Protein AF-0000000080792517 (afdb_homodimer)

Nearest PDB structures (foldseek):
  4qfh-assembly1_B  TM=2.388E-01  e=8.907E+00  Trypanosoma cruzi

Foldseek 3Di:
DPPPCPPADPVLVVLVVLLVVLLVVLVVLLVVLVVLQVVVVVVVQKDWDWDQDPVQKIFIFIAGNDDDDVVNLVSLQSSLVSLQVSLQSLQQSLQCLQQVDVRGPLNVLGGQDADQDPVVCVVNLVSCVSHDPVLSVLSVCLHLNNDPHSCLRLSNVSVVSNCCSVPDPSLDKFKWWDDKDKFFAPVFKAWPASADTGTGDHGDTRTMIHTDPPHDDDPVGIDIDIDIDIDRNPFDWQQDPVGDTGTRCHGPSRSSVVSSVVSVVSSVVSNVVSNVSSVVD/DPPPCPPADPVLVVLVVLLVVLLVVLVVLLVVLVVLQVVVVVVVQKDWDWDQDPVQKIFIFIAGNDDDDVVNLVSLQSSLVSLQVSLQSLQQSLQCLLQVDVRGPLNVLGGQDADQDPVVCVVNLVSCVSHDPVLSVLSVCLHLNNDPHSCLRLSNVSVVSNVCSPVDPSLDKFKWWDDKDKFFAPVFKAWPASADTGTGDHGGTRTMIHTDVPHDDDPVGIDIDIDIDIDGNPFDWQQDPVGDTGTRCHGPSRSSVVSSVVSVVSSVVSNVVSNVSSVVD

Radius of gyration: 29.03 Å; Cα contacts (8 Å, |Δi|>4): 908; chains: 2; bounding box: 58×103×67 Å

Sequence (562 aa):
MGVDFHHQDSAAAEEIRLLTARLDRAADLHGEFAAAWQAYLDRRPHHLFHTTEADGSTAIRLRRVDPIPAELSLILGEFLYEMRSALDNCLYAVAVITSGQNPPPAAEKLEWPIRATAQEWKNQRRRLDHLPGPIVEQLEAIQPYQAAVPSWNSLGILHDLARFDRHRAPRTLALYLVEVRLWAKPTDITIIDPGSEGIVKDGETLVQYRLRDGATLSPENFDLRVEFDVDVEDVHIGPGPRGSSGRLWGSLAQRLRSVHQAASGYCEGLLQSAAECAMEDMGVDFHHQDSAAAEEIRLLTARLDRAADLHGEFAAAWQAYLDRRPHHLFHTTEADGSTAIRLRRVDPIPAELSLILGEFLYEMRSALDNCLYAVAVITSGQNPPPAAEKLEWPIRATAQEWKNQRRRLDHLPGPIVEQLEAIQPYQAAVPSWNSLGILHDLARFDRHRAPRTLALYLVEVRLWAKPTDITIIDPGSEGIVKDGETLVQYRLRDGATLSPENFDLRVEFDVDVEDVHIGPGPRGSSGRLWGSLAQRLRSVHQAASGYCEGLLQSAAECAMED

Organism: Propionibacterium freudenreichii subsp. shermanii (strain ATCC 9614 / DSM 4902 / CIP 103027 / NCIMB 8099 / CIRM-BIA1) (NCBI:txid754252)

Secondary structure (DSSP, 8-state):
-----SSS-HHHHHHHHHHHHHHHHHHHHHHHHHHHHHHHHHT--EEEEEEE-TTS-EEEEEEESSPPPHHHHHHHHHHHHHHHHHHHHHHHHHHHHHH--SSPTTGGG------SSHHHHHHHGGGGTTS-HHHHHHHHHTSGGGSSSGGG-HHHHHHHHHHHHHHSS---EEEEEEEEEEEE-TTTEEEEE---SEEE-TT-EEEEEEEPTT----TTTEEEEEEEEEEETT--EEE-TTS-EEETTSSHHHHHHHHHHHHHHHHHHHHHHHHHHHHH-/-----SSS-HHHHHHHHHHHHHHHHHHHHHHHHHHHHHHHHHT--EEEEEEE-TTS-EEEEEEESSPPPHHHHHHHHHHHHHHHHHHHHHHHHHHHHHH--SSPTTGGG------SSHHHHHHHGGGGTTS-HHHHHHHHHTSGGGSSSGGG-HHHHHHHHHHHHHSSS---EEEEEEEEEEEE-TTTEEEEE---SEEE-TT-EEEEEEEPTT----TTTEEEEEEEEEEETT--EEE-TTS-EEETTSSHHHHHHHHHHHHHHHHHHHHHHHHHHHHH-

Solvent-accessible surface area (backbone atoms only — not comparable to full-atom values): 30677 Å² total; per-residue (Å²): 128,82,75,80,62,75,86,58,60,75,65,41,52,54,37,47,49,44,25,51,49,28,52,53,48,26,54,50,32,53,52,50,39,53,51,51,51,50,56,49,55,73,66,58,33,61,44,77,45,79,41,77,43,95,85,68,31,37,33,36,20,36,41,66,78,49,77,84,59,57,62,55,56,51,38,50,44,51,27,44,48,28,52,54,38,24,47,20,26,38,50,43,28,30,40,23,49,53,66,73,30,88,77,27,84,66,43,88,54,50,59,62,84,74,34,73,40,71,65,55,39,63,72,49,47,70,56,48,65,87,51,61,65,71,58,53,52,53,57,53,63,65,21,16,55,63,41,97,52,37,86,72,20,51,58,40,46,50,49,53,54,42,51,35,50,47,43,32,65,56,61,45,70,32,45,24,35,70,42,76,47,76,46,62,36,70,88,39,35,45,74,75,37,79,53,76,70,41,78,53,57,77,62,35,73,47,33,30,30,32,66,35,91,90,52,76,94,40,81,87,42,39,46,79,48,76,42,75,45,65,32,52,64,81,62,57,69,42,64,42,98,85,58,57,68,37,44,64,67,51,51,49,68,48,31,52,51,48,34,51,52,49,52,52,48,51,43,53,51,49,44,53,52,24,53,53,55,37,68,74,100,128,83,76,80,63,77,87,58,59,75,66,40,52,54,37,47,50,46,25,50,49,29,52,51,47,26,53,51,31,52,52,49,38,52,50,51,51,49,55,50,55,73,66,57,32,61,44,76,48,79,42,77,44,95,86,68,30,37,32,35,22,38,41,64,78,50,78,84,60,58,63,54,56,51,38,51,46,51,27,43,47,30,49,54,37,24,46,19,27,36,48,42,28,31,40,23,48,53,67,72,29,90,76,28,86,66,43,89,55,49,62,62,84,75,32,74,38,70,66,56,41,64,74,50,47,70,57,49,63,86,49,60,66,69,58,52,52,53,56,54,62,65,21,16,54,63,40,95,52,37,85,72,21,50,57,39,44,50,50,55,55,42,51,35,54,48,43,34,62,61,62,44,71,31,44,23,35,71,43,74,48,75,47,63,36,69,88,39,35,46,75,76,37,80,52,74,69,41,78,52,58,76,64,36,73,46,33,29,32,33,68,35,92,90,53,75,95,40,83,86,43,40,47,81,46,74,41,75,44,64,33,54,65,81,60,57,70,42,66,43,100,85,58,58,67,37,45,64,69,51,52,48,68,48,31,52,52,50,35,50,51,49,51,51,48,51,45,52,53,49,45,53,52,25,53,53,56,36,68,75,101

pLDDT: mean 89.79, std 12.39, range [32.56, 98.5]

Structure (mmCIF, N/CA/C/O backbone):
data_AF-0000000080792517-model_v1
#
loop_
_entity.id
_entity.type
_entity.pdbx_description
1 polymer 'TIGR04255 family protein'
#
loop_
_atom_site.group_PDB
_atom_site.id
_atom_site.type_symbol
_atom_site.label_atom_id
_atom_site.label_alt_id
_atom_site.label_comp_id
_atom_site.label_asym_id
_atom_site.label_entity_id
_atom_site.label_seq_id
_atom_site.pdbx_PDB_ins_code
_atom_site.Cartn_x
_atom_site.Cartn_y
_atom_site.Cartn_z
_atom_site.occupancy
_atom_site.B_iso_or_equiv
_atom_site.auth_seq_id
_atom_site.auth_comp_id
_atom_site.auth_asym_id
_atom_site.auth_atom_id
_atom_site.pdbx_PDB_model_num
ATOM 1 N N . MET A 1 1 ? 21.188 4.551 7.848 1 33.28 1 MET A N 1
ATOM 2 C CA . MET A 1 1 ? 21.828 5.359 6.824 1 33.28 1 MET A CA 1
ATOM 3 C C . MET A 1 1 ? 22.625 6.504 7.453 1 33.28 1 MET A C 1
ATOM 5 O O . MET A 1 1 ? 22.125 7.203 8.336 1 33.28 1 MET A O 1
ATOM 9 N N . GLY A 1 2 ? 23.828 6.328 7.625 1 36.91 2 GLY A N 1
ATOM 10 C CA . GLY A 1 2 ? 24.781 7.133 8.391 1 36.91 2 GLY A CA 1
ATOM 11 C C . GLY A 1 2 ? 24.906 8.547 7.859 1 36.91 2 GLY A C 1
ATOM 12 O O . GLY A 1 2 ? 25.938 9.195 8.07 1 36.91 2 GLY A O 1
ATOM 13 N N . VAL A 1 3 ? 24.172 8.938 6.809 1 39.81 3 VAL A N 1
ATOM 14 C CA . VAL A 1 3 ? 24.469 10.305 6.402 1 39.81 3 VAL A CA 1
ATOM 15 C C . VAL A 1 3 ? 24.109 11.273 7.523 1 39.81 3 VAL A C 1
ATOM 17 O O . VAL A 1 3 ? 23 11.203 8.086 1 39.81 3 VAL A O 1
ATOM 20 N N . ASP A 1 4 ? 25.172 11.734 8.266 1 41.22 4 ASP A N 1
ATOM 21 C CA . ASP A 1 4 ? 25.047 12.766 9.297 1 41.22 4 ASP A CA 1
ATOM 22 C C . ASP A 1 4 ? 24.422 14.039 8.727 1 41.22 4 ASP A C 1
ATOM 24 O O . ASP A 1 4 ? 25.078 14.773 7.973 1 41.22 4 ASP A O 1
ATOM 28 N N . PHE A 1 5 ? 23.203 14.141 8.484 1 41.62 5 PHE A N 1
ATOM 29 C CA . PHE A 1 5 ? 22.516 15.352 8.039 1 41.62 5 PHE A CA 1
ATOM 30 C C . PHE A 1 5 ? 22.422 16.359 9.172 1 41.62 5 PHE A C 1
ATOM 32 O O . PHE A 1 5 ? 21.328 16.672 9.648 1 41.62 5 PHE A O 1
ATOM 39 N N . HIS A 1 6 ? 23.297 16.422 10.094 1 42.03 6 HIS A N 1
ATOM 40 C CA . HIS A 1 6 ? 23.203 17.391 11.18 1 42.03 6 HIS A CA 1
ATOM 41 C C . HIS A 1 6 ? 22.719 18.75 10.672 1 42.03 6 HIS A C 1
ATOM 43 O O . HIS A 1 6 ? 21.922 19.422 11.336 1 42.03 6 HIS A O 1
ATOM 49 N N . HIS A 1 7 ? 23.609 19.438 9.797 1 40.75 7 HIS A N 1
ATOM 50 C CA . HIS A 1 7 ? 23.281 20.828 9.5 1 40.75 7 HIS A CA 1
ATOM 51 C C . HIS A 1 7 ? 22.078 20.922 8.562 1 40.75 7 HIS A C 1
ATOM 53 O O . HIS A 1 7 ? 21.766 22 8.055 1 40.75 7 HIS A O 1
ATOM 59 N N . GLN A 1 8 ? 21.688 19.891 7.801 1 45.06 8 GLN A N 1
ATOM 60 C CA . GLN A 1 8 ? 20.688 20.078 6.758 1 45.06 8 GLN A CA 1
ATOM 61 C C . GLN A 1 8 ? 19.359 20.547 7.344 1 45.06 8 GLN A C 1
ATOM 63 O O . GLN A 1 8 ? 19.047 20.266 8.5 1 45.06 8 GLN A O 1
ATOM 68 N N . ASP A 1 9 ? 18.547 21.391 6.52 1 56.5 9 ASP A N 1
ATOM 69 C CA . ASP A 1 9 ? 17.234 22.047 6.633 1 56.5 9 ASP A CA 1
ATOM 70 C C . ASP A 1 9 ? 16.172 21.062 7.125 1 56.5 9 ASP A C 1
ATOM 72 O O . ASP A 1 9 ? 16.188 19.875 6.754 1 56.5 9 ASP A O 1
ATOM 76 N N . SER A 1 10 ? 15.656 21.312 8.453 1 66.75 10 SER A N 1
ATOM 77 C CA . SER A 1 10 ? 14.617 20.641 9.219 1 66.75 10 SER A CA 1
ATOM 78 C C . SER A 1 10 ? 13.602 19.953 8.305 1 66.75 10 SER A C 1
ATOM 80 O O . SER A 1 10 ? 13.172 18.828 8.562 1 66.75 10 SER A O 1
ATOM 82 N N . ALA A 1 11 ? 13.602 20.531 7.098 1 73.12 11 ALA A N 1
ATOM 83 C CA . ALA A 1 11 ? 12.547 20.016 6.238 1 73.12 11 ALA A CA 1
ATOM 84 C C . ALA A 1 11 ? 12.984 18.703 5.566 1 73.12 11 ALA A C 1
ATOM 86 O O . ALA A 1 11 ? 12.211 17.75 5.5 1 73.12 11 ALA A O 1
ATOM 87 N N . ALA A 1 12 ? 14.273 18.625 5.152 1 85.31 12 ALA A N 1
ATOM 88 C CA . ALA A 1 12 ? 14.781 17.406 4.508 1 85.31 12 ALA A CA 1
ATOM 89 C C . ALA A 1 12 ? 14.867 16.25 5.504 1 85.31 12 ALA A C 1
ATOM 91 O O . ALA A 1 12 ? 14.664 15.094 5.141 1 85.31 12 ALA A O 1
ATOM 92 N N . ALA A 1 13 ? 15.055 16.625 6.695 1 88 13 ALA A N 1
ATOM 93 C CA . ALA A 1 13 ? 15.188 15.609 7.742 1 88 13 ALA A CA 1
ATOM 94 C C . ALA A 1 13 ? 13.891 14.828 7.914 1 88 13 ALA A C 1
ATOM 96 O O . ALA A 1 13 ? 13.906 13.609 8.102 1 88 13 ALA A O 1
ATOM 97 N N . GLU A 1 14 ? 12.805 15.523 7.836 1 85.56 14 GLU A N 1
ATOM 98 C CA . GLU A 1 14 ? 11.516 14.867 7.984 1 85.56 14 GLU A CA 1
ATOM 99 C C . GLU A 1 14 ? 11.219 13.953 6.797 1 85.56 14 GLU A C 1
ATOM 101 O O . GLU A 1 14 ? 10.656 12.867 6.961 1 85.56 14 GLU A O 1
ATOM 106 N N . GLU A 1 15 ? 11.625 14.406 5.602 1 88.5 15 GLU A N 1
ATOM 107 C CA . GLU A 1 15 ? 11.453 13.578 4.414 1 88.5 15 GLU A CA 1
ATOM 108 C C . GLU A 1 15 ? 12.273 12.289 4.52 1 88.5 15 GLU A C 1
ATOM 110 O O . GLU A 1 15 ? 11.781 11.203 4.199 1 88.5 15 GLU A O 1
ATOM 115 N N . ILE A 1 16 ? 13.398 12.445 4.977 1 92.44 16 ILE A N 1
ATOM 116 C CA . ILE A 1 16 ? 14.312 11.312 5.098 1 92.44 16 ILE A CA 1
ATOM 117 C C . ILE A 1 16 ? 13.828 10.367 6.195 1 92.44 16 ILE A C 1
ATOM 119 O O . ILE A 1 16 ? 13.938 9.148 6.074 1 92.44 16 ILE A O 1
ATOM 123 N N . ARG A 1 17 ? 13.328 10.961 7.23 1 91.25 17 ARG A N 1
ATOM 124 C CA . ARG A 1 17 ? 12.758 10.164 8.312 1 91.25 17 ARG A CA 1
ATOM 125 C C . ARG A 1 17 ? 11.648 9.258 7.797 1 91.25 17 ARG A C 1
ATOM 127 O O . ARG A 1 17 ? 11.609 8.062 8.117 1 91.25 17 ARG A O 1
ATOM 134 N N . LEU A 1 18 ? 10.75 9.773 7.008 1 89.81 18 LEU A N 1
ATOM 135 C CA . LEU A 1 18 ? 9.648 8.992 6.453 1 89.81 18 LEU A CA 1
ATOM 136 C C . LEU A 1 18 ? 10.172 7.938 5.488 1 89.81 18 LEU A C 1
ATOM 138 O O . LEU A 1 18 ? 9.688 6.801 5.488 1 89.81 18 LEU A O 1
ATOM 142 N N . LEU A 1 19 ? 11.102 8.305 4.66 1 92.81 19 LEU A N 1
ATOM 143 C CA . LEU A 1 19 ? 11.734 7.359 3.744 1 92.81 19 LEU A CA 1
ATOM 144 C C . LEU A 1 19 ? 12.328 6.176 4.504 1 92.81 19 LEU A C 1
ATOM 146 O O . LEU A 1 19 ? 12.078 5.023 4.152 1 92.81 19 LEU A O 1
ATOM 150 N N . THR A 1 20 ? 13.062 6.473 5.523 1 95.69 20 THR A N 1
ATOM 151 C CA . THR A 1 20 ? 13.719 5.438 6.316 1 95.69 20 THR A CA 1
ATOM 152 C C . THR A 1 20 ? 12.68 4.531 6.977 1 95.69 20 THR A C 1
ATOM 154 O O . THR A 1 20 ? 12.836 3.309 6.988 1 95.69 20 THR A O 1
ATOM 157 N N . AL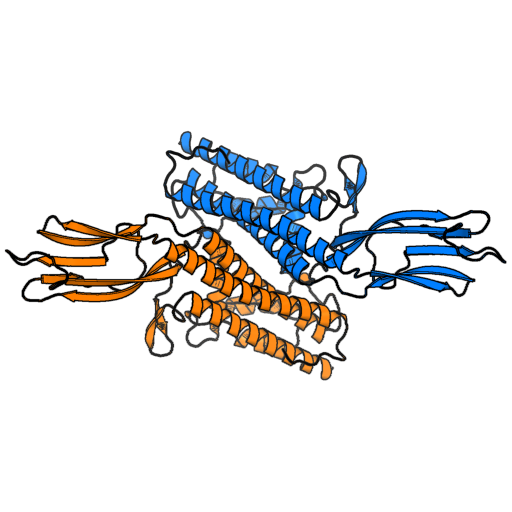A A 1 21 ? 11.664 5.121 7.453 1 94.94 21 ALA A N 1
ATOM 158 C CA . ALA A 1 21 ? 10.594 4.355 8.086 1 94.94 21 ALA A CA 1
ATOM 159 C C . ALA A 1 21 ? 9.945 3.402 7.086 1 94.94 21 ALA A C 1
ATOM 161 O O . ALA A 1 21 ? 9.586 2.273 7.438 1 94.94 21 ALA A O 1
ATOM 162 N N . ARG A 1 22 ? 9.773 3.82 5.867 1 95.25 22 ARG A N 1
ATOM 163 C CA . ARG A 1 22 ? 9.148 2.984 4.844 1 95.25 22 ARG A CA 1
ATOM 164 C C . ARG A 1 22 ? 10.039 1.799 4.492 1 95.25 22 ARG A C 1
ATOM 166 O O . ARG A 1 22 ? 9.555 0.681 4.312 1 95.25 22 ARG A O 1
ATOM 173 N N . LEU A 1 23 ? 11.32 2.076 4.371 1 97.38 23 LEU A N 1
ATOM 174 C CA . LEU A 1 23 ? 12.258 0.994 4.094 1 97.38 23 LEU A CA 1
ATOM 175 C C . LEU A 1 23 ? 12.258 -0.026 5.23 1 97.38 23 LEU A C 1
ATOM 177 O O . LEU A 1 23 ? 12.258 -1.234 4.984 1 97.38 23 LEU A O 1
ATOM 181 N N . ASP A 1 24 ? 12.242 0.485 6.418 1 98.06 24 ASP A N 1
ATOM 182 C CA . ASP A 1 24 ? 12.188 -0.402 7.574 1 98.06 24 ASP A CA 1
ATOM 183 C C . ASP A 1 24 ? 10.883 -1.2 7.59 1 98.06 24 ASP A C 1
ATOM 185 O O . ASP A 1 24 ? 10.891 -2.396 7.883 1 98.06 24 ASP A O 1
ATOM 189 N N . ARG A 1 25 ? 9.789 -0.511 7.281 1 97.94 25 ARG A N 1
ATOM 190 C CA . ARG A 1 25 ? 8.492 -1.175 7.227 1 97.94 25 ARG A CA 1
ATOM 191 C C . ARG A 1 25 ? 8.492 -2.287 6.184 1 97.94 25 ARG A C 1
ATOM 193 O O . ARG A 1 25 ? 7.93 -3.359 6.414 1 97.94 25 ARG A O 1
ATOM 200 N N . ALA A 1 26 ? 9.07 -2.061 5.031 1 98.06 26 ALA A N 1
ATOM 201 C CA . ALA A 1 26 ? 9.172 -3.096 4.008 1 98.06 26 ALA A CA 1
ATOM 202 C C . ALA A 1 26 ? 9.922 -4.316 4.527 1 98.06 26 ALA A C 1
ATOM 204 O O . ALA A 1 26 ? 9.531 -5.453 4.258 1 98.06 26 ALA A O 1
ATOM 205 N N . ALA A 1 27 ? 10.977 -4.07 5.262 1 98.5 27 ALA A N 1
ATOM 206 C CA . ALA A 1 27 ? 11.719 -5.172 5.871 1 98.5 27 ALA A CA 1
ATOM 207 C C . ALA A 1 27 ? 10.836 -5.945 6.852 1 98.5 27 ALA A C 1
ATOM 209 O O . ALA A 1 27 ? 10.859 -7.18 6.871 1 98.5 27 ALA A O 1
ATOM 210 N N . ASP A 1 28 ? 10.07 -5.227 7.648 1 98.38 28 ASP A N 1
ATOM 211 C CA . ASP A 1 28 ? 9.141 -5.863 8.578 1 98.38 28 ASP A CA 1
ATOM 212 C C . ASP A 1 28 ? 8.117 -6.723 7.832 1 98.38 28 ASP A C 1
ATOM 214 O O . ASP A 1 28 ? 7.809 -7.836 8.258 1 98.38 28 ASP A O 1
ATOM 218 N N . LEU A 1 29 ? 7.617 -6.23 6.766 1 98.38 29 LEU A N 1
ATOM 219 C CA . LEU A 1 29 ? 6.621 -6.934 5.965 1 98.38 29 LEU A CA 1
ATOM 220 C C . LEU A 1 29 ? 7.207 -8.203 5.359 1 98.38 29 LEU A C 1
ATOM 222 O O . LEU A 1 29 ? 6.52 -9.219 5.254 1 98.38 29 LEU A O 1
ATOM 226 N N . HIS A 1 30 ? 8.453 -8.086 4.949 1 98.12 30 HIS A N 1
ATOM 227 C CA . HIS A 1 30 ? 9.141 -9.281 4.477 1 98.12 30 HIS A CA 1
ATOM 228 C C . HIS A 1 30 ? 9.141 -10.375 5.543 1 98.12 30 HIS A C 1
ATOM 230 O O . HIS A 1 30 ? 8.852 -11.531 5.25 1 98.12 30 HIS A O 1
ATOM 236 N N . GLY A 1 31 ? 9.461 -9.977 6.754 1 98.44 31 GLY A N 1
ATOM 237 C CA . GLY A 1 31 ? 9.406 -10.914 7.863 1 98.44 31 GLY A CA 1
ATOM 238 C C . GLY A 1 31 ? 8.016 -11.445 8.133 1 98.44 31 GLY A C 1
ATOM 239 O O . GLY A 1 31 ? 7.836 -12.633 8.398 1 98.44 31 GLY A O 1
ATOM 240 N N . GLU A 1 32 ? 7.051 -10.57 8.062 1 98.25 32 GLU A N 1
ATOM 241 C CA . GLU A 1 32 ? 5.66 -10.969 8.25 1 98.25 32 GLU A CA 1
ATOM 242 C C . GLU A 1 32 ? 5.223 -11.977 7.188 1 98.25 32 GLU A C 1
ATOM 244 O O . GLU A 1 32 ? 4.473 -12.906 7.477 1 98.25 32 GLU A O 1
ATOM 249 N N . PHE A 1 33 ? 5.648 -11.797 6.004 1 97.5 33 PHE A N 1
ATOM 250 C CA . PHE A 1 33 ? 5.34 -12.711 4.914 1 97.5 33 PHE A CA 1
ATOM 251 C C . PHE A 1 33 ? 5.887 -14.102 5.211 1 97.5 33 PHE A C 1
ATOM 253 O O . PHE A 1 33 ? 5.168 -15.102 5.09 1 97.5 33 PHE A O 1
ATOM 260 N N . ALA A 1 34 ? 7.137 -14.094 5.609 1 97.75 34 ALA A N 1
ATOM 261 C CA . ALA A 1 34 ? 7.785 -15.367 5.938 1 97.75 34 ALA A CA 1
ATOM 262 C C . ALA A 1 34 ? 7.051 -16.078 7.07 1 97.75 34 ALA A C 1
ATOM 264 O O . ALA A 1 34 ? 6.828 -17.281 7.008 1 97.75 34 ALA A O 1
ATOM 265 N N . ALA A 1 35 ? 6.668 -15.328 8.039 1 98.38 35 ALA A N 1
ATOM 266 C CA . ALA A 1 35 ? 5.965 -15.906 9.188 1 98.38 35 ALA A CA 1
ATOM 267 C C . ALA A 1 35 ? 4.602 -16.453 8.781 1 98.38 35 ALA A C 1
ATOM 269 O O . ALA A 1 35 ? 4.207 -17.531 9.211 1 98.38 35 ALA A O 1
ATOM 270 N N . ALA A 1 36 ? 3.924 -15.734 7.961 1 97.62 36 ALA A N 1
ATOM 271 C CA . ALA A 1 36 ? 2.611 -16.172 7.488 1 97.62 36 ALA A CA 1
ATOM 272 C C . ALA A 1 36 ? 2.725 -17.422 6.637 1 97.62 36 ALA A C 1
ATOM 274 O O . ALA A 1 36 ? 1.896 -18.328 6.742 1 97.62 36 ALA A O 1
ATOM 275 N N . TRP A 1 37 ? 3.707 -17.469 5.82 1 97.06 37 TRP A N 1
ATOM 276 C CA . TRP A 1 37 ? 3.938 -18.641 4.988 1 97.06 37 TRP A CA 1
ATOM 277 C C . TRP A 1 37 ? 4.246 -19.859 5.844 1 97.06 37 TRP A C 1
ATOM 279 O O . TRP A 1 37 ? 3.691 -20.938 5.621 1 97.06 37 TRP A O 1
ATOM 289 N N . GLN A 1 38 ? 5.102 -19.641 6.805 1 97.38 38 GLN A N 1
ATOM 290 C CA . GLN A 1 38 ? 5.449 -20.734 7.703 1 97.38 38 GLN A CA 1
ATOM 291 C C . GLN A 1 38 ? 4.223 -21.234 8.469 1 97.38 38 GLN A C 1
ATOM 293 O O . GLN A 1 38 ? 4.027 -22.438 8.625 1 97.38 38 GLN A O 1
ATOM 298 N N . ALA A 1 39 ? 3.441 -20.328 8.945 1 97.88 39 ALA A N 1
ATOM 299 C CA . ALA A 1 39 ? 2.217 -20.688 9.656 1 97.88 39 ALA A CA 1
ATOM 300 C C . ALA A 1 39 ? 1.283 -21.5 8.758 1 97.88 39 ALA A C 1
ATOM 302 O O . ALA A 1 39 ? 0.646 -22.453 9.219 1 97.88 39 ALA A O 1
ATOM 303 N N . TYR A 1 40 ? 1.143 -21.172 7.566 1 97.06 40 TYR A N 1
ATOM 304 C CA . TYR A 1 40 ? 0.336 -21.891 6.586 1 97.06 40 TYR A CA 1
ATOM 305 C C . TYR A 1 40 ? 0.855 -23.312 6.391 1 97.06 40 TYR A C 1
ATOM 307 O O . TYR A 1 40 ? 0.08 -24.266 6.406 1 97.06 40 TYR A O 1
ATOM 315 N N . LEU A 1 41 ? 2.199 -23.422 6.195 1 95 41 LEU A N 1
ATOM 316 C CA . LEU A 1 41 ? 2.805 -24.734 5.984 1 95 41 LEU A CA 1
ATOM 317 C C . LEU A 1 41 ? 2.637 -25.609 7.219 1 95 41 LEU A C 1
ATOM 319 O O . LEU A 1 41 ? 2.461 -26.828 7.102 1 95 41 LEU A O 1
ATOM 323 N N . ASP A 1 42 ? 2.707 -25 8.398 1 95.75 42 ASP A N 1
ATOM 324 C CA . ASP A 1 42 ? 2.607 -25.719 9.656 1 95.75 42 ASP A CA 1
ATOM 325 C C . ASP A 1 42 ? 1.246 -26.406 9.789 1 95.75 42 ASP A C 1
ATOM 327 O O . ASP A 1 42 ? 1.107 -27.391 10.516 1 95.75 42 ASP A O 1
ATOM 331 N N . ARG A 1 43 ? 0.291 -25.984 9.062 1 95.69 43 ARG A N 1
ATOM 332 C CA . ARG A 1 43 ? -1.042 -26.578 9.109 1 95.69 43 ARG A CA 1
ATOM 333 C C . ARG A 1 43 ? -1.141 -27.766 8.164 1 95.69 43 ARG A C 1
ATOM 335 O O . ARG A 1 43 ? -2.203 -28.375 8.031 1 95.69 43 ARG A O 1
ATOM 342 N N . ARG A 1 44 ? -0.112 -28.125 7.484 1 93.25 44 ARG A N 1
ATOM 343 C CA . ARG A 1 44 ? -0.044 -29.234 6.551 1 93.25 44 ARG A CA 1
ATOM 344 C C . ARG A 1 44 ? -1.148 -29.141 5.504 1 93.25 44 ARG A C 1
ATOM 346 O O . ARG A 1 44 ? -1.96 -30.062 5.371 1 93.25 44 ARG A O 1
ATOM 353 N N . PRO A 1 45 ? -1.051 -28.016 4.723 1 95.19 45 PRO A N 1
ATOM 354 C CA . PRO A 1 45 ? -2.145 -27.688 3.803 1 95.19 45 PRO A CA 1
ATOM 355 C C . PRO A 1 45 ? -2.158 -28.594 2.566 1 95.19 45 PRO A C 1
ATOM 357 O O . PRO A 1 45 ? -3.07 -28.5 1.742 1 95.19 45 PRO A O 1
ATOM 360 N N . HIS A 1 46 ? -1.148 -29.469 2.391 1 92.69 46 HIS A N 1
ATOM 361 C CA . HIS A 1 46 ? -1.039 -30.312 1.203 1 92.69 46 HIS A CA 1
ATOM 362 C C . HIS A 1 46 ? -0.842 -31.781 1.58 1 92.69 46 HIS A C 1
ATOM 364 O O . HIS A 1 46 ? -0.213 -32.094 2.596 1 92.69 46 HIS A O 1
ATOM 370 N N . HIS A 1 47 ? -1.449 -32.594 0.753 1 93.94 47 HIS A N 1
ATOM 371 C CA . HIS A 1 47 ? -1.229 -34.031 0.859 1 93.94 47 HIS A CA 1
ATOM 372 C C . HIS A 1 47 ? -0.921 -34.656 -0.503 1 93.94 47 HIS A C 1
ATOM 374 O O . HIS A 1 47 ? -1.271 -34.062 -1.538 1 93.94 47 HIS A O 1
ATOM 380 N N . LEU A 1 48 ? -0.23 -35.719 -0.403 1 93.69 48 LEU A N 1
ATOM 381 C CA . LEU A 1 48 ? 0.036 -36.5 -1.611 1 93.69 48 LEU A CA 1
ATOM 382 C C . LEU A 1 48 ? -0.861 -37.719 -1.679 1 93.69 48 LEU A C 1
ATOM 384 O O . LEU A 1 48 ? -1.118 -38.375 -0.657 1 93.69 48 LEU A O 1
ATOM 388 N N . PHE A 1 49 ? -1.37 -37.969 -2.812 1 94.25 49 PHE A N 1
ATOM 389 C CA . PHE A 1 49 ? -2.182 -39.156 -2.963 1 94.25 49 PHE A CA 1
ATOM 390 C C . PHE A 1 49 ? -1.836 -39.906 -4.258 1 94.25 49 PHE A C 1
ATOM 392 O O . PHE A 1 49 ? -1.324 -39.281 -5.199 1 94.25 49 PHE A O 1
ATOM 399 N N . HIS A 1 50 ? -2.086 -41.188 -4.266 1 92.81 50 HIS A N 1
ATOM 400 C CA . HIS A 1 50 ? -1.751 -42.031 -5.398 1 92.81 50 HIS A CA 1
ATOM 401 C C . HIS A 1 50 ? -2.982 -42.344 -6.246 1 92.81 50 HIS A C 1
ATOM 403 O O . HIS A 1 50 ? -4.07 -42.562 -5.715 1 92.81 50 HIS A O 1
ATOM 409 N N . THR A 1 51 ? -2.736 -42.188 -7.453 1 94.88 51 THR A N 1
ATOM 410 C CA . THR A 1 51 ? -3.779 -42.594 -8.383 1 94.88 51 THR A CA 1
ATOM 411 C C . THR A 1 51 ? -3.225 -43.594 -9.414 1 94.88 51 THR A C 1
ATOM 413 O O . THR A 1 51 ? -2.135 -43.375 -9.953 1 94.88 51 THR A O 1
ATOM 416 N N . THR A 1 52 ? -4.039 -44.625 -9.711 1 92.62 52 THR A N 1
ATOM 417 C CA . THR A 1 52 ? -3.654 -45.562 -10.758 1 92.62 52 THR A CA 1
ATOM 418 C C . THR A 1 52 ? -4.152 -45.062 -12.117 1 92.62 52 THR A C 1
ATOM 420 O O . THR A 1 52 ? -5.324 -44.719 -12.273 1 92.62 52 THR A O 1
ATOM 423 N N . GLU A 1 53 ? -3.275 -45.094 -13.031 1 93.94 53 GLU A N 1
ATOM 424 C CA . GLU A 1 53 ? -3.602 -44.625 -14.367 1 93.94 53 GLU A CA 1
ATOM 425 C C . GLU A 1 53 ? -4.094 -45.75 -15.258 1 93.94 53 GLU A C 1
ATOM 427 O O . GLU A 1 53 ? -3.959 -46.906 -14.914 1 93.94 53 GLU A O 1
ATOM 432 N N . ALA A 1 54 ? -4.652 -45.375 -16.391 1 92.44 54 ALA A N 1
ATOM 433 C CA . ALA A 1 54 ? -5.234 -46.344 -17.312 1 92.44 54 ALA A CA 1
ATOM 434 C C . ALA A 1 54 ? -4.176 -47.312 -17.828 1 92.44 54 ALA A C 1
ATOM 436 O O . ALA A 1 54 ? -4.461 -48.469 -18.078 1 92.44 54 ALA A O 1
ATOM 437 N N . ASP A 1 55 ? -2.939 -46.875 -17.891 1 92 55 ASP A N 1
ATOM 438 C CA . ASP A 1 55 ? -1.883 -47.688 -18.469 1 92 55 ASP A CA 1
ATOM 439 C C . ASP A 1 55 ? -1.215 -48.562 -17.406 1 92 55 ASP A C 1
ATOM 441 O O . ASP A 1 55 ? -0.186 -49.188 -17.672 1 92 55 ASP A O 1
ATOM 445 N N . GLY A 1 56 ? -1.77 -48.562 -16.234 1 90.75 56 GLY A N 1
ATOM 446 C CA . GLY A 1 56 ? -1.241 -49.375 -15.156 1 90.75 56 GLY A CA 1
ATOM 447 C C . GLY A 1 56 ? -0.203 -48.656 -14.312 1 90.75 56 GLY A C 1
ATOM 448 O O . GLY A 1 56 ? 0.199 -49.188 -13.258 1 90.75 56 GLY A O 1
ATOM 449 N N . SER A 1 57 ? 0.172 -47.531 -14.734 1 94.69 57 SER A N 1
ATOM 450 C CA . SER A 1 57 ? 1.12 -46.75 -13.93 1 94.69 57 SER A CA 1
ATOM 451 C C . SER A 1 57 ? 0.42 -46.062 -12.773 1 94.69 57 SER A C 1
ATOM 453 O O . SER A 1 57 ? -0.811 -46.031 -12.719 1 94.69 57 SER A O 1
ATOM 455 N N . THR A 1 58 ? 1.31 -45.625 -11.773 1 95.44 58 THR A N 1
ATOM 456 C CA . THR A 1 58 ? 0.798 -44.906 -10.617 1 95.44 58 THR A CA 1
ATOM 457 C C . THR A 1 58 ? 1.306 -43.469 -10.602 1 95.44 58 THR A C 1
ATOM 459 O O . THR A 1 58 ? 2.504 -43.219 -10.766 1 95.44 58 THR A O 1
ATOM 462 N N . ALA A 1 59 ? 0.363 -42.531 -10.477 1 96.94 59 ALA A N 1
ATOM 463 C CA . ALA A 1 59 ? 0.706 -41.125 -10.328 1 96.94 59 ALA A CA 1
ATOM 464 C C . ALA A 1 59 ? 0.58 -40.688 -8.875 1 96.94 59 ALA A C 1
ATOM 466 O O . ALA A 1 59 ? -0.404 -41 -8.203 1 96.94 59 ALA A O 1
ATOM 467 N N . ILE A 1 60 ? 1.652 -40.062 -8.43 1 96.88 60 ILE A N 1
ATOM 468 C CA . ILE A 1 60 ? 1.559 -39.344 -7.164 1 96.88 60 ILE A CA 1
ATOM 469 C C . ILE A 1 60 ? 1.153 -37.906 -7.418 1 96.88 60 ILE A C 1
ATOM 471 O O . ILE A 1 60 ? 1.844 -37.188 -8.141 1 96.88 60 ILE A O 1
ATOM 475 N N . ARG A 1 61 ? 0.044 -37.469 -6.859 1 97 61 ARG A N 1
ATOM 476 C CA . ARG A 1 61 ? -0.544 -36.156 -7.145 1 97 61 ARG A CA 1
ATOM 477 C C . ARG A 1 61 ? -0.625 -35.312 -5.887 1 97 61 ARG A C 1
ATOM 479 O O . ARG A 1 61 ? -0.644 -35.844 -4.773 1 97 61 ARG A O 1
ATOM 486 N N . LEU A 1 62 ? -0.579 -33.969 -6.129 1 95.81 62 LEU A N 1
ATOM 487 C CA . LEU A 1 62 ? -0.757 -33.031 -5.039 1 95.81 62 LEU A CA 1
ATOM 488 C C . LEU A 1 62 ? -2.236 -32.75 -4.785 1 95.81 62 LEU A C 1
ATOM 490 O O . LEU A 1 62 ? -3.01 -32.562 -5.73 1 95.81 62 LEU A O 1
ATOM 494 N N . ARG A 1 63 ? -2.666 -32.812 -3.557 1 94.81 63 ARG A N 1
ATOM 495 C CA . ARG A 1 63 ? -3.986 -32.344 -3.143 1 94.81 63 ARG A CA 1
ATOM 496 C C . ARG A 1 63 ? -3.873 -31.219 -2.131 1 94.81 63 ARG A C 1
ATOM 498 O O . ARG A 1 63 ? -3.342 -31.406 -1.035 1 94.81 63 ARG A O 1
ATOM 505 N N . ARG A 1 64 ? -4.352 -30.125 -2.521 1 92.31 64 ARG A N 1
ATOM 506 C CA . ARG A 1 64 ? -4.367 -28.984 -1.602 1 92.31 64 ARG A CA 1
ATOM 507 C C . ARG A 1 64 ? -5.645 -28.984 -0.772 1 92.31 64 ARG A C 1
ATOM 509 O O . ARG A 1 64 ? -6.75 -28.984 -1.323 1 92.31 64 ARG A O 1
ATOM 516 N N . VAL A 1 65 ? -5.496 -28.969 0.517 1 92.5 65 VAL A N 1
ATOM 517 C CA . VAL A 1 65 ? -6.66 -29.016 1.397 1 92.5 65 VAL A CA 1
ATOM 518 C C . VAL A 1 65 ? -7.016 -27.609 1.851 1 92.5 65 VAL A C 1
ATOM 520 O O . VAL A 1 65 ? -8.188 -27.297 2.078 1 92.5 65 VAL A O 1
ATOM 523 N N . ASP A 1 66 ? -6.09 -26.75 2.006 1 93 66 ASP A N 1
ATOM 524 C CA . ASP A 1 66 ? -6.262 -25.344 2.385 1 93 66 ASP A CA 1
ATOM 525 C C . ASP A 1 66 ? -5.645 -24.422 1.344 1 93 66 ASP A C 1
ATOM 527 O O . ASP A 1 66 ? -4.465 -24.547 1.014 1 93 66 ASP A O 1
ATOM 531 N N . PRO A 1 67 ? -6.461 -23.531 0.825 1 90.44 67 PRO A N 1
ATOM 532 C CA . PRO A 1 67 ? -5.902 -22.594 -0.152 1 90.44 67 PRO A CA 1
ATOM 533 C C . PRO A 1 67 ? -4.844 -21.672 0.452 1 90.44 67 PRO A C 1
ATOM 535 O O . PRO A 1 67 ? -4.816 -21.469 1.669 1 90.44 67 PRO A O 1
ATOM 538 N N . ILE A 1 68 ? -3.93 -21.172 -0.481 1 92.38 68 ILE A N 1
ATOM 539 C CA . ILE A 1 68 ? -2.967 -20.188 -0.024 1 92.38 68 ILE A CA 1
ATOM 540 C C . ILE A 1 68 ? -3.703 -19 0.598 1 92.38 68 ILE A C 1
ATOM 542 O O . ILE A 1 68 ? -4.617 -18.438 -0.013 1 92.38 68 ILE A O 1
ATOM 546 N N . PRO A 1 69 ? -3.373 -18.672 1.822 1 93.5 69 PRO A N 1
ATOM 547 C CA . PRO A 1 69 ? -4.09 -17.578 2.498 1 93.5 69 PRO A CA 1
ATOM 548 C C . PRO A 1 69 ? -4.016 -16.266 1.735 1 93.5 69 PRO A C 1
ATOM 550 O O . PRO A 1 69 ? -2.949 -15.883 1.245 1 93.5 69 PRO A O 1
ATOM 553 N N . ALA A 1 70 ? -5.125 -15.531 1.673 1 91.69 70 ALA A N 1
ATOM 554 C CA . ALA A 1 70 ? -5.168 -14.227 1.03 1 91.69 70 ALA A CA 1
ATOM 555 C C . ALA A 1 70 ? -4.203 -13.25 1.701 1 91.69 70 ALA A C 1
ATOM 557 O O . ALA A 1 70 ? -3.68 -12.344 1.054 1 91.69 70 ALA A O 1
ATOM 558 N N . GLU A 1 71 ? -3.961 -13.539 2.957 1 94 71 GLU A N 1
ATOM 559 C CA . GLU A 1 71 ? -3.078 -12.695 3.758 1 94 71 GLU A CA 1
ATOM 560 C C . GLU A 1 71 ? -1.698 -12.578 3.117 1 94 71 GLU A C 1
ATOM 562 O O . GLU A 1 71 ? -1.07 -11.523 3.174 1 94 71 GLU A O 1
ATOM 567 N N . LEU A 1 72 ? -1.208 -13.617 2.545 1 94.56 72 LEU A N 1
ATOM 568 C CA . LEU A 1 72 ? 0.11 -13.594 1.918 1 94.56 72 LEU A CA 1
ATOM 569 C C . LEU A 1 72 ? 0.142 -12.625 0.747 1 94.56 72 LEU A C 1
ATOM 571 O O . LEU A 1 72 ? 1.108 -11.875 0.583 1 94.56 72 LEU A O 1
ATOM 575 N N . SER A 1 73 ? -0.919 -12.625 0.007 1 92.44 73 SER A N 1
ATOM 576 C CA . SER A 1 73 ? -1.017 -11.695 -1.109 1 92.44 73 SER A CA 1
ATOM 577 C C . SER A 1 73 ? -1.089 -10.25 -0.62 1 92.44 73 SER A C 1
ATOM 579 O O . SER A 1 73 ? -0.488 -9.359 -1.218 1 92.44 73 SER A O 1
ATOM 581 N N . LEU A 1 74 ? -1.779 -9.992 0.457 1 93.62 74 LEU A N 1
ATOM 582 C CA . LEU A 1 74 ? -1.912 -8.648 1.014 1 93.62 74 LEU A CA 1
ATOM 583 C C . LEU A 1 74 ? -0.567 -8.133 1.513 1 93.62 74 LEU A C 1
ATOM 585 O O . LEU A 1 74 ? -0.186 -7 1.219 1 93.62 74 LEU A O 1
ATOM 589 N N . ILE A 1 75 ? 0.162 -9 2.262 1 95.75 75 ILE A N 1
ATOM 590 C CA . ILE A 1 75 ? 1.461 -8.609 2.801 1 95.75 75 ILE A CA 1
ATOM 591 C C . ILE A 1 75 ? 2.424 -8.305 1.656 1 95.75 75 ILE A C 1
ATOM 593 O O . ILE A 1 75 ? 3.16 -7.316 1.703 1 95.75 75 ILE A O 1
ATOM 597 N N . LEU A 1 76 ? 2.404 -9.156 0.648 1 94.44 76 LEU A N 1
ATOM 598 C CA . LEU A 1 76 ? 3.252 -8.922 -0.516 1 94.44 76 LEU A CA 1
ATOM 599 C C . LEU A 1 76 ? 2.916 -7.582 -1.168 1 94.44 76 LEU A C 1
ATOM 601 O O . LEU A 1 76 ? 3.814 -6.809 -1.504 1 94.44 76 LEU A O 1
ATOM 605 N N . GLY A 1 77 ? 1.631 -7.32 -1.359 1 93.5 77 GLY A N 1
ATOM 606 C CA . GLY A 1 77 ? 1.208 -6.047 -1.925 1 93.5 77 GLY A CA 1
ATOM 607 C C . GLY A 1 77 ? 1.671 -4.852 -1.117 1 93.5 77 GLY A C 1
ATOM 608 O O . GLY A 1 77 ? 2.141 -3.859 -1.68 1 93.5 77 GLY A O 1
ATOM 609 N N . GLU A 1 78 ? 1.51 -4.926 0.155 1 94.88 78 GLU A N 1
ATOM 610 C CA . GLU A 1 78 ? 1.954 -3.85 1.035 1 94.88 78 GLU A CA 1
ATOM 611 C C . GLU A 1 78 ? 3.467 -3.658 0.951 1 94.88 78 GLU A C 1
ATOM 613 O O . GLU A 1 78 ? 3.955 -2.525 0.962 1 94.88 78 GLU A O 1
ATOM 618 N N . PHE A 1 79 ? 4.23 -4.773 0.935 1 96.31 79 PHE A N 1
ATOM 619 C CA . PHE A 1 79 ? 5.676 -4.699 0.758 1 96.31 79 PHE A CA 1
ATOM 620 C C . PHE A 1 79 ? 6.031 -3.914 -0.499 1 96.31 79 PHE A C 1
ATOM 622 O O . PHE A 1 79 ? 6.84 -2.986 -0.45 1 96.31 79 PHE A O 1
ATOM 629 N N . LEU A 1 80 ? 5.426 -4.328 -1.578 1 94.5 80 LEU A N 1
ATOM 630 C CA . LEU A 1 80 ? 5.719 -3.705 -2.865 1 94.5 80 LEU A CA 1
ATOM 631 C C . LEU A 1 80 ? 5.312 -2.234 -2.861 1 94.5 80 LEU A C 1
ATOM 633 O O . LEU A 1 80 ? 6.02 -1.392 -3.418 1 94.5 80 LEU A O 1
ATOM 637 N N . TYR A 1 81 ? 4.215 -1.938 -2.24 1 92.75 81 TYR A N 1
ATOM 638 C CA . TYR A 1 81 ? 3.754 -0.563 -2.086 1 92.75 81 TYR A CA 1
ATOM 639 C C . TYR A 1 81 ? 4.777 0.272 -1.322 1 92.75 81 TYR A C 1
ATOM 641 O O . TYR A 1 81 ? 5.113 1.383 -1.738 1 92.75 81 TYR A O 1
ATOM 649 N N . GLU A 1 82 ? 5.242 -0.236 -0.181 1 94.19 82 GLU A N 1
ATOM 650 C CA . GLU A 1 82 ? 6.215 0.496 0.623 1 94.19 82 GLU A CA 1
ATOM 651 C C . GLU A 1 82 ? 7.508 0.733 -0.156 1 94.19 82 GLU A C 1
ATOM 653 O O . GLU A 1 82 ? 8.109 1.806 -0.062 1 94.19 82 GLU A O 1
ATOM 658 N N . MET A 1 83 ? 7.906 -0.244 -0.924 1 94.88 83 MET A N 1
ATOM 659 C CA . MET A 1 83 ? 9.125 -0.109 -1.712 1 94.88 83 MET A CA 1
ATOM 660 C C . MET A 1 83 ? 8.984 0.99 -2.758 1 94.88 83 MET A C 1
ATOM 662 O O . MET A 1 83 ? 9.852 1.852 -2.885 1 94.88 83 MET A O 1
ATOM 666 N N . ARG A 1 84 ? 7.879 0.943 -3.473 1 92.75 84 ARG A N 1
ATOM 667 C CA . ARG A 1 84 ? 7.645 1.961 -4.492 1 92.75 84 ARG A CA 1
ATOM 668 C C . ARG A 1 84 ? 7.535 3.348 -3.865 1 92.75 84 ARG A C 1
ATOM 670 O O . ARG A 1 84 ? 8.133 4.305 -4.359 1 92.75 84 ARG A O 1
ATOM 677 N N . SER A 1 85 ? 6.797 3.414 -2.785 1 92 85 SER A N 1
ATOM 678 C CA . SER A 1 85 ? 6.617 4.688 -2.096 1 92 85 SER A CA 1
ATOM 679 C C . SER A 1 85 ? 7.945 5.215 -1.554 1 92 85 SER A C 1
ATOM 681 O O . SER A 1 85 ? 8.203 6.418 -1.587 1 92 85 SER A O 1
ATOM 683 N N . ALA A 1 86 ? 8.773 4.281 -1.04 1 93.5 86 ALA A N 1
ATOM 684 C CA . ALA A 1 86 ? 10.078 4.676 -0.526 1 93.5 86 ALA A CA 1
ATOM 685 C C . ALA A 1 86 ? 10.93 5.312 -1.622 1 93.5 86 ALA A C 1
ATOM 687 O O . ALA A 1 86 ? 11.586 6.332 -1.393 1 93.5 86 ALA A O 1
ATOM 688 N N . LEU A 1 87 ? 10.914 4.719 -2.768 1 95 87 LEU A N 1
ATOM 689 C CA . LEU A 1 87 ? 11.672 5.273 -3.887 1 95 87 LEU A CA 1
ATOM 690 C C . LEU A 1 87 ? 11.172 6.668 -4.238 1 95 87 LEU A C 1
ATOM 692 O O . LEU A 1 87 ? 11.969 7.594 -4.41 1 95 87 LEU A O 1
ATOM 696 N N . ASP A 1 88 ? 9.914 6.867 -4.301 1 92.81 88 ASP A N 1
ATOM 697 C CA . ASP A 1 88 ? 9.336 8.172 -4.598 1 92.81 88 ASP A CA 1
ATOM 698 C C . ASP A 1 88 ? 9.68 9.188 -3.508 1 92.81 88 ASP A C 1
ATOM 700 O O . ASP A 1 88 ? 10 10.344 -3.807 1 92.81 88 ASP A O 1
ATOM 704 N N . ASN A 1 89 ? 9.586 8.734 -2.248 1 91.81 89 ASN A N 1
ATOM 705 C CA . ASN A 1 89 ? 9.953 9.609 -1.139 1 91.81 89 ASN A CA 1
ATOM 706 C C . ASN A 1 89 ? 11.43 10.008 -1.212 1 91.81 89 ASN A C 1
ATOM 708 O O . ASN A 1 89 ? 11.781 11.141 -0.87 1 91.81 89 ASN A O 1
ATOM 712 N N . CYS A 1 90 ? 12.227 9.062 -1.596 1 94.75 90 CYS A N 1
ATOM 713 C CA . CYS A 1 90 ? 13.641 9.367 -1.75 1 94.75 90 CYS A CA 1
ATOM 714 C C . CYS A 1 90 ? 13.859 10.453 -2.797 1 94.75 90 CYS A C 1
ATOM 716 O O . CYS A 1 90 ? 14.586 11.422 -2.553 1 94.75 90 CYS A O 1
ATOM 718 N N . LEU A 1 91 ? 13.234 10.258 -3.912 1 94.75 91 LEU A N 1
ATOM 719 C CA . LEU A 1 91 ? 13.383 11.25 -4.969 1 94.75 91 LEU A CA 1
ATOM 720 C C . LEU A 1 91 ? 12.898 12.617 -4.496 1 94.75 91 LEU A C 1
ATOM 722 O O . LEU A 1 91 ? 13.516 13.641 -4.805 1 94.75 91 LEU A O 1
ATOM 726 N N . TYR A 1 92 ? 11.852 12.648 -3.793 1 91.81 92 TYR A N 1
ATOM 727 C CA . TYR A 1 92 ? 11.328 13.891 -3.234 1 91.81 92 TYR A CA 1
ATOM 728 C C . TYR A 1 92 ? 12.344 14.531 -2.287 1 91.81 92 TYR A C 1
ATOM 730 O O . TYR A 1 92 ? 12.609 15.734 -2.373 1 91.81 92 TYR A O 1
ATOM 738 N N . ALA A 1 93 ? 12.836 13.695 -1.363 1 92.5 93 ALA A N 1
ATOM 739 C CA . ALA A 1 93 ? 13.844 14.195 -0.43 1 92.5 93 ALA A CA 1
ATOM 740 C C . ALA A 1 93 ? 15.047 14.766 -1.174 1 92.5 93 ALA A C 1
ATOM 742 O O . ALA A 1 93 ? 15.57 15.82 -0.808 1 92.5 93 ALA A O 1
ATOM 743 N N . VAL A 1 94 ? 15.406 14.078 -2.195 1 95.38 94 VAL A N 1
ATOM 744 C CA . VAL A 1 94 ? 16.516 14.531 -3.025 1 95.38 94 VAL A CA 1
ATOM 745 C C . VAL A 1 94 ? 16.203 15.898 -3.623 1 95.38 94 VAL A C 1
ATOM 747 O O . VAL A 1 94 ? 17.031 16.812 -3.588 1 95.38 94 VAL A O 1
ATOM 750 N N . ALA A 1 95 ? 15.023 16.031 -4.164 1 94.19 95 ALA A N 1
ATOM 751 C CA . ALA A 1 95 ? 14.594 17.297 -4.754 1 94.19 95 ALA A CA 1
ATOM 752 C C . ALA A 1 95 ? 14.57 18.422 -3.711 1 94.19 95 ALA A C 1
ATOM 754 O O . ALA A 1 95 ? 14.953 19.547 -3.998 1 94.19 95 ALA A O 1
ATOM 755 N N . VAL A 1 96 ? 14.125 18.109 -2.527 1 92.06 96 VAL A N 1
ATOM 756 C CA . VAL A 1 96 ? 14.102 19.078 -1.439 1 92.06 96 VAL A CA 1
ATOM 757 C C . VAL A 1 96 ? 15.523 19.484 -1.079 1 92.06 96 VAL A C 1
ATOM 759 O O . VAL A 1 96 ? 15.82 20.688 -0.954 1 92.06 96 VAL A O 1
ATOM 762 N N . ILE A 1 97 ? 16.391 18.562 -0.965 1 94.38 97 ILE A N 1
ATOM 763 C CA . ILE A 1 97 ? 17.766 18.812 -0.572 1 94.38 97 ILE A CA 1
ATOM 764 C C . ILE A 1 97 ? 18.453 19.672 -1.629 1 94.38 97 ILE A C 1
ATOM 766 O O . ILE A 1 97 ? 19.094 20.688 -1.303 1 94.38 97 ILE A O 1
ATOM 770 N N . THR A 1 98 ? 18.297 19.344 -2.84 1 95.75 98 THR A N 1
ATOM 771 C CA . THR A 1 98 ? 19.062 19.984 -3.902 1 95.75 98 THR A CA 1
ATOM 772 C C . THR A 1 98 ? 18.484 21.359 -4.238 1 95.75 98 THR A C 1
ATOM 774 O O . THR A 1 98 ? 19.203 22.25 -4.66 1 95.75 98 THR A O 1
ATOM 777 N N . SER A 1 99 ? 17.203 21.562 -4.062 1 93.69 99 SER A N 1
ATOM 778 C CA . SER A 1 99 ? 16.594 22.844 -4.391 1 93.69 99 SER A CA 1
ATOM 779 C C . SER A 1 99 ? 16.578 23.766 -3.186 1 93.69 99 SER A C 1
ATOM 781 O O . SER A 1 99 ? 16.391 24.984 -3.332 1 93.69 99 SER A O 1
ATOM 783 N N . GLY A 1 100 ? 16.531 23.234 -1.942 1 91.62 100 GLY A N 1
ATOM 784 C CA . GLY A 1 100 ? 16.406 24 -0.716 1 91.62 100 GLY A CA 1
ATOM 785 C C . GLY A 1 100 ? 14.984 24.453 -0.44 1 91.62 100 GLY A C 1
ATOM 786 O O . GLY A 1 100 ? 14.75 25.281 0.435 1 91.62 100 GLY A O 1
ATOM 787 N N . GLN A 1 101 ? 14.094 23.906 -1.213 1 90.06 101 GLN A N 1
ATOM 788 C CA . GLN A 1 101 ? 12.695 24.312 -1.086 1 90.06 101 GLN A CA 1
ATOM 789 C C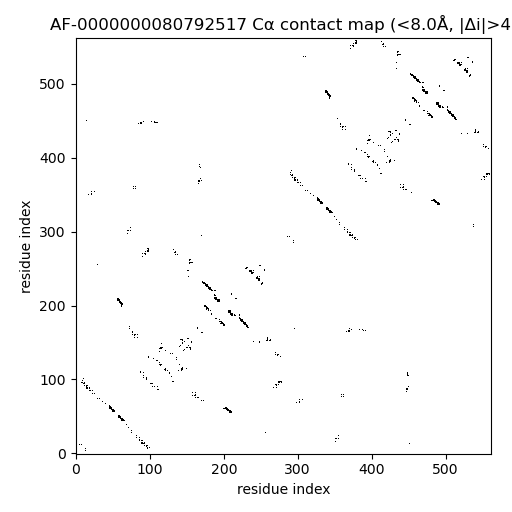 . GLN A 1 101 ? 11.812 23.125 -0.726 1 90.06 101 GLN A C 1
ATOM 791 O O . GLN A 1 101 ? 12.07 22 -1.157 1 90.06 101 GLN A O 1
ATOM 796 N N . ASN A 1 102 ? 10.789 23.453 0.124 1 86.44 102 ASN A N 1
ATOM 797 C CA . ASN A 1 102 ? 9.75 22.484 0.454 1 86.44 102 ASN A CA 1
ATOM 798 C C . ASN A 1 102 ? 8.375 23.141 0.543 1 86.44 102 ASN A C 1
ATOM 800 O O . ASN A 1 102 ? 8.078 23.844 1.518 1 86.44 102 ASN A O 1
ATOM 804 N N . PRO A 1 103 ? 7.684 22.969 -0.504 1 85.88 103 PRO A N 1
ATOM 805 C CA . PRO A 1 103 ? 7.809 21.969 -1.572 1 85.88 103 PRO A CA 1
ATOM 806 C C . PRO A 1 103 ? 8.875 22.344 -2.604 1 85.88 103 PRO A C 1
ATOM 808 O O . PRO A 1 103 ? 9.117 23.531 -2.838 1 85.88 103 PRO A O 1
ATOM 811 N N . PRO A 1 104 ? 9.453 21.25 -3.207 1 90.56 104 PRO A N 1
ATOM 812 C CA . PRO A 1 104 ? 10.438 21.5 -4.266 1 90.56 104 PRO A CA 1
ATOM 813 C C . PRO A 1 104 ? 9.781 21.875 -5.598 1 90.56 104 PRO A C 1
ATOM 815 O O . PRO A 1 104 ? 8.57 21.719 -5.754 1 90.56 104 PRO A O 1
ATOM 818 N N . PRO A 1 105 ? 10.625 22.422 -6.449 1 91.31 105 PRO A N 1
ATOM 819 C CA . PRO A 1 105 ? 10.078 22.766 -7.766 1 91.31 105 PRO A CA 1
ATOM 820 C C . PRO A 1 105 ? 9.445 21.562 -8.469 1 91.31 105 PRO A C 1
ATOM 822 O O . PRO A 1 105 ? 10.016 20.469 -8.461 1 91.31 105 PRO A O 1
ATOM 825 N N . ALA A 1 106 ? 8.242 21.766 -9.008 1 88.94 106 ALA A N 1
ATOM 826 C CA . ALA A 1 106 ? 7.523 20.75 -9.781 1 88.94 106 ALA A CA 1
ATOM 827 C C . ALA A 1 106 ? 7.285 19.5 -8.938 1 88.94 106 ALA A C 1
ATOM 829 O O . ALA A 1 106 ? 7.426 18.375 -9.43 1 88.94 106 ALA A O 1
ATOM 830 N N . ALA A 1 107 ? 7.039 19.719 -7.668 1 87.5 107 ALA A N 1
ATOM 831 C CA . ALA A 1 107 ? 6.84 18.625 -6.707 1 87.5 107 ALA A CA 1
ATOM 832 C C . ALA A 1 107 ? 5.812 17.625 -7.223 1 87.5 107 ALA A C 1
ATOM 834 O O . ALA A 1 107 ? 5.973 16.422 -7.043 1 87.5 107 ALA A O 1
ATOM 835 N N . GLU A 1 108 ? 4.805 18.031 -7.934 1 81.69 108 GLU A N 1
ATOM 836 C CA . GLU A 1 108 ? 3.691 17.188 -8.359 1 81.69 108 GLU A CA 1
ATOM 837 C C . GLU A 1 108 ? 4.113 16.25 -9.477 1 81.69 108 GLU A C 1
ATOM 839 O O . GLU A 1 108 ? 3.432 15.25 -9.75 1 81.69 108 GLU A O 1
ATOM 844 N N . LYS A 1 109 ? 5.223 16.453 -10.055 1 86.06 109 LYS A N 1
ATOM 845 C CA . LYS A 1 109 ? 5.672 15.656 -11.188 1 86.06 109 LYS A CA 1
ATOM 846 C C . LYS A 1 109 ? 6.688 14.609 -10.75 1 86.06 109 LYS A C 1
ATOM 848 O O . LYS A 1 109 ? 7.004 13.688 -11.516 1 86.06 109 LYS A O 1
ATOM 853 N N . LEU A 1 110 ? 7.18 14.758 -9.578 1 89.25 110 LEU A N 1
ATOM 854 C CA . LEU A 1 110 ? 8.273 13.898 -9.141 1 89.25 110 LEU A CA 1
ATOM 855 C C . LEU A 1 110 ? 7.781 12.477 -8.906 1 89.25 110 LEU A C 1
ATOM 857 O O . LEU A 1 110 ? 6.895 12.25 -8.078 1 89.25 110 LEU A O 1
ATOM 861 N N . GLU A 1 111 ? 8.297 11.586 -9.602 1 91.06 111 GLU A N 1
ATOM 862 C CA . GLU A 1 111 ? 8.094 10.141 -9.492 1 91.06 111 GLU A CA 1
ATOM 863 C C . GLU A 1 111 ? 9.367 9.383 -9.852 1 91.06 111 GLU A C 1
ATOM 865 O O . GLU A 1 111 ? 9.984 9.641 -10.891 1 91.06 111 GLU A O 1
ATOM 870 N N . TRP A 1 112 ? 9.727 8.5 -8.977 1 94.5 112 TRP A N 1
ATOM 871 C CA . TRP A 1 112 ? 10.914 7.703 -9.289 1 94.5 112 TRP A CA 1
ATOM 872 C C . TRP A 1 112 ? 10.734 6.957 -10.602 1 94.5 112 TRP A C 1
ATOM 874 O O . TRP A 1 112 ? 9.812 6.152 -10.75 1 94.5 112 TRP A O 1
ATOM 884 N N . PRO A 1 113 ? 11.609 7.152 -11.516 1 96.12 113 PRO A N 1
ATOM 885 C CA . PRO A 1 113 ? 11.438 6.5 -12.82 1 96.12 113 PRO A CA 1
ATOM 886 C C . PRO A 1 113 ? 11.875 5.039 -12.805 1 96.12 113 PRO A C 1
ATOM 888 O O . PRO A 1 113 ? 12.883 4.699 -12.188 1 96.12 113 PRO A O 1
ATOM 891 N N . ILE A 1 114 ? 11.18 4.172 -13.422 1 96.38 114 ILE A N 1
ATOM 892 C CA . ILE A 1 114 ? 11.523 2.801 -13.781 1 96.38 114 ILE A CA 1
ATOM 893 C C . ILE A 1 114 ? 11.102 2.525 -15.227 1 96.38 114 ILE A C 1
ATOM 895 O O . ILE A 1 114 ? 9.922 2.27 -15.5 1 96.38 114 ILE A O 1
ATOM 899 N N . ARG A 1 115 ? 12.062 2.562 -16.078 1 96.31 115 ARG A N 1
ATOM 900 C CA . ARG A 1 115 ? 11.758 2.531 -17.516 1 96.31 115 ARG A CA 1
ATOM 901 C C . ARG A 1 115 ? 12.445 1.352 -18.188 1 96.31 115 ARG A C 1
ATOM 903 O O . ARG A 1 115 ? 13.648 1.133 -18 1 96.31 115 ARG A O 1
ATOM 910 N N . ALA A 1 116 ? 11.727 0.658 -19 1 94.25 116 ALA A N 1
ATOM 911 C CA . ALA A 1 116 ? 12.195 -0.572 -19.625 1 94.25 116 ALA A CA 1
ATOM 912 C C . ALA A 1 116 ? 12.961 -0.27 -20.922 1 94.25 116 ALA A C 1
ATOM 914 O O . ALA A 1 116 ? 13.68 -1.129 -21.438 1 94.25 116 ALA A O 1
ATOM 915 N N . THR A 1 117 ? 12.727 0.935 -21.5 1 96.62 117 THR A N 1
ATOM 916 C CA . THR A 1 117 ? 13.391 1.268 -22.75 1 96.62 117 THR A CA 1
ATOM 917 C C . THR A 1 117 ? 13.961 2.682 -22.703 1 96.62 117 THR A C 1
ATOM 919 O O . THR A 1 117 ? 13.508 3.514 -21.922 1 96.62 117 THR A O 1
ATOM 922 N N . ALA A 1 118 ? 14.867 2.885 -23.609 1 96.62 118 ALA A N 1
ATOM 923 C CA . ALA A 1 118 ? 15.461 4.211 -23.734 1 96.62 118 ALA A CA 1
ATOM 924 C C . ALA A 1 118 ? 14.43 5.242 -24.156 1 96.62 118 ALA A C 1
ATOM 926 O O . ALA A 1 118 ? 14.477 6.398 -23.734 1 96.62 118 ALA A O 1
ATOM 927 N N . GLN A 1 119 ? 13.555 4.824 -24.984 1 97.44 119 GLN A N 1
ATOM 928 C CA . GLN A 1 119 ? 12.5 5.723 -25.453 1 97.44 119 GLN A CA 1
ATOM 929 C C . GLN A 1 119 ? 11.594 6.156 -24.312 1 97.44 119 GLN A C 1
ATOM 931 O O . GLN A 1 119 ? 11.227 7.332 -24.203 1 97.44 119 GLN A O 1
ATOM 936 N N . GLU A 1 120 ? 11.25 5.219 -23.453 1 96.12 120 GLU A N 1
ATOM 937 C CA . GLU A 1 120 ? 10.438 5.559 -22.297 1 96.12 120 GLU A CA 1
ATOM 938 C C . GLU A 1 120 ? 11.156 6.555 -21.391 1 96.12 120 GLU A C 1
ATOM 940 O O . GLU A 1 120 ? 10.531 7.473 -20.844 1 96.12 120 GLU A O 1
ATOM 945 N N . TRP A 1 121 ? 12.414 6.352 -21.219 1 96.88 121 TRP A N 1
ATOM 946 C CA . TRP A 1 121 ? 13.203 7.273 -20.422 1 96.88 121 TRP A CA 1
ATOM 947 C C . TRP A 1 121 ? 13.188 8.672 -21.016 1 96.88 121 TRP A C 1
ATOM 949 O O . TRP A 1 121 ? 12.93 9.656 -20.312 1 96.88 121 TRP A O 1
ATOM 959 N N . LYS A 1 122 ? 13.414 8.758 -22.281 1 96.06 122 LYS A N 1
ATOM 960 C CA . LYS A 1 122 ? 13.438 10.047 -22.969 1 96.06 122 LYS A CA 1
ATOM 961 C C . LYS A 1 122 ? 12.109 10.781 -22.812 1 96.06 122 LYS A C 1
ATOM 963 O O . LYS A 1 122 ? 12.086 12 -22.625 1 96.06 122 LYS A O 1
ATOM 968 N N . ASN A 1 123 ? 11.047 10.039 -22.828 1 93.94 123 ASN A N 1
ATOM 969 C CA . ASN A 1 123 ? 9.711 10.609 -22.719 1 93.94 123 ASN A CA 1
ATOM 970 C C . ASN A 1 123 ? 9.438 11.172 -21.328 1 93.94 123 ASN A C 1
ATOM 972 O O . ASN A 1 123 ? 8.617 12.078 -21.172 1 93.94 123 ASN A O 1
ATOM 976 N N . GLN A 1 124 ? 10.125 10.68 -20.344 1 91.44 124 GLN A N 1
ATOM 977 C CA . GLN A 1 124 ? 9.789 11.062 -18.969 1 91.44 124 GLN A CA 1
ATOM 978 C C . GLN A 1 124 ? 10.898 11.922 -18.359 1 91.44 124 GLN A C 1
ATOM 980 O O . GLN A 1 124 ? 10.719 12.5 -17.281 1 91.44 124 GLN A O 1
ATOM 985 N N . ARG A 1 125 ? 11.914 12.039 -19.016 1 93.06 125 ARG A N 1
ATOM 986 C CA . ARG A 1 125 ? 13.102 12.719 -18.5 1 93.06 125 ARG A CA 1
ATOM 987 C C . ARG A 1 125 ? 12.781 14.156 -18.109 1 93.06 125 ARG A C 1
ATOM 989 O O . ARG A 1 125 ? 13.367 14.695 -17.172 1 93.06 125 ARG A O 1
ATOM 996 N N . ARG A 1 126 ? 11.844 14.812 -18.75 1 91.88 126 ARG A N 1
ATOM 997 C CA . ARG A 1 126 ? 11.508 16.219 -18.516 1 91.88 126 ARG A CA 1
ATOM 998 C C . ARG A 1 126 ? 10.961 16.406 -17.109 1 91.88 126 ARG A C 1
ATOM 1000 O O . ARG A 1 126 ? 11.047 17.5 -16.547 1 91.88 126 ARG A O 1
ATOM 1007 N N . ARG A 1 127 ? 10.391 15.359 -16.531 1 92 127 ARG A N 1
ATOM 1008 C CA . ARG A 1 127 ? 9.859 15.406 -15.172 1 92 127 ARG A CA 1
ATOM 1009 C C . ARG A 1 127 ? 10.984 15.633 -14.156 1 92 127 ARG A C 1
ATOM 1011 O O . ARG A 1 127 ? 10.727 16.031 -13.016 1 92 127 ARG A O 1
ATOM 1018 N N . LEU A 1 128 ? 12.211 15.398 -14.594 1 95.62 128 LEU A N 1
ATOM 1019 C CA . LEU A 1 128 ? 13.367 15.453 -13.695 1 95.62 128 LEU A CA 1
ATOM 1020 C C . LEU A 1 128 ? 14.211 16.703 -13.969 1 95.62 128 LEU A C 1
ATOM 1022 O O . LEU A 1 128 ? 15.328 16.812 -13.461 1 95.62 128 LEU A O 1
ATOM 1026 N N . ASP A 1 129 ? 13.688 17.641 -14.734 1 94.5 129 ASP A N 1
ATOM 1027 C CA . ASP A 1 129 ? 14.445 18.781 -15.25 1 94.5 129 ASP A CA 1
ATOM 1028 C C . ASP A 1 129 ? 14.969 19.656 -14.109 1 94.5 129 ASP A C 1
ATOM 1030 O O . ASP A 1 129 ? 15.992 20.328 -14.25 1 94.5 129 ASP A O 1
ATOM 1034 N N . HIS A 1 130 ? 14.352 19.688 -13.039 1 94.75 130 HIS A N 1
ATOM 1035 C CA . HIS A 1 130 ? 14.727 20.594 -11.953 1 94.75 130 HIS A CA 1
ATOM 1036 C C . HIS A 1 130 ? 15.758 19.938 -11.031 1 94.75 130 HIS A C 1
ATOM 1038 O O . HIS A 1 130 ? 16.234 20.578 -10.094 1 94.75 130 HIS A O 1
ATOM 1044 N N . LEU A 1 131 ? 16.094 18.688 -11.297 1 96.44 131 LEU A N 1
ATOM 1045 C CA . LEU A 1 131 ? 17.125 18.016 -10.516 1 96.44 131 LEU A CA 1
ATOM 1046 C C . LEU A 1 131 ? 18.516 18.25 -11.117 1 96.44 131 LEU A C 1
ATOM 1048 O O . LEU A 1 131 ? 18.641 18.453 -12.328 1 96.44 131 LEU A O 1
ATOM 1052 N N . PRO A 1 132 ? 19.547 18.25 -10.305 1 96.81 132 PRO A N 1
ATOM 1053 C CA . PRO A 1 132 ? 20.906 18.406 -10.828 1 96.81 132 PRO A CA 1
ATOM 1054 C C . PRO A 1 132 ? 21.281 17.297 -11.812 1 96.81 132 PRO A C 1
ATOM 1056 O O . PRO A 1 132 ? 20.828 16.156 -11.664 1 96.81 132 PRO A O 1
ATOM 1059 N N . GLY A 1 133 ? 22.078 17.547 -12.789 1 96.38 133 GLY A N 1
ATOM 1060 C CA . GLY A 1 133 ? 22.531 16.641 -13.836 1 96.38 133 GLY A CA 1
ATOM 1061 C C . GLY A 1 133 ? 23.047 15.32 -13.297 1 96.38 133 GLY A C 1
ATOM 1062 O O . GLY A 1 133 ? 22.609 14.258 -13.742 1 96.38 133 GLY A O 1
ATOM 1063 N N . PRO A 1 134 ? 23.984 15.383 -12.367 1 96.81 134 PRO A N 1
ATOM 1064 C CA . PRO A 1 134 ? 24.531 14.133 -11.828 1 96.81 134 PRO A CA 1
ATOM 1065 C C . PRO A 1 134 ? 23.469 13.211 -11.25 1 96.81 134 PRO A C 1
ATOM 1067 O O . PRO A 1 134 ? 23.594 11.984 -11.344 1 96.81 134 PRO A O 1
ATOM 1070 N N . ILE A 1 135 ? 22.484 13.805 -10.594 1 97.88 135 ILE A N 1
ATOM 1071 C CA . ILE A 1 135 ? 21.391 13.016 -10.031 1 97.88 135 ILE A CA 1
ATOM 1072 C C . ILE A 1 135 ? 20.625 12.312 -11.156 1 97.88 135 ILE A C 1
ATOM 1074 O O . ILE A 1 135 ? 20.359 11.117 -11.07 1 97.88 135 ILE A O 1
ATOM 1078 N N . VAL A 1 136 ? 20.312 13.07 -12.164 1 97.94 136 VAL A N 1
ATOM 1079 C CA . VAL A 1 136 ? 19.562 12.539 -13.297 1 97.94 136 VAL A CA 1
ATOM 1080 C C . VAL A 1 136 ? 20.375 11.43 -13.977 1 97.94 136 VAL A C 1
ATOM 1082 O O . VAL A 1 136 ? 19.828 10.391 -14.352 1 97.94 136 VAL A O 1
ATOM 1085 N N . GLU A 1 137 ? 21.609 11.617 -14.109 1 97.5 137 GLU A N 1
ATOM 1086 C CA . GLU A 1 137 ? 22.484 10.617 -14.719 1 97.5 137 GLU A CA 1
ATOM 1087 C C . GLU A 1 137 ? 22.516 9.328 -13.898 1 97.5 137 GLU A C 1
ATOM 1089 O O . GLU A 1 137 ? 22.516 8.234 -14.461 1 97.5 137 GLU A O 1
ATOM 1094 N N . GLN A 1 138 ? 22.578 9.469 -12.617 1 97.88 138 GLN A N 1
ATOM 1095 C CA . GLN A 1 138 ? 22.547 8.297 -11.742 1 97.88 138 GLN A CA 1
ATOM 1096 C C . GLN A 1 138 ? 21.234 7.551 -11.867 1 97.88 138 GLN A C 1
ATOM 1098 O O . GLN A 1 138 ? 21.203 6.316 -11.906 1 97.88 138 GLN A O 1
ATOM 1103 N N . LEU A 1 139 ? 20.141 8.305 -11.867 1 98.12 139 LEU A N 1
ATOM 1104 C CA . LEU A 1 139 ? 18.828 7.691 -12.031 1 98.12 139 LEU A CA 1
ATOM 1105 C C . LEU A 1 139 ? 18.75 6.918 -13.344 1 98.12 139 LEU A C 1
ATOM 1107 O O . LEU A 1 139 ? 18.203 5.812 -13.383 1 98.12 139 LEU A O 1
ATOM 1111 N N . GLU A 1 140 ? 19.281 7.473 -14.375 1 98.06 140 GLU A N 1
ATOM 1112 C CA . GLU A 1 140 ? 19.25 6.789 -15.664 1 98.06 140 GLU A CA 1
ATOM 1113 C C . GLU A 1 140 ? 20.078 5.516 -15.641 1 98.06 140 GLU A C 1
ATOM 1115 O O . GLU A 1 140 ? 19.688 4.492 -16.188 1 98.06 140 GLU A O 1
ATOM 1120 N N . ALA A 1 141 ? 21.172 5.551 -15.016 1 97.62 141 ALA A N 1
ATOM 1121 C CA . ALA A 1 141 ? 22.125 4.453 -15.008 1 97.62 141 ALA A CA 1
ATOM 1122 C C . ALA A 1 141 ? 21.531 3.207 -14.359 1 97.62 141 ALA A C 1
ATOM 1124 O O . ALA A 1 141 ? 21.953 2.084 -14.656 1 97.62 141 ALA A O 1
ATOM 1125 N N . ILE A 1 142 ? 20.547 3.367 -13.531 1 97.31 142 ILE A N 1
ATOM 1126 C CA . ILE A 1 142 ? 20.047 2.223 -12.773 1 97.31 142 ILE A CA 1
ATOM 1127 C C . ILE A 1 142 ? 18.766 1.707 -13.406 1 97.31 142 ILE A C 1
ATOM 1129 O O . ILE A 1 142 ? 18.141 0.777 -12.883 1 97.31 142 ILE A O 1
ATOM 1133 N N . GLN A 1 143 ? 18.375 2.303 -14.523 1 97.75 143 GLN A N 1
ATOM 1134 C CA . GLN A 1 143 ? 17.141 1.864 -15.188 1 97.75 143 GLN A CA 1
ATOM 1135 C C . GLN A 1 143 ? 17.297 0.454 -15.75 1 97.75 143 GLN A C 1
ATOM 1137 O O . GLN A 1 143 ? 18.391 0.056 -16.156 1 97.75 143 GLN A O 1
ATOM 1142 N N . PRO A 1 144 ? 16.188 -0.327 -15.812 1 96.38 144 PRO A N 1
ATOM 1143 C CA . PRO A 1 144 ? 16.219 -1.702 -16.312 1 96.38 144 PRO A CA 1
ATOM 1144 C C . PRO A 1 144 ? 16.875 -1.81 -17.688 1 96.38 144 PRO A C 1
ATOM 1146 O O . PRO A 1 144 ? 17.641 -2.738 -17.953 1 96.38 144 PRO A O 1
ATOM 1149 N N . TYR A 1 145 ? 16.672 -0.86 -18.609 1 96.38 145 TYR A N 1
ATOM 1150 C CA . TYR A 1 145 ? 17.156 -0.981 -19.984 1 96.38 145 TYR A CA 1
ATOM 1151 C C . TYR A 1 145 ? 18.672 -0.794 -20.047 1 96.38 145 TYR A C 1
ATOM 1153 O O . TYR A 1 145 ? 19.297 -1.083 -21.062 1 96.38 145 TYR A O 1
ATOM 1161 N N . GLN A 1 146 ? 19.266 -0.324 -18.938 1 96.19 146 GLN A N 1
ATOM 1162 C CA . GLN A 1 146 ? 20.703 -0.135 -18.875 1 96.19 146 GLN A CA 1
ATOM 1163 C C . GLN A 1 146 ? 21.406 -1.405 -18.406 1 96.19 146 GLN A C 1
ATOM 1165 O O . GLN A 1 146 ? 22.641 -1.518 -18.5 1 96.19 146 GLN A O 1
ATOM 1170 N N . ALA A 1 147 ? 20.656 -2.359 -17.844 1 92.75 147 ALA A N 1
ATOM 1171 C CA . ALA A 1 147 ? 21.25 -3.562 -17.266 1 92.75 147 ALA A CA 1
ATOM 1172 C C . ALA A 1 147 ? 21.703 -4.527 -18.359 1 92.75 147 ALA A C 1
ATOM 1174 O O . ALA A 1 147 ? 21.109 -4.574 -19.438 1 92.75 147 ALA A O 1
ATOM 1175 N N . ALA A 1 148 ? 22.656 -5.328 -18.047 1 88.94 148 ALA A N 1
ATOM 1176 C CA . ALA A 1 148 ? 23.125 -6.363 -18.969 1 88.94 148 ALA A CA 1
ATOM 1177 C C . ALA A 1 148 ? 22.016 -7.379 -19.25 1 88.94 148 ALA A C 1
ATOM 1179 O O . ALA A 1 148 ? 21.844 -7.816 -20.391 1 88.94 148 ALA A O 1
ATOM 1180 N N . VAL A 1 149 ? 21.328 -7.719 -18.172 1 87.62 149 VAL A N 1
ATOM 1181 C CA . VAL A 1 149 ? 20.156 -8.57 -18.281 1 87.62 149 VAL A CA 1
ATOM 1182 C C . VAL A 1 149 ? 18.938 -7.852 -17.688 1 87.62 149 VAL A C 1
ATOM 1184 O O . VAL A 1 149 ? 18.656 -7.977 -16.484 1 87.62 149 VAL A O 1
ATOM 1187 N N . PRO A 1 150 ? 18.156 -7.191 -18.484 1 87.31 150 PRO A N 1
ATOM 1188 C CA . PRO A 1 150 ? 17.078 -6.309 -18.016 1 87.31 150 PRO A CA 1
ATOM 1189 C C . PRO A 1 150 ? 16.078 -7.035 -17.125 1 87.31 150 PRO A C 1
ATOM 1191 O O . PRO A 1 150 ? 15.586 -6.461 -16.141 1 87.31 150 PRO A O 1
ATOM 1194 N N . SER A 1 151 ? 15.852 -8.297 -17.453 1 84.62 151 SER A N 1
ATOM 1195 C CA . SER A 1 151 ? 14.859 -9.039 -16.672 1 84.62 151 SER A CA 1
ATOM 1196 C C . SER A 1 151 ? 15.344 -9.289 -15.25 1 84.62 151 SER A C 1
ATOM 1198 O O . SER A 1 151 ? 14.547 -9.656 -14.375 1 84.62 151 SER A O 1
ATOM 1200 N N . TRP A 1 152 ? 16.656 -9.062 -15.039 1 87.38 152 TRP A N 1
ATOM 1201 C CA . TRP A 1 152 ? 17.234 -9.312 -13.727 1 87.38 152 TRP A CA 1
ATOM 1202 C C . TRP A 1 152 ? 17.469 -8 -12.977 1 87.38 152 TRP A C 1
ATOM 1204 O O . TRP A 1 152 ? 18.031 -8 -11.875 1 87.38 152 TRP A O 1
ATOM 1214 N N . ASN A 1 153 ? 17.031 -6.938 -13.602 1 92.44 153 ASN A N 1
ATOM 1215 C CA . ASN A 1 153 ? 17.156 -5.641 -12.945 1 92.44 153 ASN A CA 1
ATOM 1216 C C . ASN A 1 153 ? 16.156 -5.5 -11.805 1 92.44 153 ASN A C 1
ATOM 1218 O O . ASN A 1 153 ? 14.961 -5.754 -11.984 1 92.44 153 ASN A O 1
ATOM 1222 N N . SER A 1 154 ? 16.656 -5.066 -10.641 1 94.19 154 SER A N 1
ATOM 1223 C CA . SER A 1 154 ? 15.844 -5.035 -9.43 1 94.19 154 SER A CA 1
ATOM 1224 C C . SER A 1 154 ? 14.664 -4.086 -9.578 1 94.19 154 SER A C 1
ATOM 1226 O O . SER A 1 154 ? 13.562 -4.379 -9.102 1 94.19 154 SER A O 1
ATOM 1228 N N . LEU A 1 155 ? 14.898 -2.973 -10.195 1 96.44 155 LEU A N 1
ATOM 1229 C CA . LEU A 1 155 ? 13.805 -2.031 -10.414 1 96.44 155 LEU A CA 1
ATOM 1230 C C . LEU A 1 155 ? 12.766 -2.619 -11.359 1 96.44 155 LEU A C 1
ATOM 1232 O O . LEU A 1 155 ? 11.562 -2.438 -11.156 1 96.44 155 LEU A O 1
ATOM 1236 N N . GLY A 1 156 ? 13.25 -3.256 -12.359 1 93.5 156 GLY A N 1
ATOM 1237 C CA . GLY A 1 156 ? 12.336 -3.938 -13.258 1 93.5 156 GLY A CA 1
ATOM 1238 C C . GLY A 1 156 ? 11.5 -5 -12.57 1 93.5 156 GLY A C 1
ATOM 1239 O O . GLY A 1 156 ? 10.297 -5.09 -12.805 1 93.5 156 GLY A O 1
ATOM 1240 N N . ILE A 1 157 ? 12.141 -5.766 -11.773 1 91.94 157 ILE A N 1
ATOM 1241 C CA . ILE A 1 157 ? 11.445 -6.805 -11.016 1 91.94 157 ILE A CA 1
ATOM 1242 C C . ILE A 1 157 ? 10.398 -6.172 -10.102 1 91.94 157 ILE A C 1
ATOM 1244 O O . ILE A 1 157 ? 9.258 -6.637 -10.047 1 91.94 157 ILE A O 1
ATOM 1248 N N . LEU A 1 158 ? 10.781 -5.129 -9.383 1 93.5 158 LEU A N 1
ATOM 1249 C CA . LEU A 1 158 ? 9.852 -4.414 -8.508 1 93.5 158 LEU A CA 1
ATOM 1250 C C . LEU A 1 158 ? 8.656 -3.895 -9.297 1 93.5 158 LEU A C 1
ATOM 1252 O O . LEU A 1 158 ? 7.512 -4.059 -8.875 1 93.5 158 LEU A O 1
ATOM 1256 N N . HIS A 1 159 ? 8.953 -3.283 -10.383 1 90.94 159 HIS A N 1
ATOM 1257 C CA . HIS A 1 159 ? 7.91 -2.713 -11.234 1 90.94 159 HIS A CA 1
ATOM 1258 C C . HIS A 1 159 ? 6.941 -3.787 -11.711 1 90.94 159 HIS A C 1
ATOM 1260 O O . HIS A 1 159 ? 5.723 -3.605 -11.641 1 90.94 159 HIS A O 1
ATOM 1266 N N . ASP A 1 160 ? 7.449 -4.871 -12.141 1 86.69 160 ASP A N 1
ATOM 1267 C CA . ASP A 1 160 ? 6.621 -5.961 -12.648 1 86.69 160 ASP A CA 1
ATOM 1268 C C . ASP A 1 160 ? 5.75 -6.551 -11.539 1 86.69 160 ASP A C 1
ATOM 1270 O O . ASP A 1 160 ? 4.562 -6.801 -11.75 1 86.69 160 ASP A O 1
ATOM 1274 N N . LEU A 1 161 ? 6.332 -6.746 -10.406 1 87.44 161 LEU A N 1
ATOM 1275 C CA . LEU A 1 161 ? 5.594 -7.312 -9.289 1 87.44 161 LEU A CA 1
ATOM 1276 C C . LEU A 1 161 ? 4.516 -6.344 -8.797 1 87.44 161 LEU A C 1
ATOM 1278 O O . LEU A 1 161 ? 3.404 -6.762 -8.469 1 87.44 161 LEU A O 1
ATOM 1282 N N . ALA A 1 162 ? 4.852 -5.062 -8.719 1 85.19 162 ALA A N 1
ATOM 1283 C CA . ALA A 1 162 ? 3.934 -4.059 -8.188 1 85.19 162 ALA A CA 1
ATOM 1284 C C . ALA A 1 162 ? 2.771 -3.818 -9.148 1 85.19 162 ALA A C 1
ATOM 1286 O O . ALA A 1 162 ? 1.636 -3.604 -8.711 1 85.19 162 ALA A O 1
ATOM 1287 N N . ARG A 1 163 ? 2.99 -3.688 -10.406 1 73.5 163 ARG A N 1
ATOM 1288 C CA . ARG A 1 163 ? 1.94 -3.479 -11.398 1 73.5 163 ARG A CA 1
ATOM 1289 C C . ARG A 1 163 ? 0.938 -4.629 -11.383 1 73.5 163 ARG A C 1
ATOM 1291 O O . ARG A 1 163 ? -0.271 -4.406 -11.477 1 73.5 163 ARG A O 1
ATOM 1298 N N . PHE A 1 164 ? 1.522 -5.707 -11.242 1 62.47 164 PHE A N 1
ATOM 1299 C CA . PHE A 1 164 ? 0.677 -6.895 -11.273 1 62.47 164 PHE A CA 1
ATOM 1300 C C . PHE A 1 164 ? -0.233 -6.938 -10.047 1 62.47 164 PHE A C 1
ATOM 1302 O O . PHE A 1 164 ? -1.401 -7.32 -10.148 1 62.47 164 PHE A O 1
ATOM 1309 N N . ASP A 1 165 ? 0.205 -6.574 -8.945 1 60.44 165 ASP A N 1
ATOM 1310 C CA . ASP A 1 165 ? -0.555 -6.598 -7.699 1 60.44 165 ASP A CA 1
ATOM 1311 C C . ASP A 1 165 ? -1.751 -5.648 -7.77 1 60.44 165 ASP A C 1
ATOM 1313 O O . ASP A 1 165 ? -2.852 -5.996 -7.336 1 60.44 165 ASP A O 1
ATOM 1317 N N . ARG A 1 166 ? -1.494 -4.422 -8.328 1 55.72 166 ARG A N 1
ATOM 1318 C CA . ARG A 1 166 ? -2.59 -3.461 -8.367 1 55.72 166 ARG A CA 1
ATOM 1319 C C . ARG A 1 166 ? -3.615 -3.848 -9.43 1 55.72 166 ARG A C 1
ATOM 1321 O O . ARG A 1 166 ? -4.809 -3.586 -9.273 1 55.72 166 ARG A O 1
ATOM 1328 N N . HIS A 1 167 ? -3.041 -3.984 -10.625 1 52.06 167 HIS A N 1
ATOM 1329 C CA . HIS A 1 167 ? -3.895 -4.082 -11.805 1 52.06 167 HIS A CA 1
ATOM 1330 C C . HIS A 1 167 ? -4.41 -5.504 -11.992 1 52.06 167 HIS A C 1
ATOM 1332 O O . HIS A 1 167 ? -5.141 -5.785 -12.945 1 52.06 167 HIS A O 1
ATOM 1338 N N . ARG A 1 168 ? -4.699 -6.207 -11.141 1 51.56 168 ARG A N 1
ATOM 1339 C CA . ARG A 1 168 ? -5.848 -7.102 -11.273 1 51.56 168 ARG A CA 1
ATOM 1340 C C . ARG A 1 168 ? -5.426 -8.562 -11.148 1 51.56 168 ARG A C 1
ATOM 1342 O O . ARG A 1 168 ? -6.105 -9.352 -10.5 1 51.56 168 ARG A O 1
ATOM 1349 N N . ALA A 1 169 ? -4.75 -9.062 -12.281 1 47.81 169 ALA A N 1
ATOM 1350 C CA . ALA A 1 169 ? -4.855 -10.469 -11.906 1 47.81 169 ALA A CA 1
ATOM 1351 C C . ALA A 1 169 ? -4.031 -10.766 -10.656 1 47.81 169 ALA A C 1
ATOM 1353 O O . ALA A 1 169 ? -2.834 -10.477 -10.609 1 47.81 169 ALA A O 1
ATOM 1354 N N . PRO A 1 170 ? -4.703 -10.43 -9.406 1 47.66 170 PRO A N 1
ATOM 1355 C CA . PRO A 1 170 ? -3.906 -10.914 -8.273 1 47.66 170 PRO A CA 1
ATOM 1356 C C . PRO A 1 170 ? -2.885 -11.969 -8.688 1 47.66 170 PRO A C 1
ATOM 1358 O O . PRO A 1 170 ? -3.236 -12.945 -9.359 1 47.66 170 PRO A O 1
ATOM 1361 N N . ARG A 1 171 ? -1.64 -11.492 -9.148 1 56.53 171 ARG A N 1
ATOM 1362 C CA . ARG A 1 171 ? -0.713 -12.617 -9.195 1 56.53 171 ARG A CA 1
ATOM 1363 C C . ARG A 1 171 ? -1.03 -13.633 -8.102 1 56.53 171 ARG A C 1
ATOM 1365 O O . ARG A 1 171 ? -1.103 -13.281 -6.918 1 56.53 171 ARG A O 1
ATOM 1372 N N . THR A 1 172 ? -1.724 -14.461 -8.633 1 76.12 172 THR A N 1
ATOM 1373 C CA . THR A 1 172 ? -2.055 -15.477 -7.645 1 76.12 172 THR A CA 1
ATOM 1374 C C . THR A 1 172 ? -0.797 -16.203 -7.176 1 76.12 172 THR A C 1
ATOM 1376 O O . THR A 1 172 ? 0.074 -16.531 -7.984 1 76.12 172 THR A O 1
ATOM 1379 N N . LEU A 1 173 ? -0.551 -15.992 -5.973 1 88.94 173 LEU A N 1
ATOM 1380 C CA . LEU A 1 173 ? 0.472 -16.844 -5.391 1 88.94 173 LEU A CA 1
ATOM 1381 C C . LEU A 1 173 ? 0.159 -18.312 -5.648 1 88.94 173 LEU A C 1
ATOM 1383 O O . LEU A 1 173 ? -1.008 -18.719 -5.664 1 88.94 173 LEU A O 1
ATOM 1387 N N . ALA A 1 174 ? 1.162 -18.984 -5.945 1 91.31 174 ALA A N 1
ATOM 1388 C CA . ALA A 1 174 ? 1.032 -20.406 -6.219 1 91.31 174 ALA A CA 1
ATOM 1389 C C . ALA A 1 174 ? 2.107 -21.203 -5.488 1 91.31 174 ALA A C 1
ATOM 1391 O O . ALA A 1 174 ? 3.09 -20.641 -5.004 1 91.31 174 ALA A O 1
ATOM 1392 N N . LEU A 1 175 ? 1.836 -22.5 -5.438 1 93.5 175 LEU A N 1
ATOM 1393 C CA . LEU A 1 175 ? 2.826 -23.406 -4.879 1 93.5 175 LEU A CA 1
ATOM 1394 C C . LEU A 1 175 ? 3.945 -23.672 -5.883 1 93.5 175 LEU A C 1
ATOM 1396 O O . LEU A 1 175 ? 3.686 -23.891 -7.066 1 93.5 175 LEU A O 1
ATOM 1400 N N . TYR A 1 176 ? 5.086 -23.547 -5.41 1 94.38 176 TYR A N 1
ATOM 1401 C CA . TYR A 1 176 ? 6.27 -23.859 -6.203 1 94.38 176 TYR A CA 1
ATOM 1402 C C . TYR A 1 176 ? 7.02 -25.047 -5.621 1 94.38 176 TYR A C 1
ATOM 1404 O O . TYR A 1 176 ? 7.496 -25 -4.484 1 94.38 176 TYR A O 1
ATOM 1412 N N . LEU A 1 177 ? 7.121 -26.188 -6.387 1 94.25 177 LEU A N 1
ATOM 1413 C CA . LEU A 1 177 ? 7.91 -27.344 -5.988 1 94.25 177 LEU A CA 1
ATOM 1414 C C . LEU A 1 177 ? 9.406 -27.047 -6.094 1 94.25 177 LEU A C 1
ATOM 1416 O O . LEU A 1 177 ? 9.922 -26.844 -7.191 1 94.25 177 LEU A O 1
ATOM 1420 N N . VAL A 1 178 ? 10.039 -27.031 -4.965 1 93 178 VAL A N 1
ATOM 1421 C CA . VAL A 1 178 ? 11.438 -26.594 -4.961 1 93 178 VAL A CA 1
ATOM 1422 C C . VAL A 1 178 ? 12.359 -27.812 -5.031 1 93 178 VAL A C 1
ATOM 1424 O O . VAL A 1 178 ? 13.484 -27.719 -5.52 1 93 178 VAL A O 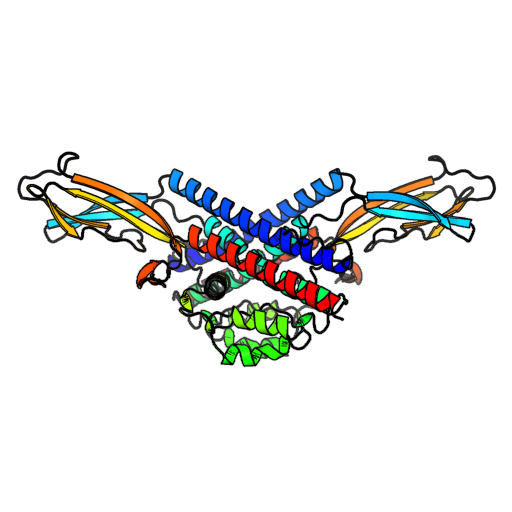1
ATOM 1427 N N . GLU A 1 179 ? 11.898 -28.906 -4.488 1 92.19 179 GLU A N 1
ATOM 1428 C CA . GLU A 1 179 ? 12.758 -30.094 -4.465 1 92.19 179 GLU A CA 1
ATOM 1429 C C . GLU A 1 179 ? 11.938 -31.375 -4.477 1 92.19 179 GLU A C 1
ATOM 1431 O O . GLU A 1 179 ? 10.891 -31.453 -3.832 1 92.19 179 GLU A O 1
ATOM 1436 N N . VAL A 1 180 ? 12.367 -32.281 -5.309 1 93.06 180 VAL A N 1
ATOM 1437 C CA . VAL A 1 180 ? 11.875 -33.625 -5.289 1 93.06 180 VAL A CA 1
ATOM 1438 C C . VAL A 1 180 ? 13.016 -34.594 -4.977 1 93.06 180 VAL A C 1
ATOM 1440 O O . VAL A 1 180 ? 13.992 -34.688 -5.727 1 93.06 180 VAL A O 1
ATOM 1443 N N . ARG A 1 181 ? 12.938 -35.219 -3.838 1 94.19 181 ARG A N 1
ATOM 1444 C CA . ARG A 1 181 ? 13.867 -36.281 -3.48 1 94.19 181 ARG A CA 1
ATOM 1445 C C . ARG A 1 181 ? 13.188 -37.656 -3.555 1 94.19 181 ARG A C 1
ATOM 1447 O O . ARG A 1 181 ? 12.305 -37.938 -2.746 1 94.19 181 ARG A O 1
ATOM 1454 N N . LEU A 1 182 ? 13.57 -38.406 -4.551 1 93.75 182 LEU A N 1
ATOM 1455 C CA . LEU A 1 182 ? 12.922 -39.688 -4.816 1 93.75 182 LEU A CA 1
ATOM 1456 C C . LEU A 1 182 ? 13.938 -40.812 -4.77 1 93.75 182 LEU A C 1
ATOM 1458 O O . LEU A 1 182 ? 15 -40.75 -5.391 1 93.75 182 LEU A O 1
ATOM 1462 N N . TRP A 1 183 ? 13.664 -41.75 -3.916 1 94.56 183 TRP A N 1
ATOM 1463 C CA . TRP A 1 183 ? 14.398 -43 -3.916 1 94.56 183 TRP A CA 1
ATOM 1464 C C . TRP A 1 183 ? 13.469 -44.188 -4.184 1 94.56 183 TRP A C 1
ATOM 1466 O O . TRP A 1 183 ? 12.406 -44.281 -3.566 1 94.56 183 TRP A O 1
ATOM 1476 N N . ALA A 1 184 ? 13.805 -45 -5.215 1 95.62 184 ALA A N 1
ATOM 1477 C CA . ALA A 1 184 ? 13.023 -46.188 -5.566 1 95.62 184 ALA A CA 1
ATOM 1478 C C . ALA A 1 184 ? 13.93 -47.375 -5.906 1 95.62 184 ALA A C 1
ATOM 1480 O O . ALA A 1 184 ? 14.938 -47.188 -6.602 1 95.62 184 ALA A O 1
ATOM 1481 N N . LYS A 1 185 ? 13.547 -48.5 -5.402 1 96.38 185 LYS A N 1
ATOM 1482 C CA . LYS A 1 185 ? 14.281 -49.719 -5.738 1 96.38 185 LYS A CA 1
ATOM 1483 C C . LYS A 1 185 ? 14.023 -50.125 -7.184 1 96.38 185 LYS A C 1
ATOM 1485 O O . LYS A 1 185 ? 12.906 -50.531 -7.527 1 96.38 185 LYS A O 1
ATOM 1490 N N . PRO A 1 186 ? 15.039 -50.188 -7.969 1 95.19 186 PRO A N 1
ATOM 1491 C CA . PRO A 1 186 ? 14.82 -50.375 -9.406 1 95.19 186 PRO A CA 1
ATOM 1492 C C . PRO A 1 186 ? 14.273 -51.75 -9.727 1 95.19 186 PRO A C 1
ATOM 1494 O O . PRO A 1 186 ? 13.656 -51.969 -10.781 1 95.19 186 PRO A O 1
ATOM 1497 N N . THR A 1 187 ? 14.531 -52.656 -8.836 1 95.12 187 THR A N 1
ATOM 1498 C CA . THR A 1 187 ? 14.047 -54 -9.078 1 95.12 187 THR A CA 1
ATOM 1499 C C . THR A 1 187 ? 12.523 -54.062 -8.961 1 95.12 187 THR A C 1
ATOM 1501 O O . THR A 1 187 ? 11.883 -54.938 -9.547 1 95.12 187 THR A O 1
ATOM 1504 N N . ASP A 1 188 ? 12.023 -53.125 -8.227 1 96.06 188 ASP A N 1
ATOM 1505 C CA . ASP A 1 188 ? 10.594 -53.156 -7.918 1 96.06 188 ASP A CA 1
ATOM 1506 C C . ASP A 1 188 ? 9.828 -52.094 -8.664 1 96.06 188 ASP A C 1
ATOM 1508 O O . ASP A 1 188 ? 8.641 -52.25 -8.953 1 96.06 188 ASP A O 1
ATOM 1512 N N . ILE A 1 189 ? 10.531 -50.969 -8.891 1 96.5 189 ILE A N 1
ATOM 1513 C CA . ILE A 1 189 ? 9.812 -49.75 -9.312 1 96.5 189 ILE A CA 1
ATOM 1514 C C . ILE A 1 189 ? 10.523 -49.125 -10.5 1 96.5 189 ILE A C 1
ATOM 1516 O O . ILE A 1 189 ? 11.734 -48.906 -10.461 1 96.5 189 ILE A O 1
ATOM 1520 N N . THR A 1 190 ? 9.781 -48.844 -11.562 1 96.44 190 THR A N 1
ATOM 1521 C CA . THR A 1 190 ? 10.258 -48.031 -12.688 1 96.44 190 THR A CA 1
ATOM 1522 C C . THR A 1 190 ? 9.688 -46.625 -12.633 1 96.44 190 THR A C 1
ATOM 1524 O O . THR A 1 190 ? 8.469 -46.438 -12.633 1 96.44 190 THR A O 1
ATOM 1527 N N . ILE A 1 191 ? 10.578 -45.688 -12.586 1 96.44 191 ILE A N 1
ATOM 1528 C CA . ILE A 1 191 ? 10.141 -44.312 -12.547 1 96.44 191 ILE A CA 1
ATOM 1529 C C . ILE A 1 191 ? 9.844 -43.812 -13.969 1 96.44 191 ILE A C 1
ATOM 1531 O O . ILE A 1 191 ? 10.711 -43.844 -14.836 1 96.44 191 ILE A O 1
ATOM 1535 N N . ILE A 1 192 ? 8.664 -43.375 -14.25 1 96.56 192 ILE A N 1
ATOM 1536 C CA . ILE A 1 192 ? 8.234 -42.875 -15.547 1 96.56 192 ILE A CA 1
ATOM 1537 C C . ILE A 1 192 ? 8.508 -41.375 -15.625 1 96.56 192 ILE A C 1
ATOM 1539 O O . ILE A 1 192 ? 9.078 -40.875 -16.609 1 96.56 192 ILE A O 1
ATOM 1543 N N . ASP A 1 193 ? 8.156 -40.625 -14.656 1 95.81 193 ASP A N 1
ATOM 1544 C CA . ASP A 1 193 ? 8.391 -39.188 -14.5 1 95.81 193 ASP A CA 1
ATOM 1545 C C . ASP A 1 193 ? 8.852 -38.844 -13.086 1 95.81 193 ASP A C 1
ATOM 1547 O O . ASP A 1 193 ? 8.078 -38.969 -12.133 1 95.81 193 ASP A O 1
ATOM 1551 N N . PRO A 1 194 ? 10.086 -38.5 -12.93 1 93.62 194 PRO A N 1
ATOM 1552 C CA . PRO A 1 194 ? 10.641 -38.281 -11.586 1 93.62 194 PRO A CA 1
ATOM 1553 C C . PRO A 1 194 ? 10.195 -36.938 -10.992 1 93.62 194 PRO A C 1
ATOM 1555 O O . PRO A 1 194 ? 10.508 -36.625 -9.836 1 93.62 194 PRO A O 1
ATOM 1558 N N . GLY A 1 195 ? 9.359 -36.156 -11.648 1 90.62 195 GLY A N 1
ATOM 1559 C CA . GLY A 1 195 ? 8.984 -34.844 -11.18 1 90.62 195 GLY A CA 1
ATOM 1560 C C . GLY A 1 195 ? 10.07 -33.812 -11.375 1 90.62 195 GLY A C 1
ATOM 1561 O O . GLY A 1 195 ? 11.234 -34.156 -11.578 1 90.62 195 GLY A O 1
ATOM 1562 N N . SER A 1 196 ? 9.719 -32.531 -11.453 1 89.56 196 SER A N 1
ATOM 1563 C CA . SER A 1 196 ? 10.672 -31.438 -11.594 1 89.56 196 SER A CA 1
ATOM 1564 C C . SER A 1 196 ? 10.188 -30.172 -10.883 1 89.56 196 SER A C 1
ATOM 1566 O O . SER A 1 196 ? 9 -30.062 -10.555 1 89.56 196 SER A O 1
ATOM 1568 N N . GLU A 1 197 ? 11.125 -29.328 -10.656 1 90.88 197 GLU A N 1
ATOM 1569 C CA . GLU A 1 197 ? 10.797 -28.062 -10.016 1 90.88 197 GLU A CA 1
ATOM 1570 C C . GLU A 1 197 ? 9.836 -27.234 -10.875 1 90.88 197 GLU A C 1
ATOM 1572 O O . GLU A 1 197 ? 9.891 -27.297 -12.109 1 90.88 197 GLU A O 1
ATOM 1577 N N . GLY A 1 198 ? 8.961 -26.422 -10.172 1 93.12 198 GLY A N 1
ATOM 1578 C CA . GLY A 1 198 ? 8.055 -25.531 -10.891 1 93.12 198 GLY A CA 1
ATOM 1579 C C . GLY A 1 198 ? 6.738 -25.328 -10.164 1 93.12 198 GLY A C 1
ATOM 1580 O O . GLY A 1 198 ? 6.551 -25.797 -9.047 1 93.12 198 GLY A O 1
ATOM 1581 N N . ILE A 1 199 ? 5.906 -24.562 -10.781 1 93.69 199 ILE A N 1
ATOM 1582 C CA . ILE A 1 199 ? 4.57 -24.312 -10.25 1 93.69 199 ILE A CA 1
ATOM 1583 C C . ILE A 1 199 ? 3.752 -25.594 -10.289 1 93.69 199 ILE A C 1
ATOM 1585 O O . ILE A 1 199 ? 3.783 -26.328 -11.289 1 93.69 199 ILE A O 1
ATOM 1589 N N . VAL A 1 200 ? 3.074 -25.859 -9.188 1 94.06 200 VAL A N 1
ATOM 1590 C CA . VAL A 1 200 ? 2.25 -27.062 -9.117 1 94.06 200 VAL A CA 1
ATOM 1591 C C . VAL A 1 200 ? 0.812 -26.688 -8.766 1 94.06 200 VAL A C 1
ATOM 1593 O O . VAL A 1 200 ? 0.571 -25.984 -7.785 1 94.06 200 VAL A O 1
ATOM 1596 N N . LYS A 1 201 ? -0.104 -27.125 -9.539 1 92.19 201 LYS A N 1
ATOM 1597 C CA . LYS A 1 201 ? -1.526 -26.891 -9.297 1 92.19 201 LYS A CA 1
ATOM 1598 C C . LYS A 1 201 ? -2.139 -28.047 -8.492 1 92.19 201 LYS A C 1
ATOM 1600 O O . LYS A 1 201 ? -1.528 -29.109 -8.352 1 92.19 201 LYS A O 1
ATOM 1605 N N . ASP A 1 202 ? -3.303 -27.797 -7.93 1 91.75 202 ASP A N 1
ATOM 1606 C CA . ASP A 1 202 ? -4.031 -28.844 -7.227 1 91.75 202 ASP A CA 1
ATOM 1607 C C . ASP A 1 202 ? -4.363 -30 -8.164 1 91.75 202 ASP A C 1
ATOM 1609 O O . ASP A 1 202 ? -4.836 -29.797 -9.281 1 91.75 202 ASP A O 1
ATOM 1613 N N . GLY A 1 203 ? -4.074 -31.188 -7.734 1 93.69 203 GLY A N 1
ATOM 1614 C CA . GLY A 1 203 ? -4.375 -32.375 -8.5 1 93.69 203 GLY A CA 1
ATOM 1615 C C . GLY A 1 203 ? -3.283 -32.75 -9.492 1 93.69 203 GLY A C 1
ATOM 1616 O O . GLY A 1 203 ? -3.352 -33.781 -10.141 1 93.69 203 GLY A O 1
ATOM 1617 N N . GLU A 1 204 ? -2.273 -31.953 -9.578 1 94.88 204 GLU A N 1
ATOM 1618 C CA . GLU A 1 204 ? -1.229 -32.188 -10.57 1 94.88 204 GLU A CA 1
ATOM 1619 C C . GLU A 1 204 ? -0.311 -33.312 -10.164 1 94.88 204 GLU A C 1
ATOM 1621 O O . GLU A 1 204 ? -0.069 -33.531 -8.977 1 94.88 204 GLU A O 1
ATOM 1626 N N . THR A 1 205 ? 0.173 -34.062 -11.156 1 95.94 205 THR A N 1
ATOM 1627 C CA . THR A 1 205 ? 1.1 -35.156 -10.93 1 95.94 205 THR A CA 1
ATOM 1628 C C . THR A 1 205 ? 2.49 -34.656 -10.586 1 95.94 205 THR A C 1
ATOM 1630 O O . THR A 1 205 ? 3.033 -33.781 -11.289 1 95.94 205 THR A O 1
ATOM 1633 N N . LEU A 1 206 ? 3.025 -35.219 -9.5 1 96.38 206 LEU A N 1
ATOM 1634 C CA . LEU A 1 206 ? 4.379 -34.844 -9.086 1 96.38 206 LEU A CA 1
ATOM 1635 C C . LEU A 1 206 ? 5.387 -35.875 -9.57 1 96.38 206 LEU A C 1
ATOM 1637 O O . LEU A 1 206 ? 6.457 -35.531 -10.07 1 96.38 206 LEU A O 1
ATOM 1641 N N . VAL A 1 207 ? 4.988 -37.125 -9.461 1 96.81 207 VAL A N 1
ATOM 1642 C CA . VAL A 1 207 ? 5.824 -38.281 -9.852 1 96.81 207 VAL A CA 1
ATOM 1643 C C . VAL A 1 207 ? 4.949 -39.375 -10.438 1 96.81 207 VAL A C 1
ATOM 1645 O O . VAL A 1 207 ? 3.822 -39.594 -9.984 1 96.81 207 VAL A O 1
ATOM 1648 N N . GLN A 1 208 ? 5.461 -40 -11.391 1 97.31 208 GLN A N 1
ATOM 1649 C CA . GLN A 1 208 ? 4.781 -41.156 -11.969 1 97.31 208 GLN A CA 1
ATOM 1650 C C . GLN A 1 208 ? 5.715 -42.344 -12.039 1 97.31 208 GLN A C 1
ATOM 1652 O O . GLN A 1 208 ? 6.895 -42.219 -12.383 1 97.31 208 GLN A O 1
ATOM 1657 N N . TYR A 1 209 ? 5.203 -43.5 -11.633 1 96.5 209 TYR A N 1
ATOM 1658 C CA . TYR A 1 209 ? 6.02 -44.688 -11.625 1 96.5 209 TYR A CA 1
ATOM 1659 C C . TYR A 1 209 ? 5.176 -45.906 -11.961 1 96.5 209 TYR A C 1
ATOM 1661 O O . TYR A 1 209 ? 3.951 -45.844 -12.055 1 96.5 209 TYR A O 1
ATOM 1669 N N . ARG A 1 210 ? 5.816 -47.031 -12.227 1 96.75 210 ARG A N 1
ATOM 1670 C CA . ARG A 1 210 ? 5.176 -48.312 -12.445 1 96.75 210 ARG A CA 1
ATOM 1671 C C . ARG A 1 210 ? 5.781 -49.406 -11.547 1 96.75 210 ARG A C 1
ATOM 1673 O O . ARG A 1 210 ? 7.004 -49.469 -11.406 1 96.75 210 ARG A O 1
ATOM 1680 N N . LEU A 1 211 ? 4.906 -50.094 -10.93 1 94.06 211 LEU A N 1
ATOM 1681 C CA . LEU A 1 211 ? 5.348 -51.219 -10.125 1 94.06 211 LEU A CA 1
ATOM 1682 C C . LEU A 1 211 ? 5.527 -52.469 -10.992 1 94.06 211 LEU A C 1
ATOM 1684 O O . LEU A 1 211 ? 4.707 -52.75 -11.867 1 94.06 211 LEU A O 1
ATOM 1688 N N . ARG A 1 212 ? 6.598 -53.094 -10.672 1 93.19 212 ARG A N 1
ATOM 1689 C CA . ARG A 1 212 ? 6.766 -54.375 -11.328 1 93.19 212 ARG A CA 1
ATOM 1690 C C . ARG A 1 212 ? 5.691 -55.344 -10.875 1 93.19 212 ARG A C 1
ATOM 1692 O O . ARG A 1 212 ? 5.219 -55.281 -9.734 1 93.19 212 ARG A O 1
ATOM 1699 N N . ASP A 1 213 ? 5.445 -56.312 -11.797 1 91 213 ASP A N 1
ATOM 1700 C CA . ASP A 1 213 ? 4.441 -57.312 -11.469 1 91 213 ASP A CA 1
ATOM 1701 C C . ASP A 1 213 ? 4.793 -58.031 -10.164 1 91 213 ASP A C 1
ATOM 1703 O O . ASP A 1 213 ? 5.922 -58.5 -10 1 91 213 ASP A O 1
ATOM 1707 N N . GLY A 1 214 ? 3.9 -58.031 -9.203 1 89.94 214 GLY A N 1
ATOM 1708 C CA . GLY A 1 214 ? 4.086 -58.75 -7.949 1 89.94 214 GLY A CA 1
ATOM 1709 C C . GLY A 1 214 ? 4.688 -57.875 -6.859 1 89.94 214 GLY A C 1
ATOM 1710 O O . GLY A 1 214 ? 4.711 -58.281 -5.691 1 89.94 214 GLY A O 1
ATOM 1711 N N . ALA A 1 215 ? 5.195 -56.75 -7.25 1 91.88 215 ALA A N 1
ATOM 1712 C CA . ALA A 1 215 ? 5.789 -55.875 -6.254 1 91.88 215 ALA A CA 1
ATOM 1713 C C . ALA A 1 215 ? 4.719 -55.031 -5.551 1 91.88 215 ALA A C 1
ATOM 1715 O O . ALA A 1 215 ? 3.668 -54.75 -6.129 1 91.88 215 ALA A O 1
ATOM 1716 N N . THR A 1 216 ? 4.953 -54.812 -4.195 1 90.88 216 THR A N 1
ATOM 1717 C CA . THR A 1 216 ? 4.09 -53.906 -3.424 1 90.88 216 THR A CA 1
ATOM 1718 C C . THR A 1 216 ? 4.875 -52.719 -2.896 1 90.88 216 THR A C 1
ATOM 1720 O O . THR A 1 216 ? 6.031 -52.844 -2.492 1 90.88 216 THR A O 1
ATOM 1723 N N . LEU A 1 217 ? 4.207 -51.562 -2.945 1 89.94 217 LEU A N 1
ATOM 1724 C CA . LEU A 1 217 ? 4.863 -50.375 -2.463 1 89.94 217 LEU A CA 1
ATOM 1725 C C . LEU A 1 217 ? 5.109 -50.438 -0.959 1 89.94 217 LEU A C 1
ATOM 1727 O O . LEU A 1 217 ? 4.211 -50.812 -0.198 1 89.94 217 LEU A O 1
ATOM 1731 N N . SER A 1 218 ? 6.301 -50.188 -0.556 1 91.81 218 SER A N 1
ATOM 1732 C CA . SER A 1 218 ? 6.68 -50.156 0.853 1 91.81 218 SER A CA 1
ATOM 1733 C C . SER A 1 218 ? 7.789 -49.156 1.104 1 91.81 218 SER A C 1
ATOM 1735 O O . SER A 1 218 ? 8.43 -48.656 0.164 1 91.81 218 SER A O 1
ATOM 1737 N N . PRO A 1 219 ? 7.91 -48.656 2.373 1 92.38 219 PRO A N 1
ATOM 1738 C CA . PRO A 1 219 ? 9 -47.75 2.686 1 92.38 219 PRO A CA 1
ATOM 1739 C C . PRO A 1 219 ? 10.375 -48.312 2.338 1 92.38 219 PRO A C 1
ATOM 1741 O O . PRO A 1 219 ? 11.344 -47.562 2.219 1 92.38 219 PRO A O 1
ATOM 1744 N N . GLU A 1 220 ? 10.414 -49.625 2.123 1 93.38 220 GLU A N 1
ATOM 1745 C CA . GLU A 1 220 ? 11.688 -50.281 1.829 1 93.38 220 GLU A CA 1
ATOM 1746 C C . GLU A 1 220 ? 12.047 -50.156 0.353 1 93.38 220 GLU A C 1
ATOM 1748 O O . GLU A 1 220 ? 13.195 -50.375 -0.033 1 93.38 220 GLU A O 1
ATOM 1753 N N . ASN A 1 221 ? 11.109 -49.906 -0.415 1 95.19 221 ASN A N 1
ATOM 1754 C CA . ASN A 1 221 ? 11.438 -49.875 -1.836 1 95.19 221 ASN A CA 1
ATOM 1755 C C . ASN A 1 221 ? 11.07 -48.531 -2.455 1 95.19 221 ASN A C 1
ATOM 1757 O O . ASN A 1 221 ? 11.328 -48.281 -3.637 1 95.19 221 ASN A O 1
ATOM 1761 N N . PHE A 1 222 ? 10.469 -47.656 -1.67 1 94.69 222 PHE A N 1
ATOM 1762 C CA . PHE A 1 222 ? 10.055 -46.375 -2.211 1 94.69 222 PHE A CA 1
ATOM 1763 C C . PHE A 1 222 ? 10.055 -45.312 -1.124 1 94.69 222 PHE A C 1
ATOM 1765 O O . PHE A 1 222 ? 9.484 -45.5 -0.05 1 94.69 222 PHE A O 1
ATOM 1772 N N . ASP A 1 223 ? 10.664 -44.094 -1.411 1 94.69 223 ASP A N 1
ATOM 1773 C CA . ASP A 1 223 ? 10.664 -42.938 -0.536 1 94.69 223 ASP A CA 1
ATOM 1774 C C . ASP A 1 223 ? 10.602 -41.625 -1.347 1 94.69 223 ASP A C 1
ATOM 1776 O O . ASP A 1 223 ? 11.383 -41.438 -2.279 1 94.69 223 ASP A O 1
ATOM 1780 N N . LEU A 1 224 ? 9.578 -40.812 -1.066 1 94.19 224 LEU A N 1
ATOM 1781 C CA . LEU A 1 224 ? 9.406 -39.562 -1.757 1 94.19 224 LEU A CA 1
ATOM 1782 C C . LEU A 1 224 ? 9.289 -38.406 -0.759 1 94.19 224 LEU A C 1
ATOM 1784 O O . LEU A 1 224 ? 8.469 -38.438 0.161 1 94.19 224 LEU A O 1
ATOM 1788 N N . ARG A 1 225 ? 10.156 -37.438 -0.897 1 93.12 225 ARG A N 1
ATOM 1789 C CA . ARG A 1 225 ? 10.078 -36.188 -0.14 1 93.12 225 ARG A CA 1
ATOM 1790 C C . ARG A 1 225 ? 9.992 -35 -1.071 1 93.12 225 ARG A C 1
ATOM 1792 O O . ARG A 1 225 ? 10.727 -34.906 -2.053 1 93.12 225 ARG A O 1
ATOM 1799 N N . VAL A 1 226 ? 8.969 -34.219 -0.824 1 94.75 226 VAL A N 1
ATOM 1800 C CA . VAL A 1 226 ? 8.812 -33 -1.633 1 94.75 226 VAL A CA 1
ATOM 1801 C C . VAL A 1 226 ? 8.836 -31.781 -0.733 1 94.75 226 VAL A C 1
ATOM 1803 O O . VAL A 1 226 ? 8.453 -31.844 0.437 1 94.75 226 VAL A O 1
ATOM 1806 N N . GLU A 1 227 ? 9.383 -30.703 -1.26 1 93.62 227 GLU A N 1
ATOM 1807 C CA . GLU A 1 227 ? 9.383 -29.406 -0.58 1 93.62 227 GLU A CA 1
ATOM 1808 C C . GLU A 1 227 ? 8.75 -28.328 -1.449 1 93.62 227 GLU A C 1
ATOM 1810 O O . GLU A 1 227 ? 9.031 -28.234 -2.646 1 93.62 227 GLU A O 1
ATOM 1815 N N . PHE A 1 228 ? 7.883 -27.547 -0.792 1 94.19 228 PHE A N 1
ATOM 1816 C CA . PHE A 1 228 ? 7.195 -26.484 -1.521 1 94.19 228 PHE A CA 1
ATOM 1817 C C . PHE A 1 228 ? 7.586 -25.109 -0.987 1 94.19 228 PHE A C 1
ATOM 1819 O O . PHE A 1 228 ? 7.828 -24.953 0.211 1 94.19 228 PHE A O 1
ATOM 1826 N N . ASP A 1 229 ? 7.629 -24.203 -1.936 1 94.25 229 ASP A N 1
ATOM 1827 C CA . ASP A 1 229 ? 7.684 -22.766 -1.654 1 94.25 229 ASP A CA 1
ATOM 1828 C C . ASP A 1 229 ? 6.504 -22.047 -2.289 1 94.25 229 ASP A C 1
ATOM 1830 O O . ASP A 1 229 ? 5.648 -22.656 -2.924 1 94.25 229 ASP A O 1
ATOM 1834 N N . VAL A 1 230 ? 6.43 -20.781 -1.921 1 95.06 230 VAL A N 1
ATOM 1835 C CA . VAL A 1 230 ? 5.414 -19.953 -2.551 1 95.06 230 VAL A CA 1
ATOM 1836 C C . VAL A 1 230 ? 6.07 -19 -3.549 1 95.06 230 VAL A C 1
ATOM 1838 O O . VAL A 1 230 ? 7.168 -18.484 -3.299 1 95.06 230 VAL A O 1
ATOM 1841 N N . ASP A 1 231 ? 5.438 -18.828 -4.676 1 93.5 231 ASP A N 1
ATOM 1842 C CA . ASP A 1 231 ? 5.879 -17.844 -5.668 1 93.5 231 ASP A CA 1
ATOM 1843 C C . ASP A 1 231 ? 4.695 -17.312 -6.469 1 93.5 231 ASP A C 1
ATOM 1845 O O . ASP A 1 231 ? 3.559 -17.75 -6.281 1 93.5 231 ASP A O 1
ATOM 1849 N N . VAL A 1 232 ? 4.938 -16.25 -7.23 1 90.38 232 VAL A N 1
ATOM 1850 C CA . VAL A 1 232 ? 3.906 -15.781 -8.156 1 90.38 232 VAL A CA 1
ATOM 1851 C C . VAL A 1 232 ? 3.697 -16.828 -9.25 1 90.38 232 VAL A C 1
ATOM 1853 O O . VAL A 1 232 ? 4.652 -17.469 -9.703 1 90.38 232 VAL A O 1
ATOM 1856 N N . GLU A 1 233 ? 2.471 -16.969 -9.641 1 86.25 233 GLU A N 1
ATOM 1857 C CA . GLU A 1 233 ? 2.092 -18.016 -10.586 1 86.25 233 GLU A CA 1
ATOM 1858 C C . GLU A 1 233 ? 2.873 -17.875 -11.891 1 86.25 233 GLU A C 1
ATOM 1860 O O . GLU A 1 233 ? 3.24 -18.891 -12.5 1 86.25 233 GLU A O 1
ATOM 1865 N N . ASP A 1 234 ? 3.188 -16.656 -12.328 1 83.19 234 ASP A N 1
ATOM 1866 C CA . ASP A 1 234 ? 3.865 -16.438 -13.602 1 83.19 234 ASP A CA 1
ATOM 1867 C C . ASP A 1 234 ? 5.344 -16.109 -13.383 1 83.19 234 ASP A C 1
ATOM 1869 O O . ASP A 1 234 ? 5.93 -15.32 -14.125 1 83.19 234 ASP A O 1
ATOM 1873 N N . VAL A 1 235 ? 5.895 -16.797 -12.414 1 86.31 235 VAL A N 1
ATOM 1874 C CA . VAL A 1 235 ? 7.301 -16.562 -12.094 1 86.31 235 VAL A CA 1
ATOM 1875 C C . VAL A 1 235 ? 8.164 -16.844 -13.32 1 86.31 235 VAL A C 1
ATOM 1877 O O . VAL A 1 235 ? 7.934 -17.812 -14.039 1 86.31 235 VAL A O 1
ATOM 1880 N N . HIS A 1 236 ? 9.016 -15.945 -13.594 1 81.69 236 HIS A N 1
ATOM 1881 C CA . HIS A 1 236 ? 9.898 -16.062 -14.742 1 81.69 236 HIS A CA 1
ATOM 1882 C C . HIS A 1 236 ? 11.07 -17 -14.445 1 81.69 236 HIS A C 1
ATOM 1884 O O . HIS A 1 236 ? 11.703 -16.891 -13.391 1 81.69 236 HIS A O 1
ATOM 1890 N N . ILE A 1 237 ? 11.18 -17.922 -15.336 1 82.88 237 ILE A N 1
ATOM 1891 C CA . ILE A 1 237 ? 12.336 -18.812 -15.297 1 82.88 237 ILE A CA 1
ATOM 1892 C C . ILE A 1 237 ? 13.258 -18.516 -16.484 1 82.88 237 ILE A C 1
ATOM 1894 O O . ILE A 1 237 ? 12.805 -18.453 -17.625 1 82.88 237 ILE A O 1
ATOM 1898 N N . GLY A 1 238 ? 14.438 -18.109 -16.219 1 77.81 238 GLY A N 1
ATOM 1899 C CA . GLY A 1 238 ? 15.352 -17.812 -17.312 1 77.81 238 GLY A CA 1
ATOM 1900 C C . GLY A 1 238 ? 16.812 -17.781 -16.891 1 77.81 238 GLY A C 1
ATOM 1901 O O . GLY A 1 238 ? 17.125 -18.062 -15.727 1 77.81 238 GLY A O 1
ATOM 1902 N N . PRO A 1 239 ? 17.641 -17.641 -17.859 1 77.44 239 PRO A N 1
ATOM 1903 C CA . PRO A 1 239 ? 19.078 -17.625 -17.562 1 77.44 239 PRO A CA 1
ATOM 1904 C C . PRO A 1 239 ? 19.5 -16.422 -16.719 1 77.44 239 PRO A C 1
ATOM 1906 O O . PRO A 1 239 ? 19.016 -15.305 -16.953 1 77.44 239 PRO A O 1
ATOM 1909 N N . GLY A 1 240 ? 20.25 -16.719 -15.68 1 70.62 240 GLY A N 1
ATOM 1910 C CA . GLY A 1 240 ? 20.828 -15.656 -14.891 1 70.62 240 GLY A CA 1
ATOM 1911 C C . GLY A 1 240 ? 22.109 -15.102 -15.484 1 70.62 240 GLY A C 1
ATOM 1912 O O . GLY A 1 240 ? 22.516 -15.508 -16.578 1 70.62 240 GLY A O 1
ATOM 1913 N N . PRO A 1 241 ? 22.594 -14.133 -14.82 1 67.25 241 PRO A N 1
ATOM 1914 C CA . PRO A 1 241 ? 23.828 -13.523 -15.32 1 67.25 241 PRO A CA 1
ATOM 1915 C C . PRO A 1 241 ? 24.953 -14.547 -15.492 1 67.25 241 PRO A C 1
ATOM 1917 O O . PRO A 1 241 ? 25.844 -14.359 -16.328 1 67.25 241 PRO A O 1
ATOM 1920 N N . ARG A 1 242 ? 24.891 -15.695 -14.75 1 70.31 242 ARG A N 1
ATOM 1921 C CA . ARG A 1 242 ? 25.953 -16.688 -14.844 1 70.31 242 ARG A CA 1
ATOM 1922 C C . ARG A 1 242 ? 25.547 -17.844 -15.758 1 70.31 242 ARG A C 1
ATOM 1924 O O . ARG A 1 242 ? 26.234 -18.859 -15.844 1 70.31 242 ARG A O 1
ATOM 1931 N N . GLY A 1 243 ? 24.422 -17.625 -16.375 1 69.31 243 GLY A N 1
ATOM 1932 C CA . GLY A 1 243 ? 24.031 -18.594 -17.391 1 69.31 243 GLY A CA 1
ATOM 1933 C C . GLY A 1 243 ? 23.062 -19.641 -16.859 1 69.31 243 GLY A C 1
ATOM 1934 O O . GLY A 1 243 ? 22.344 -20.266 -17.641 1 69.31 243 GLY A O 1
ATOM 1935 N N . SER A 1 244 ? 23.094 -19.969 -15.609 1 69.94 244 SER A N 1
ATOM 1936 C CA . SER A 1 244 ? 22.188 -20.984 -15.078 1 69.94 244 SER A CA 1
ATOM 1937 C C . SER A 1 244 ? 20.734 -20.5 -15.062 1 69.94 244 SER A C 1
ATOM 1939 O O . SER A 1 244 ? 20.484 -19.328 -14.766 1 69.94 244 SER A O 1
ATOM 1941 N N . SER A 1 245 ? 19.891 -21.438 -15.648 1 76.81 245 SER A N 1
ATOM 1942 C CA . SER A 1 245 ? 18.484 -21.094 -15.703 1 76.81 245 SER A CA 1
ATOM 1943 C C . SER A 1 245 ? 17.797 -21.328 -14.359 1 76.81 245 SER A C 1
ATOM 1945 O O . SER A 1 245 ? 18.125 -22.297 -13.656 1 76.81 245 SER A O 1
ATOM 1947 N N . GLY A 1 246 ? 17.078 -20.516 -13.953 1 81.25 246 GLY A N 1
ATOM 1948 C CA . GLY A 1 246 ? 16.297 -20.625 -12.734 1 81.25 246 GLY A CA 1
ATOM 1949 C C . GLY A 1 246 ? 15.383 -19.438 -12.508 1 81.25 246 GLY A C 1
ATOM 1950 O O . GLY A 1 246 ? 15.188 -18.625 -13.406 1 81.25 246 GLY A O 1
ATOM 1951 N N . ARG A 1 247 ? 14.766 -19.469 -11.414 1 86.56 247 ARG A N 1
ATOM 1952 C CA . ARG A 1 247 ? 13.93 -18.344 -11.023 1 86.56 247 ARG A CA 1
ATOM 1953 C C . ARG A 1 247 ? 14.766 -17.078 -10.852 1 86.56 247 ARG A C 1
ATOM 1955 O O . ARG A 1 247 ? 15.867 -17.125 -10.305 1 86.56 247 ARG A O 1
ATOM 1962 N N . LEU A 1 248 ? 14.227 -16.047 -11.273 1 81.44 248 LEU A N 1
ATOM 1963 C CA . LEU A 1 248 ? 14.914 -14.766 -11.102 1 81.44 248 LEU A CA 1
ATOM 1964 C C . LEU A 1 248 ? 15.203 -14.5 -9.633 1 81.44 248 LEU A C 1
ATOM 1966 O O . LEU A 1 248 ? 14.273 -14.406 -8.82 1 81.44 248 LEU A O 1
ATOM 1970 N N . TRP A 1 249 ? 16.516 -14.406 -9.305 1 83.75 249 TRP A N 1
ATOM 1971 C CA . TRP A 1 249 ? 16.984 -14.094 -7.961 1 83.75 249 TRP A CA 1
ATOM 1972 C C . TRP A 1 249 ? 16.578 -15.172 -6.965 1 83.75 249 TRP A C 1
ATOM 1974 O O . TRP A 1 249 ? 16.469 -14.906 -5.766 1 83.75 249 TRP A O 1
ATOM 1984 N N . GLY A 1 250 ? 16.188 -16.297 -7.453 1 88.44 250 GLY A N 1
ATOM 1985 C CA . GLY A 1 250 ? 15.883 -17.422 -6.59 1 88.44 250 GLY A CA 1
ATOM 1986 C C . GLY A 1 250 ? 14.438 -17.469 -6.148 1 88.44 250 GLY A C 1
ATOM 1987 O O . GLY A 1 250 ? 13.523 -17.266 -6.961 1 88.44 250 GLY A O 1
ATOM 1988 N N . SER A 1 251 ? 14.266 -17.812 -4.859 1 93.06 251 SER A N 1
ATOM 1989 C CA . SER A 1 251 ? 12.922 -17.875 -4.301 1 93.06 251 SER A CA 1
ATOM 1990 C C . SER A 1 251 ? 12.289 -16.484 -4.223 1 93.06 251 SER A C 1
ATOM 1992 O O . SER A 1 251 ? 12.984 -15.477 -4.316 1 93.06 251 SER A O 1
ATOM 1994 N N . LEU A 1 252 ? 11.008 -16.469 -4.07 1 93.5 252 LEU A N 1
ATOM 1995 C CA . LEU A 1 252 ? 10.312 -15.188 -3.9 1 93.5 252 LEU A CA 1
ATOM 1996 C C . LEU A 1 252 ? 10.883 -14.414 -2.717 1 93.5 252 LEU A C 1
ATOM 1998 O O . LEU A 1 252 ? 11.102 -13.203 -2.809 1 93.5 252 LEU A O 1
ATOM 2002 N N . ALA A 1 253 ? 11.164 -15.102 -1.63 1 94.75 253 ALA A N 1
ATOM 2003 C CA . ALA A 1 253 ? 11.734 -14.469 -0.442 1 94.75 253 ALA A CA 1
ATOM 2004 C C . ALA A 1 253 ? 13.07 -13.812 -0.759 1 94.75 253 ALA A C 1
ATOM 2006 O O . ALA A 1 253 ? 13.32 -12.664 -0.37 1 94.75 253 ALA A O 1
ATOM 2007 N N . GLN A 1 254 ? 13.891 -14.547 -1.424 1 94.56 254 GLN A N 1
ATOM 2008 C CA . GLN A 1 254 ? 15.203 -14.023 -1.797 1 94.56 254 GLN A CA 1
ATOM 2009 C C . GLN A 1 254 ? 15.062 -12.852 -2.766 1 94.56 254 GLN A C 1
ATOM 2011 O O . GLN A 1 254 ? 15.797 -11.859 -2.664 1 94.56 254 GLN A O 1
ATOM 2016 N N . ARG A 1 255 ? 14.188 -13.016 -3.719 1 94.31 255 ARG A N 1
ATOM 2017 C CA . ARG A 1 255 ? 13.93 -11.969 -4.699 1 94.31 255 ARG A CA 1
ATOM 2018 C C . ARG A 1 255 ? 13.484 -10.68 -4.02 1 94.31 255 ARG A C 1
ATOM 2020 O O . ARG A 1 255 ? 14 -9.602 -4.328 1 94.31 255 ARG A O 1
ATOM 2027 N N . LEU A 1 256 ? 12.586 -10.758 -3.055 1 95.75 256 LEU A N 1
ATOM 2028 C CA . LEU A 1 256 ? 12.102 -9.586 -2.324 1 95.75 256 LEU A CA 1
ATOM 2029 C C . LEU A 1 256 ? 13.219 -8.961 -1.496 1 95.75 256 LEU A C 1
ATOM 2031 O O . LEU A 1 256 ? 13.344 -7.738 -1.437 1 95.75 256 LEU A O 1
ATOM 2035 N N . ARG A 1 257 ? 13.992 -9.781 -0.856 1 96.69 257 ARG A N 1
ATOM 2036 C CA . ARG A 1 257 ? 15.133 -9.289 -0.087 1 96.69 257 ARG A CA 1
ATOM 2037 C C . ARG A 1 257 ? 16.109 -8.523 -0.978 1 96.69 257 ARG A C 1
ATOM 2039 O O . ARG A 1 257 ? 16.609 -7.461 -0.591 1 96.69 257 ARG A O 1
ATOM 2046 N N . SER A 1 258 ? 16.375 -9.102 -2.131 1 95.69 258 SER A N 1
ATOM 2047 C CA . SER A 1 258 ? 17.297 -8.469 -3.064 1 95.69 258 SER A CA 1
ATOM 2048 C C . SER A 1 258 ? 16.766 -7.133 -3.561 1 95.69 258 SER A C 1
ATOM 2050 O O . SER A 1 258 ? 17.516 -6.16 -3.672 1 95.69 258 SER A O 1
ATOM 2052 N N . VAL A 1 259 ? 15.516 -7.09 -3.881 1 95.94 259 VAL A N 1
ATOM 2053 C CA . VAL A 1 259 ? 14.875 -5.852 -4.312 1 95.94 259 VAL A CA 1
ATOM 2054 C C . VAL A 1 259 ? 14.977 -4.805 -3.209 1 95.94 259 VAL A C 1
ATOM 2056 O O . VAL A 1 259 ? 15.281 -3.641 -3.473 1 95.94 259 VAL A O 1
ATOM 2059 N N . HIS A 1 260 ? 14.703 -5.211 -1.974 1 98.19 260 HIS A N 1
ATOM 2060 C CA . HIS A 1 260 ? 14.797 -4.309 -0.833 1 98.19 260 HIS A CA 1
ATOM 2061 C C . HIS A 1 260 ? 16.203 -3.748 -0.688 1 98.19 260 HIS A C 1
ATOM 2063 O O . HIS A 1 260 ? 16.391 -2.541 -0.501 1 98.19 260 HIS A O 1
ATOM 2069 N N . GLN A 1 261 ? 17.172 -4.617 -0.77 1 97.75 261 GLN A N 1
ATOM 2070 C CA . GLN A 1 261 ? 18.578 -4.207 -0.637 1 97.75 261 GLN A CA 1
ATOM 2071 C C . GLN A 1 261 ? 18.969 -3.242 -1.748 1 97.75 261 GLN A C 1
ATOM 2073 O O . GLN A 1 261 ? 19.625 -2.225 -1.49 1 97.75 261 GLN A O 1
ATOM 2078 N N . ALA A 1 262 ? 18.594 -3.584 -2.926 1 97 262 ALA A N 1
ATOM 2079 C CA . ALA A 1 262 ? 18.922 -2.73 -4.062 1 97 262 ALA A CA 1
ATOM 2080 C C . ALA A 1 262 ? 18.266 -1.354 -3.922 1 97 262 ALA A C 1
ATOM 2082 O O . ALA A 1 262 ? 18.938 -0.33 -4.07 1 97 262 ALA A O 1
ATOM 2083 N N . ALA A 1 263 ? 17 -1.327 -3.648 1 96.94 263 ALA A N 1
ATOM 2084 C CA . ALA A 1 263 ? 16.281 -0.065 -3.49 1 96.94 263 ALA A CA 1
ATOM 2085 C C . ALA A 1 263 ? 16.891 0.779 -2.377 1 96.94 263 ALA A C 1
ATOM 2087 O O . ALA A 1 263 ? 17.047 1.991 -2.527 1 96.94 263 ALA A O 1
ATOM 2088 N N . SER A 1 264 ? 17.203 0.142 -1.247 1 98.25 264 SER A N 1
ATOM 2089 C CA . SER A 1 264 ? 17.844 0.842 -0.141 1 98.25 264 SER A CA 1
ATOM 2090 C C . SER A 1 264 ? 19.188 1.44 -0.569 1 98.25 264 SER A C 1
ATOM 2092 O O . SER A 1 264 ? 19.5 2.582 -0.224 1 98.25 264 SER A O 1
ATOM 2094 N N . GLY A 1 265 ? 19.891 0.639 -1.29 1 98.06 265 GLY A N 1
ATOM 2095 C CA . GLY A 1 265 ? 21.172 1.123 -1.799 1 98.06 265 GLY A CA 1
ATOM 2096 C C . GLY A 1 265 ? 21.031 2.297 -2.748 1 98.06 265 GLY A C 1
ATOM 2097 O O . GLY A 1 265 ? 21.781 3.264 -2.668 1 98.06 265 GLY A O 1
ATOM 2098 N N . TYR A 1 266 ? 20.062 2.211 -3.676 1 97.94 266 TYR A N 1
ATOM 2099 C CA . TYR A 1 266 ? 19.797 3.309 -4.602 1 97.94 266 TYR A CA 1
ATOM 2100 C C . TYR A 1 266 ? 19.453 4.586 -3.846 1 97.94 266 TYR A C 1
ATOM 2102 O O . TYR A 1 266 ? 19.969 5.664 -4.168 1 97.94 266 TYR A O 1
ATOM 2110 N N . CYS A 1 267 ? 18.594 4.496 -2.861 1 97.5 267 CYS A N 1
ATOM 2111 C CA . CYS A 1 267 ? 18.188 5.66 -2.082 1 97.5 267 CYS A CA 1
ATOM 2112 C C . CYS A 1 267 ? 19.375 6.277 -1.358 1 97.5 267 CYS A C 1
ATOM 2114 O O . CYS A 1 267 ? 19.578 7.492 -1.406 1 97.5 267 CYS A O 1
ATOM 2116 N N . GLU A 1 268 ? 20.125 5.402 -0.728 1 97.56 268 GLU A N 1
ATOM 2117 C CA . GLU A 1 268 ? 21.297 5.887 -0.006 1 97.56 268 GLU A CA 1
ATOM 2118 C C . GLU A 1 268 ? 22.266 6.613 -0.941 1 97.56 268 GLU A C 1
ATOM 2120 O O . GLU A 1 268 ? 22.75 7.703 -0.62 1 97.56 268 GLU A O 1
ATOM 2125 N N . GLY A 1 269 ? 22.531 5.988 -2.035 1 97.62 269 GLY A N 1
ATOM 2126 C CA . GLY A 1 269 ? 23.422 6.586 -3.006 1 97.62 269 GLY A CA 1
ATOM 2127 C C . GLY A 1 269 ? 22.938 7.918 -3.537 1 97.62 269 GLY A C 1
ATOM 2128 O O . GLY A 1 269 ? 23.703 8.875 -3.635 1 97.62 269 GLY A O 1
ATOM 2129 N N . LEU A 1 270 ? 21.734 7.984 -3.896 1 97.44 270 LEU A N 1
ATOM 2130 C CA . LEU A 1 270 ? 21.172 9.211 -4.457 1 97.44 270 LEU A CA 1
ATOM 2131 C C . LEU A 1 270 ? 21.156 10.32 -3.416 1 97.44 270 LEU A C 1
ATOM 2133 O O . LEU A 1 270 ? 21.391 11.484 -3.742 1 97.44 270 LEU A O 1
ATOM 2137 N N . LEU A 1 271 ? 20.797 10 -2.203 1 96.62 271 LEU A N 1
ATOM 2138 C CA . LEU A 1 271 ? 20.781 10.984 -1.132 1 96.62 271 LEU A CA 1
ATOM 2139 C C . LEU A 1 271 ? 22.188 11.547 -0.895 1 96.62 271 LEU A C 1
ATOM 2141 O O . LEU A 1 271 ? 22.344 12.75 -0.667 1 96.62 271 LEU A O 1
ATOM 2145 N N . GLN A 1 272 ? 23.125 10.648 -0.905 1 96.44 272 GLN A N 1
ATOM 2146 C CA . GLN A 1 272 ? 24.5 11.094 -0.759 1 96.44 272 GLN A CA 1
ATOM 2147 C C . GLN A 1 272 ? 24.891 12.062 -1.874 1 96.44 272 GLN A C 1
ATOM 2149 O O . GLN A 1 272 ? 25.5 13.102 -1.618 1 96.44 272 GLN A O 1
ATOM 2154 N N . SER A 1 273 ? 24.547 11.719 -3.076 1 96.56 273 SER A N 1
ATOM 2155 C CA . SER A 1 273 ? 24.828 12.586 -4.219 1 96.56 273 SER A CA 1
ATOM 2156 C C . SER A 1 273 ? 24.109 13.922 -4.086 1 96.56 273 SER A C 1
ATOM 2158 O O . SER A 1 273 ? 24.656 14.961 -4.449 1 96.56 273 SER A O 1
ATOM 2160 N N . ALA A 1 274 ? 22.906 13.875 -3.613 1 95.94 274 ALA A N 1
ATOM 2161 C CA . ALA A 1 274 ? 22.125 15.094 -3.412 1 95.94 274 ALA A CA 1
ATOM 2162 C C . ALA A 1 274 ? 22.812 16.016 -2.418 1 95.94 274 ALA A C 1
ATOM 2164 O O . ALA A 1 274 ? 22.875 17.234 -2.629 1 95.94 274 ALA A O 1
ATOM 2165 N N . ALA A 1 275 ? 23.297 15.445 -1.362 1 94.06 275 ALA A N 1
ATOM 2166 C CA . ALA A 1 275 ? 24 16.234 -0.353 1 94.06 275 ALA A CA 1
ATOM 2167 C C . ALA A 1 275 ? 25.25 16.875 -0.942 1 94.06 275 ALA A C 1
ATOM 2169 O O . ALA A 1 275 ? 25.562 18.031 -0.626 1 94.06 275 ALA A O 1
ATOM 2170 N N . GLU A 1 276 ? 25.906 16.203 -1.755 1 93.81 276 GLU A N 1
ATOM 2171 C CA . GLU A 1 276 ? 27.109 16.719 -2.408 1 93.81 276 GLU A CA 1
ATOM 2172 C C . GLU A 1 276 ? 26.766 17.875 -3.35 1 93.81 276 GLU A C 1
ATOM 2174 O O . GLU A 1 276 ? 27.484 18.875 -3.4 1 93.81 276 GLU A O 1
ATOM 2179 N N . CYS A 1 277 ? 25.703 17.703 -4.043 1 93 277 CYS A N 1
ATOM 2180 C CA . CYS A 1 277 ? 25.266 18.75 -4.961 1 93 277 CYS A CA 1
ATOM 2181 C C . CYS A 1 277 ? 24.859 20 -4.203 1 93 277 CYS A C 1
ATOM 2183 O O . CYS A 1 277 ? 25.078 21.125 -4.688 1 93 277 CYS A O 1
ATOM 2185 N N . ALA A 1 278 ? 24.25 19.859 -3.062 1 89.56 278 ALA A N 1
ATOM 2186 C CA . ALA A 1 278 ? 23.766 20.984 -2.266 1 89.56 278 ALA A CA 1
ATOM 2187 C C . ALA A 1 278 ? 24.938 21.75 -1.647 1 89.56 278 ALA A C 1
ATOM 2189 O O . ALA A 1 278 ? 24.828 22.953 -1.402 1 89.56 278 ALA A O 1
ATOM 2190 N N . MET A 1 279 ? 26 21.109 -1.358 1 86.44 279 MET A N 1
ATOM 2191 C CA . MET A 1 279 ? 27.188 21.75 -0.786 1 86.44 279 MET A CA 1
ATOM 2192 C C . MET A 1 279 ? 27.953 22.531 -1.848 1 86.44 279 MET A C 1
ATOM 2194 O O . MET A 1 279 ? 28.672 23.469 -1.524 1 86.44 279 MET A O 1
ATOM 2198 N N . GLU A 1 280 ? 27.891 22.109 -3.064 1 79.25 280 GLU A N 1
ATOM 2199 C CA . GLU A 1 280 ? 28.609 22.781 -4.148 1 79.25 280 GLU A CA 1
ATOM 2200 C C . GLU A 1 280 ? 27.906 24.078 -4.551 1 79.25 280 GLU A C 1
ATOM 2202 O O . GLU A 1 280 ? 28.531 24.984 -5.117 1 79.25 280 GLU A O 1
ATOM 2207 N N . ASP A 1 281 ? 26.625 24.266 -4.25 1 62.78 281 ASP A N 1
ATOM 2208 C CA . ASP A 1 281 ? 25.938 25.516 -4.555 1 62.78 281 ASP A CA 1
ATOM 2209 C C . ASP A 1 281 ? 26.016 26.484 -3.379 1 62.78 281 ASP A C 1
ATOM 2211 O O . ASP A 1 281 ? 25.859 26.094 -2.225 1 62.78 281 ASP A O 1
ATOM 2215 N N . MET B 1 1 ? -20.203 -10.141 3.125 1 32.56 1 MET B N 1
ATOM 2216 C CA . MET B 1 1 ? -20.969 -9.891 1.905 1 32.56 1 MET B CA 1
ATOM 2217 C C . MET B 1 1 ? -21.734 -11.141 1.471 1 32.56 1 MET B C 1
ATOM 2219 O O . MET B 1 1 ? -21.156 -12.227 1.414 1 32.56 1 MET B O 1
ATOM 2223 N N . GLY B 1 2 ? -22.906 -11.242 1.822 1 36.44 2 GLY B N 1
ATOM 2224 C CA . GLY B 1 2 ? -23.812 -12.383 1.742 1 36.44 2 GLY B CA 1
ATOM 2225 C C . GLY B 1 2 ? -24.047 -12.859 0.321 1 36.44 2 GLY B C 1
ATOM 2226 O O . GLY B 1 2 ? -25.078 -13.469 0.025 1 36.44 2 GLY B O 1
ATOM 2227 N N . VAL B 1 3 ? -23.406 -12.258 -0.684 1 39.19 3 VAL B N 1
ATOM 2228 C CA . VAL B 1 3 ? -23.781 -12.812 -1.98 1 39.19 3 VAL B CA 1
ATOM 2229 C C . VAL B 1 3 ? -23.359 -14.281 -2.057 1 39.19 3 VAL B C 1
ATOM 2231 O O . VAL B 1 3 ? -22.219 -14.625 -1.749 1 39.19 3 VAL B O 1
ATOM 2234 N N . ASP B 1 4 ? -24.359 -15.195 -1.865 1 40.62 4 ASP B N 1
ATOM 2235 C CA . ASP B 1 4 ? -24.188 -16.625 -2.033 1 40.62 4 ASP B CA 1
ATOM 2236 C C . ASP B 1 4 ? -23.672 -16.969 -3.43 1 40.62 4 ASP B C 1
ATOM 2238 O O . ASP B 1 4 ? -24.406 -16.859 -4.414 1 40.62 4 ASP B O 1
ATOM 2242 N N . PHE B 1 5 ? -22.453 -16.781 -3.766 1 40.88 5 PHE B N 1
ATOM 2243 C CA . PHE B 1 5 ? -21.859 -17.172 -5.039 1 40.88 5 PHE B CA 1
ATOM 2244 C C . PHE B 1 5 ? -21.719 -18.688 -5.129 1 40.88 5 PHE B C 1
ATOM 2246 O O . PHE B 1 5 ? -20.594 -19.203 -5.16 1 40.88 5 PHE B O 1
ATOM 2253 N N . HIS B 1 6 ? -22.516 -19.484 -4.559 1 41.81 6 HIS B N 1
ATOM 2254 C CA . HIS B 1 6 ? -22.359 -20.922 -4.652 1 41.81 6 HIS B CA 1
ATOM 2255 C C . HIS B 1 6 ? -21.953 -21.344 -6.062 1 41.81 6 HIS B C 1
ATOM 2257 O O . HIS B 1 6 ? -21.125 -22.25 -6.238 1 41.81 6 HIS B O 1
ATOM 2263 N N . HIS B 1 7 ? -22.953 -21.125 -7.09 1 40.44 7 HIS B N 1
ATOM 2264 C CA . HIS B 1 7 ? -22.688 -21.734 -8.391 1 40.44 7 HIS B CA 1
ATOM 2265 C C . HIS B 1 7 ? -21.594 -20.984 -9.133 1 40.44 7 HIS B C 1
ATOM 2267 O O . HIS B 1 7 ? -21.375 -21.203 -10.328 1 40.44 7 HIS B O 1
ATOM 2273 N N . GLN B 1 8 ? -21.219 -19.75 -8.805 1 45.41 8 GLN B N 1
ATOM 2274 C CA . GLN B 1 8 ? -20.312 -18.984 -9.664 1 45.41 8 GLN B CA 1
ATOM 2275 C C . GLN B 1 8 ? -18.984 -19.688 -9.836 1 45.41 8 GLN B C 1
ATOM 2277 O O . GLN B 1 8 ? -18.547 -20.438 -8.953 1 45.41 8 GLN B O 1
ATOM 2282 N N . ASP B 1 9 ? -18.328 -19.547 -11.094 1 56.81 9 ASP B N 1
ATOM 2283 C CA . ASP B 1 9 ? -17.062 -19.969 -11.664 1 56.81 9 ASP B CA 1
ATOM 2284 C C . ASP B 1 9 ? -15.906 -19.703 -10.695 1 56.81 9 ASP B C 1
ATOM 2286 O O . ASP B 1 9 ? -15.891 -18.672 -10.008 1 56.81 9 ASP B O 1
ATOM 2290 N N . SER B 1 10 ? -15.266 -20.859 -10.117 1 67.31 10 SER B N 1
ATOM 2291 C CA . SER B 1 10 ? -14.125 -21 -9.219 1 67.31 10 SER B CA 1
ATOM 2292 C C . SER B 1 10 ? -13.172 -19.812 -9.359 1 67.31 10 SER B C 1
ATOM 2294 O O . SER B 1 10 ? -12.68 -19.281 -8.359 1 67.31 10 SER B O 1
ATOM 2296 N N . ALA B 1 11 ? -13.312 -19.234 -10.562 1 73.62 11 ALA B N 1
ATOM 2297 C CA . ALA B 1 11 ? -12.32 -18.188 -10.789 1 73.62 11 ALA B CA 1
ATOM 2298 C C . ALA B 1 11 ? -12.758 -16.859 -10.156 1 73.62 11 ALA B C 1
ATOM 2300 O O . ALA B 1 11 ? -11.953 -16.172 -9.523 1 73.62 11 ALA B O 1
ATOM 2301 N N . ALA B 1 12 ? -14.086 -16.531 -10.219 1 85.69 12 ALA B N 1
ATOM 2302 C CA . ALA B 1 12 ? -14.586 -15.305 -9.633 1 85.69 12 ALA B CA 1
ATOM 2303 C C . ALA B 1 12 ? -14.539 -15.359 -8.109 1 85.69 12 ALA B C 1
ATOM 2305 O O . ALA B 1 12 ? -14.328 -14.336 -7.449 1 85.69 12 ALA B O 1
ATOM 2306 N N . ALA B 1 13 ? -14.641 -16.516 -7.645 1 88.31 13 ALA B N 1
ATOM 2307 C CA . ALA B 1 13 ? -14.633 -16.703 -6.195 1 88.31 13 ALA B CA 1
ATOM 2308 C C . ALA B 1 13 ? -13.289 -16.297 -5.594 1 88.31 13 ALA B C 1
ATOM 2310 O O . ALA B 1 13 ? -13.242 -15.68 -4.527 1 88.31 13 ALA B O 1
ATOM 2311 N N . GLU B 1 14 ? -12.25 -16.625 -6.27 1 85.81 14 GLU B N 1
ATOM 2312 C CA . GLU B 1 14 ? -10.922 -16.266 -5.785 1 85.81 14 GLU B CA 1
ATOM 2313 C C . GLU B 1 14 ? -10.695 -14.758 -5.836 1 85.81 14 GLU B C 1
ATOM 2315 O O . GLU B 1 14 ? -10.078 -14.188 -4.938 1 85.81 14 GLU B O 1
ATOM 2320 N N . GLU B 1 15 ? -11.227 -14.125 -6.898 1 88.75 15 GLU B N 1
ATOM 2321 C CA . GLU B 1 15 ? -11.125 -12.672 -7.004 1 88.75 15 GLU B CA 1
ATOM 2322 C C . GLU B 1 15 ? -11.875 -11.984 -5.867 1 88.75 15 GLU B C 1
ATOM 2324 O O . GLU B 1 15 ? -11.367 -11.039 -5.266 1 88.75 15 GLU B O 1
ATOM 2329 N N . ILE B 1 16 ? -12.969 -12.484 -5.594 1 92.69 16 ILE B N 1
ATOM 2330 C CA . ILE B 1 16 ? -13.82 -11.914 -4.555 1 92.69 16 ILE B CA 1
ATOM 2331 C C . ILE B 1 16 ? -13.195 -12.156 -3.184 1 92.69 16 ILE B C 1
ATOM 2333 O O . ILE B 1 16 ? -13.273 -11.305 -2.299 1 92.69 16 ILE B O 1
ATOM 2337 N N . ARG B 1 17 ? -12.633 -13.305 -3.053 1 91.38 17 ARG B N 1
ATOM 2338 C CA . ARG B 1 17 ? -11.945 -13.625 -1.809 1 91.38 17 ARG B CA 1
ATOM 2339 C C . ARG B 1 17 ? -10.844 -12.609 -1.516 1 91.38 17 ARG B C 1
ATOM 2341 O O . ARG B 1 17 ? -10.727 -12.117 -0.391 1 91.38 17 ARG B O 1
ATOM 2348 N N . LEU B 1 18 ? -10.039 -12.281 -2.486 1 89.94 18 LEU B N 1
ATOM 2349 C CA . LEU B 1 18 ? -8.961 -11.32 -2.318 1 89.94 18 LEU B CA 1
ATOM 2350 C C . LEU B 1 18 ? -9.516 -9.922 -2.047 1 89.94 18 LEU B C 1
ATOM 2352 O O . LEU B 1 18 ? -8.984 -9.195 -1.2 1 89.94 18 LEU B O 1
ATOM 2356 N N . LEU B 1 19 ? -10.539 -9.555 -2.762 1 92.94 19 LEU B N 1
ATOM 2357 C CA . LEU B 1 19 ? -11.211 -8.281 -2.539 1 92.94 19 LEU B CA 1
ATOM 2358 C C . LEU B 1 19 ? -11.688 -8.156 -1.094 1 92.94 19 LEU B C 1
ATOM 2360 O O . LEU B 1 19 ? -11.414 -7.152 -0.433 1 92.94 19 LEU B O 1
ATOM 2364 N N . THR B 1 20 ? -12.336 -9.172 -0.629 1 95.69 20 THR B N 1
ATOM 2365 C CA . THR B 1 20 ? -12.867 -9.172 0.727 1 95.69 20 THR B CA 1
ATOM 2366 C C . THR B 1 20 ? -11.742 -9.078 1.753 1 95.69 20 THR B C 1
ATOM 2368 O O . THR B 1 20 ? -11.844 -8.328 2.729 1 95.69 20 THR B O 1
ATOM 2371 N N . ALA B 1 21 ? -10.719 -9.766 1.498 1 95.06 21 ALA B N 1
ATOM 2372 C CA . ALA B 1 21 ? -9.562 -9.742 2.393 1 95.06 21 ALA B CA 1
ATOM 2373 C C . ALA B 1 21 ? -8.961 -8.336 2.465 1 95.06 21 ALA B C 1
ATOM 2375 O O . ALA B 1 21 ? -8.531 -7.895 3.531 1 95.06 21 ALA B O 1
ATOM 2376 N N . ARG B 1 22 ? -8.922 -7.637 1.365 1 95.31 22 ARG B N 1
ATOM 2377 C CA . ARG B 1 22 ? -8.352 -6.293 1.331 1 95.31 22 ARG B CA 1
ATOM 2378 C C . ARG B 1 22 ? -9.227 -5.312 2.113 1 95.31 22 ARG B C 1
ATOM 2380 O O . ARG B 1 22 ? -8.711 -4.453 2.832 1 95.31 22 ARG B O 1
ATOM 2387 N N . LEU B 1 23 ? -10.516 -5.449 1.944 1 97.38 23 LEU B N 1
ATOM 2388 C CA . LEU B 1 23 ? -11.43 -4.598 2.699 1 97.38 23 LEU B CA 1
ATOM 2389 C C . LEU B 1 23 ? -11.289 -4.848 4.195 1 97.38 23 LEU B C 1
ATOM 2391 O O . LEU B 1 23 ? -11.266 -3.904 4.988 1 97.38 23 LEU B O 1
ATOM 2395 N N . ASP B 1 24 ? -11.195 -6.094 4.527 1 98.12 24 ASP B N 1
ATOM 2396 C CA . ASP B 1 24 ? -11 -6.441 5.93 1 98.12 24 ASP B CA 1
ATOM 2397 C C . ASP B 1 24 ? -9.672 -5.902 6.453 1 98.12 24 ASP B C 1
ATOM 2399 O O . ASP B 1 24 ? -9.602 -5.383 7.57 1 98.12 24 ASP B O 1
ATOM 2403 N N . ARG B 1 25 ? -8.641 -6.043 5.625 1 97.94 25 ARG B N 1
ATOM 2404 C CA . ARG B 1 25 ? -7.324 -5.527 5.996 1 97.94 25 ARG B CA 1
ATOM 2405 C C . ARG B 1 25 ? -7.367 -4.02 6.215 1 97.94 25 ARG 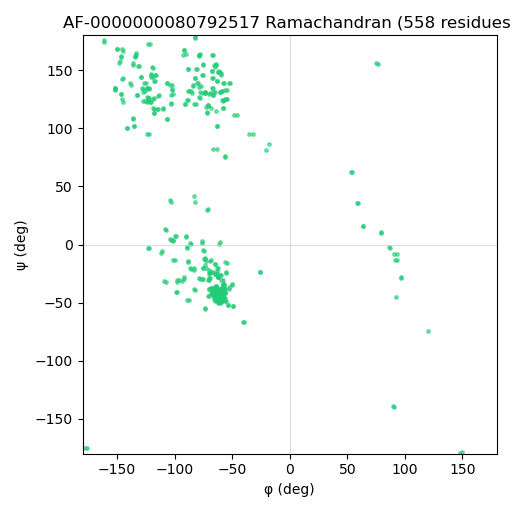B C 1
ATOM 2407 O O . ARG B 1 25 ? -6.742 -3.506 7.145 1 97.94 25 ARG B O 1
ATOM 2414 N N . ALA B 1 26 ? -8.07 -3.297 5.383 1 98.12 26 ALA B N 1
ATOM 2415 C CA . ALA B 1 26 ? -8.211 -1.854 5.559 1 98.12 26 ALA B CA 1
ATOM 2416 C C . ALA B 1 26 ? -8.867 -1.53 6.902 1 98.12 26 ALA B C 1
ATOM 2418 O O . ALA B 1 26 ? -8.453 -0.594 7.59 1 98.12 26 ALA B O 1
ATOM 2419 N N . ALA B 1 27 ? -9.852 -2.303 7.258 1 98.5 27 ALA B N 1
ATOM 2420 C CA . ALA B 1 27 ? -10.492 -2.119 8.562 1 98.5 27 ALA B CA 1
ATOM 2421 C C . ALA B 1 27 ? -9.5 -2.363 9.695 1 98.5 27 ALA B C 1
ATOM 2423 O O . ALA B 1 27 ? -9.469 -1.611 10.672 1 98.5 27 ALA B O 1
ATOM 2424 N N . ASP B 1 28 ? -8.695 -3.389 9.555 1 98.44 28 ASP B N 1
ATOM 2425 C CA . ASP B 1 28 ? -7.664 -3.676 10.547 1 98.44 28 ASP B CA 1
ATOM 2426 C C . ASP B 1 28 ? -6.68 -2.516 10.664 1 98.44 28 ASP B C 1
ATOM 2428 O O . ASP B 1 28 ? -6.281 -2.141 11.773 1 98.44 28 ASP B O 1
ATOM 2432 N N . LEU B 1 29 ? -6.293 -1.966 9.57 1 98.44 29 LEU B N 1
ATOM 2433 C CA . LEU B 1 29 ? -5.34 -0.861 9.539 1 98.44 29 LEU B CA 1
ATOM 2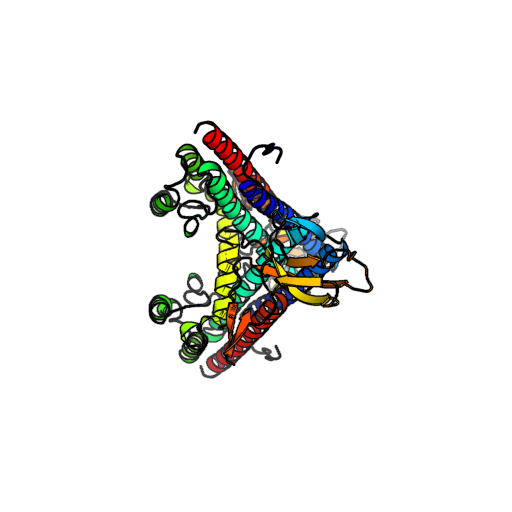434 C C . LEU B 1 29 ? -5.926 0.38 10.203 1 98.44 29 LEU B C 1
ATOM 2436 O O . LEU B 1 29 ? -5.207 1.127 10.875 1 98.44 29 LEU B O 1
ATOM 2440 N N . HIS B 1 30 ? -7.203 0.568 9.984 1 98.19 30 HIS B N 1
ATOM 2441 C CA . HIS B 1 30 ? -7.875 1.653 10.68 1 98.19 30 HIS B CA 1
ATOM 2442 C C . HIS B 1 30 ? -7.738 1.503 12.195 1 98.19 30 HIS B C 1
ATOM 2444 O O . HIS B 1 30 ? -7.434 2.473 12.891 1 98.19 30 HIS B O 1
ATOM 2450 N N . GLY B 1 31 ? -7.961 0.3 12.656 1 98.44 31 GLY B N 1
ATOM 2451 C CA . GLY B 1 31 ? -7.773 0.023 14.07 1 98.44 31 GLY B CA 1
ATOM 2452 C C . GLY B 1 31 ? -6.34 0.202 14.531 1 98.44 31 GLY B C 1
ATOM 2453 O O . GLY B 1 31 ? -6.09 0.752 15.609 1 98.44 31 GLY B O 1
ATOM 2454 N N . GLU B 1 32 ? -5.422 -0.241 13.719 1 98.31 32 GLU B N 1
ATOM 2455 C CA . GLU B 1 32 ? -4.004 -0.08 14.023 1 98.31 32 GLU B CA 1
ATOM 2456 C C . GLU B 1 32 ? -3.619 1.395 14.109 1 98.31 32 GLU B C 1
ATOM 2458 O O . GLU B 1 32 ? -2.807 1.784 14.953 1 98.31 32 GLU B O 1
ATOM 2463 N N . PHE B 1 33 ? -4.156 2.189 13.273 1 97.5 33 PHE B N 1
ATOM 2464 C CA . PHE B 1 33 ? -3.912 3.627 13.281 1 97.5 33 PHE B CA 1
ATOM 2465 C C . PHE B 1 33 ? -4.371 4.242 14.602 1 97.5 33 PHE B C 1
ATOM 2467 O O . PHE B 1 33 ? -3.623 4.992 15.234 1 97.5 33 PHE B O 1
ATOM 2474 N N . ALA B 1 34 ? -5.574 3.873 14.953 1 97.81 34 ALA B N 1
ATOM 2475 C CA . ALA B 1 34 ? -6.133 4.379 16.203 1 97.81 34 ALA B CA 1
ATOM 2476 C C . ALA B 1 34 ? -5.273 3.977 17.391 1 97.81 34 ALA B C 1
ATOM 2478 O O . ALA B 1 34 ? -5 4.793 18.281 1 97.81 34 ALA B O 1
ATOM 2479 N N . ALA B 1 35 ? -4.836 2.771 17.391 1 98.38 35 ALA B N 1
ATOM 2480 C CA . ALA B 1 35 ? -4.016 2.266 18.484 1 98.38 35 ALA B CA 1
ATOM 2481 C C . ALA B 1 35 ? -2.668 2.98 18.531 1 98.38 35 ALA B C 1
ATOM 2483 O O . ALA B 1 35 ? -2.188 3.342 19.609 1 98.38 35 ALA B O 1
ATOM 2484 N N . ALA B 1 36 ? -2.102 3.193 17.406 1 97.62 36 ALA B N 1
ATOM 2485 C CA . ALA B 1 36 ? -0.818 3.887 17.328 1 97.62 36 ALA B CA 1
ATOM 2486 C C . ALA B 1 36 ? -0.95 5.336 17.797 1 97.62 36 ALA B C 1
ATOM 2488 O O . ALA B 1 36 ? -0.076 5.852 18.484 1 97.62 36 ALA B O 1
ATOM 2489 N N . TRP B 1 37 ? -1.991 5.949 17.406 1 97.12 37 TRP B N 1
ATOM 2490 C CA . TRP B 1 37 ? -2.242 7.324 17.828 1 97.12 37 T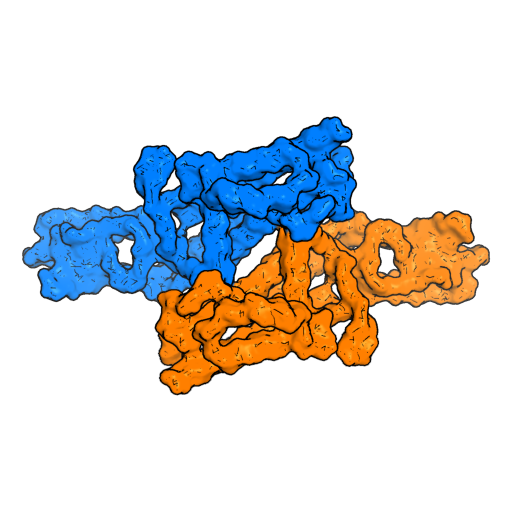RP B CA 1
ATOM 2491 C C . TRP B 1 37 ? -2.42 7.406 19.344 1 97.12 37 TRP B C 1
ATOM 2493 O O . TRP B 1 37 ? -1.842 8.281 20 1 97.12 37 TRP B O 1
ATOM 2503 N N . GLN B 1 38 ? -3.199 6.504 19.844 1 97.44 38 GLN B N 1
ATOM 2504 C CA . GLN B 1 38 ? -3.416 6.477 21.297 1 97.44 38 GLN B CA 1
ATOM 2505 C C . GLN B 1 38 ? -2.109 6.238 22.031 1 97.44 38 GLN B C 1
ATOM 2507 O O . GLN B 1 38 ? -1.847 6.879 23.062 1 97.44 38 GLN B O 1
ATOM 2512 N N . ALA B 1 39 ? -1.326 5.32 21.547 1 97.94 39 ALA B N 1
ATOM 2513 C CA . ALA B 1 39 ? -0.03 5.043 22.156 1 97.94 39 ALA B CA 1
ATOM 2514 C C . ALA B 1 39 ? 0.858 6.285 22.156 1 97.94 39 ALA B C 1
ATOM 2516 O O . ALA B 1 39 ? 1.574 6.547 23.125 1 97.94 39 ALA B O 1
ATOM 2517 N N . TYR B 1 40 ? 0.871 7.02 21.141 1 97.12 40 TYR B N 1
ATOM 2518 C CA . TYR B 1 40 ? 1.619 8.266 21.031 1 97.12 40 TYR B CA 1
ATOM 2519 C C . TYR B 1 40 ? 1.149 9.281 22.062 1 97.12 40 TYR B C 1
ATOM 2521 O O . TYR B 1 40 ? 1.965 9.898 22.75 1 97.12 40 TYR B O 1
ATOM 2529 N N . LEU B 1 41 ? -0.193 9.445 22.156 1 95.12 41 LEU B N 1
ATOM 2530 C CA . LEU B 1 41 ? -0.756 10.406 23.094 1 95.12 41 LEU B CA 1
ATOM 2531 C C . LEU B 1 41 ? -0.44 10 24.531 1 95.12 41 LEU B C 1
ATOM 2533 O O . LEU B 1 41 ? -0.219 10.859 25.391 1 95.12 41 LEU B O 1
ATOM 2537 N N . ASP B 1 42 ? -0.426 8.703 24.781 1 95.88 42 ASP B N 1
ATOM 2538 C CA . ASP B 1 42 ? -0.184 8.18 26.125 1 95.88 42 ASP B CA 1
ATOM 2539 C C . ASP B 1 42 ? 1.213 8.555 26.609 1 95.88 42 ASP B C 1
ATOM 2541 O O . ASP B 1 42 ? 1.46 8.609 27.828 1 95.88 42 ASP B O 1
ATOM 2545 N N . ARG B 1 43 ? 2.084 8.883 25.75 1 95.75 43 ARG B N 1
ATOM 2546 C CA . ARG B 1 43 ? 3.441 9.273 26.125 1 95.75 43 ARG B CA 1
ATOM 2547 C C . ARG B 1 43 ? 3.512 10.758 26.469 1 95.75 43 ARG B C 1
ATOM 2549 O O . ARG B 1 43 ? 4.586 11.281 26.766 1 95.75 43 ARG B O 1
ATOM 2556 N N . ARG B 1 44 ? 2.432 11.461 26.406 1 93.69 44 ARG B N 1
ATOM 2557 C CA . ARG B 1 44 ? 2.33 12.891 26.703 1 93.69 44 ARG B CA 1
ATOM 2558 C C . ARG B 1 44 ? 3.33 13.695 25.891 1 93.69 44 ARG B C 1
ATOM 2560 O O . ARG B 1 44 ? 4.164 14.414 26.453 1 93.69 44 ARG B O 1
ATOM 2567 N N . PRO B 1 45 ? 3.113 13.594 24.516 1 95.25 45 PRO B N 1
ATOM 2568 C CA . PRO B 1 45 ? 4.105 14.164 23.609 1 95.25 45 PRO B CA 1
ATOM 2569 C C . PRO B 1 45 ? 4.031 15.688 23.547 1 95.25 45 PRO B C 1
ATOM 2571 O O . PRO B 1 45 ? 4.855 16.312 22.875 1 95.25 45 PRO B O 1
ATOM 2574 N N . HIS B 1 46 ? 3.053 16.344 24.219 1 92.88 46 HIS B N 1
ATOM 2575 C CA . HIS B 1 46 ? 2.861 17.797 24.141 1 92.88 46 HIS B CA 1
ATOM 2576 C C . HIS B 1 46 ? 2.777 18.406 25.547 1 92.88 46 HIS B C 1
ATOM 2578 O O . HIS B 1 46 ? 2.25 17.781 26.469 1 92.88 46 HIS B O 1
ATOM 2584 N N . HIS B 1 47 ? 3.354 19.594 25.594 1 94.06 47 HIS B N 1
ATOM 2585 C CA . HIS B 1 47 ? 3.236 20.406 26.797 1 94.06 47 HIS B CA 1
ATOM 2586 C C . HIS B 1 47 ? 2.809 21.828 26.469 1 94.06 47 HIS B C 1
ATOM 2588 O O . HIS B 1 47 ? 3.014 22.297 25.344 1 94.06 47 HIS B O 1
ATOM 2594 N N . LEU B 1 48 ? 2.186 22.391 27.438 1 93.88 48 LEU B N 1
ATOM 2595 C CA . LEU B 1 48 ? 1.837 23.812 27.312 1 93.88 48 LEU B CA 1
ATOM 2596 C C . LEU B 1 48 ? 2.775 24.672 28.156 1 93.88 48 LEU B C 1
ATOM 2598 O O . LEU B 1 48 ? 3.158 24.297 29.266 1 93.88 48 LEU B O 1
ATOM 2602 N N . PHE B 1 49 ? 3.178 25.734 27.578 1 94.31 49 PHE B N 1
ATOM 2603 C CA . PHE B 1 49 ? 4.023 26.641 28.359 1 94.31 49 PHE B CA 1
ATOM 2604 C C . PHE B 1 49 ? 3.588 28.078 28.141 1 94.31 49 PHE B C 1
ATOM 2606 O O . PHE B 1 49 ? 2.959 28.406 27.141 1 94.31 49 PHE B O 1
ATOM 2613 N N . HIS B 1 50 ? 3.902 28.922 29.109 1 92.81 50 HIS B N 1
ATOM 2614 C CA . HIS B 1 50 ? 3.5 30.328 29.109 1 92.81 50 HIS B CA 1
ATOM 2615 C C . HIS B 1 50 ? 4.656 31.234 28.703 1 92.81 50 HIS B C 1
ATOM 2617 O O . HIS B 1 50 ? 5.801 31 29.109 1 92.81 50 HIS B O 1
ATOM 2623 N N . THR B 1 51 ? 4.293 32.062 27.859 1 94.88 51 THR B N 1
ATOM 2624 C CA . THR B 1 51 ? 5.262 33.094 27.516 1 94.88 51 THR B CA 1
ATOM 2625 C C . THR B 1 51 ? 4.652 34.5 27.672 1 94.88 51 THR B C 1
ATOM 2627 O O . THR B 1 51 ? 3.512 34.719 27.266 1 94.88 51 THR B O 1
ATOM 2630 N N . THR B 1 52 ? 5.484 35.406 28.234 1 92.69 52 THR B N 1
ATOM 2631 C CA . THR B 1 52 ? 5.043 36.781 28.344 1 92.69 52 THR B CA 1
ATOM 2632 C C . THR B 1 52 ? 5.395 37.562 27.078 1 92.69 52 THR B C 1
ATOM 2634 O O . THR B 1 52 ? 6.535 37.531 26.609 1 92.69 52 THR B O 1
ATOM 2637 N N . GLU B 1 53 ? 4.441 38.25 26.594 1 94.06 53 GLU B N 1
ATOM 2638 C CA . GLU B 1 53 ? 4.621 39 25.359 1 94.06 53 GLU B CA 1
ATOM 2639 C C . GLU B 1 53 ? 5.082 40.406 25.641 1 94.06 53 GLU B C 1
ATOM 2641 O O . GLU B 1 53 ? 5.023 40.875 26.781 1 94.06 53 GLU B O 1
ATOM 2646 N N . ALA B 1 54 ? 5.52 41.094 24.594 1 92.5 54 ALA B N 1
ATOM 2647 C CA . ALA B 1 54 ? 6.055 42.438 24.719 1 92.5 54 ALA B CA 1
ATOM 2648 C C . ALA B 1 54 ? 4.996 43.406 25.25 1 92.5 54 ALA B C 1
ATOM 2650 O O . ALA B 1 54 ? 5.309 44.344 25.984 1 92.5 54 ALA B O 1
ATOM 2651 N N . ASP B 1 55 ? 3.736 43.125 25 1 92.06 55 ASP B N 1
ATOM 2652 C CA . ASP B 1 55 ? 2.666 44.031 25.375 1 92.06 55 ASP B CA 1
ATOM 2653 C C . ASP B 1 55 ? 2.143 43.719 26.781 1 92.06 55 ASP B C 1
ATOM 2655 O O . ASP B 1 55 ? 1.122 44.281 27.203 1 92.06 55 ASP B O 1
ATOM 2659 N N . GLY B 1 56 ? 2.803 42.812 27.438 1 90.81 56 GLY B N 1
ATOM 2660 C CA . GLY B 1 56 ? 2.416 42.5 28.797 1 90.81 56 GLY B CA 1
ATOM 2661 C C . GLY B 1 56 ? 1.429 41.344 28.875 1 90.81 56 GLY B C 1
ATOM 2662 O O . GLY B 1 56 ? 1.153 40.812 29.953 1 90.81 56 GLY B O 1
ATOM 2663 N N . SER B 1 57 ? 0.962 40.938 27.75 1 94.88 57 SER B N 1
ATOM 2664 C CA . SER B 1 57 ? 0.06 39.781 27.734 1 94.88 57 SER B CA 1
ATOM 2665 C C . SER B 1 57 ? 0.832 38.469 27.844 1 94.88 57 SER B C 1
ATOM 2667 O O . SER B 1 57 ? 2.059 38.469 27.734 1 94.88 57 SER B O 1
ATOM 2669 N N . THR B 1 58 ? 0.019 37.406 28.219 1 95.56 58 THR B N 1
ATOM 2670 C CA . THR B 1 58 ? 0.601 36.062 28.328 1 95.56 58 THR B CA 1
ATOM 2671 C C . THR B 1 58 ? 0.039 35.125 27.266 1 95.56 58 THR B C 1
ATOM 2673 O O . THR B 1 58 ? -1.178 35.031 27.078 1 95.56 58 THR B O 1
ATOM 2676 N N . ALA B 1 59 ? 0.944 34.469 26.547 1 97.06 59 ALA B N 1
ATOM 2677 C CA . ALA B 1 59 ? 0.559 33.469 25.562 1 97.06 59 ALA B CA 1
ATOM 2678 C C . ALA B 1 59 ? 0.796 32.062 26.109 1 97.06 59 ALA B C 1
ATOM 2680 O O . ALA B 1 59 ? 1.851 31.781 26.688 1 97.06 59 ALA B O 1
ATOM 2681 N N . ILE B 1 60 ? -0.253 31.281 26 1 96.94 60 ILE B N 1
ATOM 2682 C CA . ILE B 1 60 ? -0.078 29.844 26.219 1 96.94 60 ILE B CA 1
ATOM 2683 C C . ILE B 1 60 ? 0.244 29.156 24.906 1 96.94 60 ILE B C 1
ATOM 2685 O O . ILE B 1 60 ? -0.536 29.234 23.953 1 96.94 60 ILE B O 1
ATOM 2689 N N . ARG B 1 61 ? 1.379 28.5 24.812 1 97.12 61 ARG B N 1
ATOM 2690 C CA . ARG B 1 61 ? 1.885 27.938 23.578 1 97.12 61 ARG B CA 1
ATOM 2691 C C . ARG B 1 61 ? 2.041 26.422 23.688 1 97.12 61 ARG B C 1
ATOM 2693 O O . ARG B 1 61 ? 2.186 25.891 24.781 1 97.12 61 ARG B O 1
ATOM 2700 N N . LEU B 1 62 ? 1.913 25.781 22.5 1 96 62 LEU B N 1
ATOM 2701 C CA . LEU B 1 62 ? 2.145 24.344 22.406 1 96 62 LEU B CA 1
ATOM 2702 C C . LEU B 1 62 ? 3.627 24.031 22.219 1 96 62 LEU B C 1
ATOM 2704 O O . LEU B 1 62 ? 4.297 24.688 21.406 1 96 62 LEU B O 1
ATOM 2708 N N . ARG B 1 63 ? 4.172 23.125 23 1 95.06 63 ARG B N 1
ATOM 2709 C CA . ARG B 1 63 ? 5.5 22.578 22.766 1 95.06 63 ARG B CA 1
ATOM 2710 C C . ARG B 1 63 ? 5.434 21.062 22.516 1 95.06 63 ARG B C 1
ATOM 2712 O O . ARG B 1 63 ? 5.012 20.312 23.391 1 95.06 63 ARG B O 1
ATOM 2719 N N . ARG B 1 64 ? 5.816 20.719 21.375 1 92.75 64 ARG B N 1
ATOM 2720 C CA . ARG B 1 64 ? 5.867 19.281 21.062 1 92.75 64 ARG B CA 1
ATOM 2721 C C . ARG B 1 64 ? 7.219 18.688 21.438 1 92.75 64 ARG B C 1
ATOM 2723 O O . ARG B 1 64 ? 8.258 19.172 20.984 1 92.75 64 ARG B O 1
ATOM 2730 N N . VAL B 1 65 ? 7.188 17.672 22.25 1 92.88 65 VAL B N 1
ATOM 2731 C CA . VAL B 1 65 ? 8.438 17.078 22.734 1 92.88 65 VAL B CA 1
ATOM 2732 C C . VAL B 1 65 ? 8.773 15.844 21.891 1 92.88 65 VAL B C 1
ATOM 2734 O O . VAL B 1 65 ? 9.945 15.508 21.703 1 92.88 65 VAL B O 1
ATOM 2737 N N . ASP B 1 66 ? 7.828 15.156 21.391 1 93.19 66 ASP B N 1
ATOM 2738 C CA . ASP B 1 66 ? 7.973 13.992 20.531 1 93.19 66 ASP B CA 1
ATOM 2739 C C . ASP B 1 66 ? 7.227 14.18 19.219 1 93.19 66 ASP B C 1
ATOM 2741 O O . ASP B 1 66 ? 6.023 14.453 19.203 1 93.19 66 ASP B O 1
ATOM 2745 N N . PRO B 1 67 ? 7.957 14.07 18.125 1 90.62 67 PRO B N 1
ATOM 2746 C CA . PRO B 1 67 ? 7.273 14.219 16.828 1 90.62 67 PRO B CA 1
ATOM 2747 C C . PRO B 1 67 ? 6.234 13.125 16.578 1 90.62 67 PRO B C 1
ATOM 2749 O O . PRO B 1 67 ? 6.309 12.055 17.188 1 90.62 67 PRO B O 1
ATOM 2752 N N . ILE B 1 68 ? 5.223 13.516 15.703 1 92.5 68 ILE B N 1
ATOM 2753 C CA . ILE B 1 68 ? 4.258 12.492 15.297 1 92.5 68 ILE B CA 1
ATOM 2754 C C . ILE B 1 68 ? 4.996 11.297 14.695 1 92.5 68 ILE B C 1
ATOM 2756 O O . ILE B 1 68 ? 5.828 11.461 13.797 1 92.5 68 ILE B O 1
ATOM 2760 N N . PRO B 1 69 ? 4.758 10.117 15.227 1 93.5 69 PRO B N 1
ATOM 2761 C CA . PRO B 1 69 ? 5.484 8.945 14.734 1 93.5 69 PRO B CA 1
ATOM 2762 C C . PRO B 1 69 ? 5.281 8.711 13.234 1 93.5 69 PRO B C 1
ATOM 2764 O O . PRO B 1 69 ? 4.16 8.812 12.734 1 93.5 69 PRO B O 1
ATOM 2767 N N . ALA B 1 70 ? 6.352 8.352 12.531 1 91.69 70 ALA B N 1
ATOM 2768 C CA . ALA B 1 70 ? 6.281 8.039 11.109 1 91.69 70 ALA B CA 1
ATOM 2769 C C . ALA B 1 70 ? 5.336 6.867 10.852 1 91.69 70 ALA B C 1
ATOM 2771 O O . ALA B 1 70 ? 4.719 6.781 9.789 1 91.69 70 ALA B O 1
ATOM 2772 N N . GLU B 1 71 ? 5.215 6.055 11.875 1 94 71 GLU B N 1
ATOM 2773 C CA . GLU B 1 71 ? 4.371 4.867 11.797 1 94 71 GLU B CA 1
ATOM 2774 C C . GLU B 1 71 ? 2.934 5.234 11.43 1 94 71 GLU B C 1
ATOM 2776 O O . GLU B 1 71 ? 2.268 4.504 10.703 1 94 71 GLU B O 1
ATOM 2781 N N . LEU B 1 72 ? 2.441 6.312 11.93 1 94.62 72 LEU B N 1
ATOM 2782 C CA . LEU B 1 72 ? 1.075 6.734 11.648 1 94.62 72 LEU B CA 1
ATOM 2783 C C . LEU B 1 72 ? 0.898 7.035 10.164 1 94.62 72 LEU B C 1
ATOM 2785 O O . LEU B 1 72 ? -0.11 6.652 9.562 1 94.62 72 LEU B O 1
ATOM 2789 N N . SER B 1 73 ? 1.886 7.66 9.617 1 92.38 73 SER B N 1
ATOM 2790 C CA . SER B 1 73 ? 1.844 7.949 8.188 1 92.38 73 SER B CA 1
ATOM 2791 C C . SER B 1 73 ? 1.897 6.668 7.363 1 92.38 73 SER B C 1
ATOM 2793 O O . SER B 1 73 ? 1.21 6.547 6.348 1 92.38 73 SER B O 1
ATOM 2795 N N . LEU B 1 74 ? 2.664 5.695 7.77 1 93.56 74 LEU B N 1
ATOM 2796 C CA . LEU B 1 74 ? 2.789 4.43 7.059 1 93.56 74 LEU B CA 1
ATOM 2797 C C . LEU B 1 74 ? 1.473 3.66 7.082 1 93.56 74 LEU B C 1
ATOM 2799 O O . LEU B 1 74 ? 1.018 3.164 6.051 1 93.56 74 LEU B O 1
ATOM 2803 N N . ILE B 1 75 ? 0.854 3.586 8.289 1 95.75 75 ILE B N 1
ATOM 2804 C CA . ILE B 1 75 ? -0.406 2.867 8.438 1 95.75 75 ILE B CA 1
ATOM 2805 C C . ILE B 1 75 ? -1.479 3.525 7.57 1 95.75 75 ILE B C 1
ATOM 2807 O O . ILE B 1 75 ? -2.248 2.84 6.895 1 95.75 75 ILE B O 1
ATOM 2811 N N . LEU B 1 76 ? -1.518 4.848 7.609 1 94.38 76 LEU B N 1
ATOM 2812 C CA . LEU B 1 76 ? -2.475 5.566 6.777 1 94.38 76 LEU B CA 1
ATOM 2813 C C . LEU B 1 76 ? -2.256 5.254 5.301 1 94.38 76 LEU B C 1
ATOM 2815 O O . LEU B 1 76 ? -3.213 4.992 4.57 1 94.38 76 LEU B O 1
ATOM 2819 N N . GLY B 1 77 ? -1.005 5.301 4.859 1 93.44 77 GLY B N 1
ATOM 2820 C CA . GLY B 1 77 ? -0.688 4.969 3.479 1 93.44 77 GLY B CA 1
ATOM 2821 C C . GLY B 1 77 ? -1.126 3.568 3.088 1 93.44 77 GLY B C 1
ATOM 2822 O O . GLY B 1 77 ? -1.685 3.367 2.006 1 93.44 77 GLY B O 1
ATOM 2823 N N . GLU B 1 78 ? -0.848 2.631 3.924 1 94.81 78 GLU B N 1
ATOM 2824 C CA . GLU B 1 78 ? -1.257 1.253 3.668 1 94.81 78 GLU B CA 1
ATOM 2825 C C . GLU B 1 78 ? -2.775 1.132 3.598 1 94.81 78 GLU B C 1
ATOM 2827 O O . GLU B 1 78 ? -3.309 0.396 2.766 1 94.81 78 GLU B O 1
ATOM 2832 N N . PHE B 1 79 ? -3.49 1.8 4.527 1 96.25 79 PHE B N 1
ATOM 2833 C CA . PHE B 1 79 ? -4.949 1.828 4.488 1 96.25 79 PHE B CA 1
ATOM 2834 C C . PHE B 1 79 ? -5.445 2.299 3.127 1 96.25 79 PHE B C 1
ATOM 2836 O O . PHE B 1 79 ? -6.281 1.645 2.504 1 96.25 79 PHE B O 1
ATOM 2843 N N . LEU B 1 80 ? -4.926 3.428 2.725 1 94.5 80 LEU B N 1
ATOM 2844 C CA . LEU B 1 80 ? -5.355 4.027 1.468 1 94.5 80 LEU B CA 1
ATOM 2845 C C . LEU B 1 80 ? -5.012 3.127 0.288 1 94.5 80 LEU B C 1
ATOM 2847 O O . LEU B 1 80 ? -5.793 3.002 -0.656 1 94.5 80 LEU B O 1
ATOM 2851 N N . TYR B 1 81 ? -3.869 2.504 0.343 1 92.75 81 TYR B N 1
ATOM 2852 C CA . TYR B 1 81 ? -3.457 1.544 -0.674 1 92.75 81 TYR B CA 1
ATOM 2853 C C . TYR B 1 81 ? -4.441 0.383 -0.76 1 92.75 81 TYR B C 1
ATOM 2855 O O . TYR B 1 81 ? -4.863 -0 -1.854 1 92.75 81 TYR B O 1
ATOM 2863 N N . GLU B 1 82 ? -4.777 -0.207 0.386 1 94.19 82 GLU B N 1
ATOM 2864 C CA . GLU B 1 82 ? -5.707 -1.332 0.4 1 94.19 82 GLU B CA 1
ATOM 2865 C C . GLU B 1 82 ? -7.07 -0.931 -0.158 1 94.19 82 GLU B C 1
ATOM 2867 O O . GLU B 1 82 ? -7.699 -1.7 -0.887 1 94.19 82 GLU B O 1
ATOM 2872 N N . MET B 1 83 ? -7.5 0.258 0.159 1 94.81 83 MET B N 1
ATOM 2873 C CA . MET B 1 83 ? -8.789 0.735 -0.327 1 94.81 83 MET B CA 1
ATOM 2874 C C . MET B 1 83 ? -8.781 0.87 -1.847 1 94.81 83 MET B C 1
ATOM 2876 O O . MET B 1 83 ? -9.695 0.392 -2.521 1 94.81 83 MET B O 1
ATOM 2880 N N . ARG B 1 84 ? -7.754 1.506 -2.346 1 92.75 84 ARG B N 1
ATOM 2881 C CA . ARG B 1 84 ? -7.652 1.674 -3.791 1 92.75 84 ARG B CA 1
ATOM 2882 C C . ARG B 1 84 ? -7.543 0.324 -4.492 1 92.75 84 ARG B C 1
ATOM 2884 O O . ARG B 1 84 ? -8.219 0.083 -5.492 1 92.75 84 ARG B O 1
ATOM 2891 N N . SER B 1 85 ? -6.707 -0.528 -3.941 1 92.12 85 SER B N 1
ATOM 2892 C CA . SER B 1 85 ? -6.523 -1.853 -4.523 1 92.12 85 SER B CA 1
ATOM 2893 C C . SER B 1 85 ? -7.812 -2.662 -4.48 1 92.12 85 SER B C 1
ATOM 2895 O O . SER B 1 85 ? -8.125 -3.398 -5.418 1 92.12 85 SER B O 1
ATOM 2897 N N . ALA B 1 86 ? -8.555 -2.516 -3.363 1 93.56 86 ALA B N 1
ATOM 2898 C CA . ALA B 1 86 ? -9.828 -3.219 -3.238 1 93.56 86 ALA B CA 1
ATOM 2899 C C . ALA B 1 86 ? -10.797 -2.801 -4.34 1 93.56 86 ALA B C 1
ATOM 2901 O O . ALA B 1 86 ? -11.477 -3.643 -4.934 1 93.56 86 ALA B O 1
ATOM 2902 N N . LEU B 1 87 ? -10.859 -1.532 -4.574 1 94.94 87 LEU B N 1
ATOM 2903 C CA . LEU B 1 87 ? -11.734 -1.039 -5.633 1 94.94 87 LEU B CA 1
ATOM 2904 C C . LEU B 1 87 ? -11.336 -1.617 -6.988 1 94.94 87 LEU B C 1
ATOM 2906 O O . LEU B 1 87 ? -12.18 -2.096 -7.742 1 94.94 87 LEU B O 1
ATOM 2910 N N . ASP B 1 88 ? -10.094 -1.635 -7.297 1 92.88 88 ASP B N 1
ATOM 2911 C CA . ASP B 1 88 ? -9.602 -2.191 -8.555 1 92.88 88 ASP B CA 1
ATOM 2912 C C . ASP B 1 88 ? -9.883 -3.689 -8.641 1 92.88 88 ASP B C 1
ATOM 2914 O O . ASP B 1 88 ? -10.281 -4.191 -9.695 1 92.88 88 ASP B O 1
ATOM 2918 N N . ASN B 1 89 ? -9.664 -4.391 -7.512 1 91.81 89 ASN B N 1
ATOM 2919 C CA . ASN B 1 89 ? -9.969 -5.816 -7.473 1 91.81 89 ASN B CA 1
ATOM 2920 C C . ASN B 1 89 ? -11.453 -6.074 -7.707 1 91.81 89 ASN B C 1
ATOM 2922 O O . ASN B 1 89 ? -11.828 -7.059 -8.352 1 91.81 89 ASN B O 1
ATOM 2926 N N . CYS B 1 90 ? -12.25 -5.223 -7.133 1 94.88 90 CYS B N 1
ATOM 2927 C CA . CYS B 1 90 ? -13.688 -5.352 -7.336 1 94.88 90 CYS B CA 1
ATOM 2928 C C . CYS B 1 90 ? -14.047 -5.227 -8.812 1 94.88 90 CYS B C 1
ATOM 2930 O O . CYS B 1 90 ? -14.781 -6.051 -9.352 1 94.88 90 CYS B O 1
ATOM 2932 N N . LEU B 1 91 ? -13.523 -4.195 -9.406 1 94.75 91 LEU B N 1
ATOM 2933 C CA . LEU B 1 91 ? -13.805 -4 -10.828 1 94.75 91 LEU B CA 1
ATOM 2934 C C . LEU B 1 91 ? -13.336 -5.199 -11.641 1 94.75 91 LEU B C 1
ATOM 2936 O O . LEU B 1 91 ? -14.023 -5.629 -12.57 1 94.75 91 LEU B O 1
ATOM 2940 N N . TYR B 1 92 ? -12.227 -5.727 -11.328 1 91.94 92 TYR B N 1
ATOM 2941 C CA . TYR B 1 92 ? -11.711 -6.914 -12 1 91.94 92 TYR B CA 1
ATOM 2942 C C . TYR B 1 92 ? -12.656 -8.094 -11.82 1 91.94 92 TYR B C 1
ATOM 2944 O O . TYR B 1 92 ? -12.984 -8.789 -12.781 1 91.94 92 TYR B O 1
ATOM 2952 N N . ALA B 1 93 ? -13.039 -8.32 -10.547 1 92.69 93 ALA B N 1
ATOM 2953 C CA . ALA B 1 93 ? -13.977 -9.406 -10.266 1 92.69 93 ALA B CA 1
ATOM 2954 C C . ALA B 1 93 ? -15.266 -9.234 -11.062 1 92.69 93 ALA B C 1
ATOM 2956 O O . ALA B 1 93 ? -15.797 -10.203 -11.609 1 92.69 93 ALA B O 1
ATOM 2957 N N . VAL B 1 94 ? -15.68 -8.023 -11.125 1 95.44 94 VAL B N 1
ATOM 2958 C CA . VAL B 1 94 ? -16.875 -7.703 -11.891 1 95.44 94 VAL B CA 1
ATOM 2959 C C . VAL B 1 94 ? -16.672 -8.078 -13.359 1 95.44 94 VAL B C 1
ATOM 2961 O O . VAL B 1 94 ? -17.531 -8.711 -13.969 1 95.44 94 VAL B O 1
ATOM 2964 N N . ALA B 1 95 ? -15.562 -7.688 -13.906 1 94.19 95 ALA B N 1
ATOM 2965 C CA . ALA B 1 95 ? -15.242 -8 -15.297 1 94.19 95 ALA B CA 1
ATOM 2966 C C . ALA B 1 95 ? -15.172 -9.508 -15.523 1 94.19 95 ALA B C 1
ATOM 2968 O O . ALA B 1 95 ? -15.633 -10.016 -16.547 1 94.19 95 ALA B O 1
ATOM 2969 N N . VAL B 1 96 ? -14.602 -10.234 -14.586 1 92.25 96 VAL B N 1
ATOM 2970 C CA . VAL B 1 96 ? -14.523 -11.688 -14.672 1 92.25 96 VAL B CA 1
ATOM 2971 C C . VAL B 1 96 ? -15.922 -12.289 -14.648 1 92.25 96 VAL B C 1
ATOM 2973 O O . VAL B 1 96 ? -16.25 -13.141 -15.477 1 92.25 96 VAL B O 1
ATOM 2976 N N . ILE B 1 97 ? -16.734 -11.828 -13.781 1 94.56 97 ILE B N 1
ATOM 2977 C CA . ILE B 1 97 ? -18.078 -12.352 -13.609 1 94.56 97 ILE B CA 1
ATOM 2978 C C . ILE B 1 97 ? -18.906 -12.094 -14.875 1 94.56 97 ILE B C 1
ATOM 2980 O O . ILE B 1 97 ? -19.547 -13.008 -15.406 1 94.56 97 ILE B O 1
ATOM 2984 N N . THR B 1 98 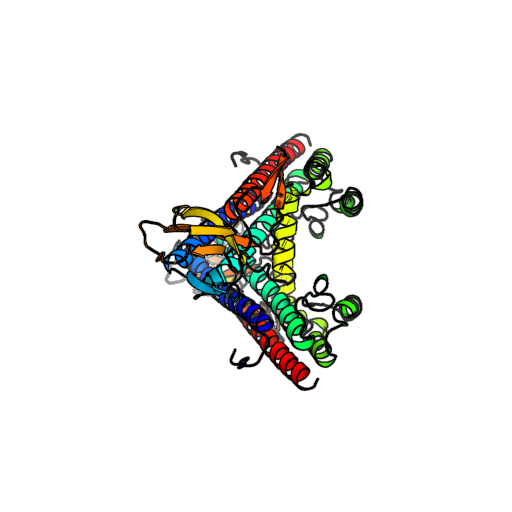? -18.828 -10.938 -15.383 1 95.75 98 THR B N 1
ATOM 2985 C CA . THR B 1 98 ? -19.719 -10.547 -16.469 1 95.75 98 THR B CA 1
ATOM 2986 C C . THR B 1 98 ? -19.234 -11.117 -17.797 1 95.75 98 THR B C 1
ATOM 2988 O O . THR B 1 98 ? -20.031 -11.383 -18.703 1 95.75 98 THR B O 1
ATOM 2991 N N . SER B 1 99 ? -17.953 -11.328 -17.969 1 93.81 99 SER B N 1
ATOM 2992 C CA . SER B 1 99 ? -17.422 -11.844 -19.219 1 93.81 99 SER B CA 1
ATOM 2993 C C . SER B 1 99 ? -17.344 -13.367 -19.188 1 93.81 99 SER B C 1
ATOM 2995 O O . SER B 1 99 ? -17.219 -14.008 -20.25 1 93.81 99 SER B O 1
ATOM 2997 N N . GLY B 1 100 ? -17.156 -14 -18 1 91.69 100 GLY B N 1
ATOM 2998 C CA . GLY B 1 100 ? -16.953 -15.43 -17.844 1 91.69 100 GLY B CA 1
ATOM 2999 C C . GLY B 1 100 ? -15.531 -15.867 -18.156 1 91.69 100 GLY B C 1
ATOM 3000 O O . GLY B 1 100 ? -15.258 -17.062 -18.297 1 91.69 100 GLY B O 1
ATOM 3001 N N . GLN B 1 101 ? -14.695 -14.883 -18.312 1 90.06 101 GLN B N 1
ATOM 3002 C CA . GLN B 1 101 ? -13.312 -15.172 -18.672 1 90.06 101 GLN B CA 1
ATOM 3003 C C . GLN B 1 101 ? -12.352 -14.672 -17.594 1 90.06 101 GLN B C 1
ATOM 3005 O O . GLN B 1 101 ? -12.602 -13.641 -16.969 1 90.06 101 GLN B O 1
ATOM 3010 N N . ASN B 1 102 ? -11.266 -15.492 -17.422 1 86.5 102 ASN B N 1
ATOM 3011 C CA . ASN B 1 102 ? -10.156 -15.102 -16.547 1 86.5 102 ASN B CA 1
ATOM 3012 C C . ASN B 1 102 ? -8.812 -15.523 -17.141 1 86.5 102 ASN B C 1
ATOM 3014 O O . ASN B 1 102 ? -8.453 -16.703 -17.094 1 86.5 102 ASN B O 1
ATOM 3018 N N . PRO B 1 103 ? -8.219 -14.57 -17.703 1 86 103 PRO B N 1
ATOM 3019 C CA . PRO B 1 103 ? -8.398 -13.117 -17.578 1 86 103 PRO B CA 1
ATOM 3020 C C . PRO B 1 103 ? -9.57 -12.594 -18.406 1 86 103 PRO B C 1
ATOM 3022 O O . PRO B 1 103 ? -9.891 -13.164 -19.453 1 86 103 PRO B O 1
ATOM 3025 N N . PRO B 1 104 ? -10.148 -11.461 -17.875 1 90.62 104 PRO B N 1
ATOM 3026 C CA . PRO B 1 104 ? -11.234 -10.844 -18.641 1 90.62 104 PRO B CA 1
ATOM 3027 C C . PRO B 1 104 ? -10.727 -10 -19.812 1 90.62 104 PRO B C 1
ATOM 3029 O O . PRO B 1 104 ? -9.531 -9.727 -19.906 1 90.62 104 PRO B O 1
ATOM 3032 N N . PRO B 1 105 ? -11.656 -9.727 -20.703 1 91.38 105 PRO B N 1
ATOM 3033 C CA . PRO B 1 105 ? -11.258 -8.883 -21.828 1 91.38 105 PRO B CA 1
ATOM 3034 C C . PRO B 1 105 ? -10.641 -7.555 -21.391 1 91.38 105 PRO B C 1
ATOM 3036 O O . PRO B 1 105 ? -11.164 -6.898 -20.484 1 91.38 105 PRO B O 1
ATOM 3039 N N . ALA B 1 106 ? -9.5 -7.211 -22 1 89.06 106 ALA B N 1
ATOM 3040 C CA . ALA B 1 106 ? -8.812 -5.945 -21.75 1 89.06 106 ALA B CA 1
ATOM 3041 C C . ALA B 1 106 ? -8.445 -5.805 -20.266 1 89.06 106 ALA B C 1
ATOM 3043 O O . ALA B 1 106 ? -8.578 -4.727 -19.688 1 89.06 106 ALA B O 1
ATOM 3044 N N . ALA B 1 107 ? -8.094 -6.922 -19.656 1 87.69 107 ALA B N 1
ATOM 3045 C CA . ALA B 1 107 ? -7.758 -6.984 -18.234 1 87.69 107 ALA B CA 1
ATOM 3046 C C . ALA B 1 107 ? -6.738 -5.914 -17.875 1 87.69 107 ALA B C 1
ATOM 3048 O O . ALA B 1 107 ? -6.828 -5.301 -16.797 1 87.69 107 ALA B O 1
ATOM 3049 N N . GLU B 1 108 ? -5.812 -5.574 -18.719 1 81.94 108 GLU B N 1
ATOM 3050 C CA . GLU B 1 108 ? -4.707 -4.668 -18.438 1 81.94 108 GLU B CA 1
ATOM 3051 C C . GLU B 1 108 ? -5.184 -3.219 -18.344 1 81.94 108 GLU B C 1
ATOM 3053 O O . GLU B 1 108 ? -4.484 -2.359 -17.812 1 81.94 108 GLU B O 1
ATOM 3058 N N . LYS B 1 109 ? -6.352 -2.947 -18.781 1 86.19 109 LYS B N 1
ATOM 3059 C CA . LYS B 1 109 ? -6.863 -1.582 -18.828 1 86.19 109 LYS B CA 1
ATOM 3060 C C . LYS B 1 109 ? -7.789 -1.303 -17.641 1 86.19 109 LYS B C 1
ATOM 3062 O O . LYS B 1 109 ? -8.125 -0.149 -17.375 1 86.19 109 LYS B O 1
ATOM 3067 N N . LEU B 1 110 ? -8.18 -2.328 -16.984 1 89.38 110 LEU B N 1
ATOM 3068 C CA . LEU B 1 110 ? -9.195 -2.176 -15.945 1 89.38 110 LEU B CA 1
ATOM 3069 C C . LEU B 1 110 ? -8.617 -1.448 -14.727 1 89.38 110 LEU B C 1
ATOM 3071 O O . LEU B 1 110 ? -7.648 -1.91 -14.125 1 89.38 110 LEU B O 1
ATOM 3075 N N . GLU B 1 111 ? -9.156 -0.381 -14.414 1 91.12 111 GLU B N 1
ATOM 3076 C CA . GLU B 1 111 ? -8.891 0.44 -13.234 1 91.12 111 GLU B CA 1
ATOM 3077 C C . GLU B 1 111 ? -10.156 1.14 -12.75 1 91.12 111 GLU B C 1
ATOM 3079 O O . GLU B 1 111 ? -10.867 1.761 -13.539 1 91.12 111 GLU B O 1
ATOM 3084 N N . TRP B 1 112 ? -10.398 1.002 -11.492 1 94.44 112 TRP B N 1
ATOM 3085 C CA . TRP B 1 112 ? -11.57 1.689 -10.961 1 94.44 112 TRP B CA 1
ATOM 3086 C C . TRP B 1 112 ? -11.477 3.191 -11.203 1 94.44 112 TRP B C 1
ATOM 3088 O O . TRP B 1 112 ? -10.539 3.846 -10.742 1 94.44 112 TRP B O 1
ATOM 3098 N N . PRO B 1 113 ? -12.438 3.744 -11.828 1 96.06 113 PRO B N 1
ATOM 3099 C CA . PRO B 1 113 ? -12.359 5.172 -12.141 1 96.06 113 PRO B CA 1
ATOM 3100 C C . PRO B 1 113 ? -12.742 6.059 -10.953 1 96.06 113 PRO B C 1
ATOM 3102 O O . PRO B 1 113 ? -13.672 5.734 -10.219 1 96.06 113 PRO B O 1
ATOM 3105 N N . ILE B 1 114 ? -12.062 7.109 -10.727 1 96.31 114 ILE B N 1
ATOM 3106 C CA . ILE B 1 114 ? -12.391 8.227 -9.852 1 96.31 114 ILE B CA 1
ATOM 3107 C C . ILE B 1 114 ? -12.086 9.547 -10.562 1 96.31 114 ILE B C 1
ATOM 3109 O O . ILE B 1 114 ? -10.938 9.969 -10.633 1 96.31 114 ILE B O 1
ATOM 3113 N N . ARG B 1 115 ? -13.117 10.148 -11.031 1 96.31 115 ARG B N 1
ATOM 3114 C CA . ARG B 1 115 ? -12.945 11.297 -11.922 1 96.31 115 ARG B CA 1
ATOM 3115 C C . ARG B 1 115 ? -13.641 12.531 -11.367 1 96.31 115 ARG B C 1
ATOM 3117 O O . ARG B 1 115 ? -14.812 12.477 -10.977 1 96.31 115 ARG B O 1
ATOM 3124 N N . ALA B 1 116 ? -12.961 13.617 -11.391 1 94.19 116 ALA B N 1
ATOM 3125 C CA . ALA B 1 116 ? -13.43 14.859 -10.789 1 94.19 116 ALA B CA 1
ATOM 3126 C C . ALA B 1 116 ? -14.312 15.641 -11.758 1 94.19 116 ALA B C 1
ATOM 3128 O O . ALA B 1 116 ? -15.031 16.562 -11.352 1 94.19 116 ALA B O 1
ATOM 3129 N N . THR B 1 117 ? -14.188 15.359 -13.078 1 96.56 117 THR B N 1
ATOM 3130 C CA . THR B 1 117 ? -14.977 16.094 -14.055 1 96.56 117 THR B CA 1
ATOM 3131 C C . THR B 1 117 ? -15.594 15.148 -15.078 1 96.56 117 THR B C 1
ATOM 3133 O O . THR B 1 117 ? -15.109 14.039 -15.273 1 96.56 117 THR B O 1
ATOM 3136 N N . ALA B 1 118 ? -16.578 15.688 -15.719 1 96.56 118 ALA B N 1
ATOM 3137 C CA . ALA B 1 118 ? -17.234 14.93 -16.781 1 96.56 118 ALA B CA 1
ATOM 3138 C C . ALA B 1 118 ? -16.281 14.656 -17.938 1 96.56 118 ALA B C 1
ATOM 3140 O O . ALA B 1 118 ? -16.344 13.602 -18.578 1 96.56 118 ALA B O 1
ATOM 3141 N N . GLN B 1 119 ? -15.469 15.594 -18.203 1 97.44 119 GLN B N 1
ATOM 3142 C CA . GLN B 1 119 ? -14.5 15.438 -19.281 1 97.44 119 GLN B CA 1
ATOM 3143 C C . GLN B 1 119 ? -13.508 14.312 -18.984 1 97.44 119 GLN B C 1
ATOM 3145 O O . GLN B 1 119 ? -13.188 13.516 -19.859 1 97.44 119 GLN B O 1
ATOM 3150 N N . GLU B 1 120 ? -13.062 14.25 -17.75 1 96.06 120 GLU B N 1
ATOM 3151 C CA . GLU B 1 120 ? -12.164 13.164 -17.359 1 96.06 120 GLU B CA 1
ATOM 3152 C C . GLU B 1 120 ? -12.844 11.805 -17.516 1 96.06 120 GLU B C 1
ATOM 3154 O O . GLU B 1 120 ? -12.211 10.836 -17.953 1 96.06 120 GLU B O 1
ATOM 3159 N N . TRP B 1 121 ? -14.062 11.758 -17.141 1 96.88 121 TRP B N 1
ATOM 3160 C CA . TRP B 1 121 ? -14.82 10.523 -17.297 1 96.88 121 TRP B CA 1
ATOM 3161 C C . TRP B 1 121 ? -14.914 10.117 -18.766 1 96.88 121 TRP B C 1
ATOM 3163 O O . TRP B 1 121 ? -14.633 8.969 -19.109 1 96.88 121 TRP B O 1
ATOM 3173 N N . LYS B 1 122 ? -15.273 11.047 -19.609 1 96.06 122 LYS B N 1
ATOM 3174 C CA . LYS B 1 122 ? -15.406 10.773 -21.031 1 96.06 122 LYS B CA 1
ATOM 3175 C C . LYS B 1 122 ? -14.102 10.25 -21.625 1 96.06 122 LYS B C 1
ATOM 3177 O O . LYS B 1 122 ? -14.109 9.328 -22.438 1 96.06 122 LYS B O 1
ATOM 3182 N N . ASN B 1 123 ? -13.008 10.766 -21.141 1 93.88 123 ASN B N 1
ATOM 3183 C CA . ASN B 1 123 ? -11.688 10.391 -21.641 1 93.88 123 ASN B CA 1
ATOM 3184 C C . ASN B 1 123 ? -11.32 8.961 -21.234 1 93.88 123 ASN B C 1
ATOM 3186 O O . ASN B 1 123 ? -10.547 8.297 -21.922 1 93.88 123 ASN B O 1
ATOM 3190 N N . GLN B 1 124 ? -11.891 8.469 -20.156 1 91.5 124 GLN B N 1
ATOM 3191 C CA . GLN B 1 124 ? -11.461 7.184 -19.641 1 91.5 124 GLN B CA 1
ATOM 3192 C C . GLN B 1 124 ? -12.539 6.117 -19.828 1 91.5 124 GLN B C 1
ATOM 3194 O O . GLN B 1 124 ? -12.281 4.93 -19.641 1 91.5 124 GLN B O 1
ATOM 3199 N N . ARG B 1 125 ? -13.609 6.516 -20.266 1 93.06 125 ARG B N 1
ATOM 3200 C CA . ARG B 1 125 ? -14.766 5.633 -20.375 1 93.06 125 ARG B CA 1
ATOM 3201 C C . ARG B 1 125 ? -14.469 4.449 -21.281 1 93.06 125 ARG B C 1
ATOM 3203 O O . ARG B 1 125 ? -14.992 3.354 -21.078 1 93.06 125 ARG B O 1
ATOM 3210 N N . ARG B 1 126 ? -13.617 4.582 -22.266 1 92 126 ARG B N 1
ATOM 3211 C CA . ARG B 1 126 ? -13.312 3.537 -23.234 1 92 126 ARG B CA 1
ATOM 3212 C C . ARG B 1 126 ? -12.648 2.34 -22.562 1 92 126 ARG B C 1
ATOM 3214 O O . ARG B 1 126 ? -12.734 1.217 -23.062 1 92 126 ARG B O 1
ATOM 3221 N N . ARG B 1 127 ? -11.992 2.572 -21.438 1 91.94 127 ARG B N 1
ATOM 3222 C CA . ARG B 1 127 ? -11.352 1.5 -20.672 1 91.94 127 ARG B CA 1
ATOM 3223 C C . ARG B 1 127 ? -12.383 0.521 -20.125 1 91.94 127 ARG B C 1
ATOM 3225 O O . ARG B 1 127 ? -12.047 -0.606 -19.766 1 91.94 127 ARG B O 1
ATOM 3232 N N . LEU B 1 128 ? -13.641 0.95 -20.109 1 95.62 128 LEU B N 1
ATOM 3233 C CA . LEU B 1 128 ? -14.711 0.166 -19.5 1 95.62 128 LEU B CA 1
ATOM 3234 C C . LEU B 1 128 ? -15.625 -0.43 -20.562 1 95.62 128 LEU B C 1
ATOM 3236 O O . LEU B 1 128 ? -16.703 -0.944 -20.25 1 95.62 128 LEU B O 1
ATOM 3240 N N . ASP B 1 129 ? -15.211 -0.406 -21.828 1 94.62 129 ASP B N 1
ATOM 3241 C CA . ASP B 1 129 ? -16.062 -0.747 -22.969 1 94.62 129 ASP B CA 1
ATOM 3242 C C . ASP B 1 129 ? -16.516 -2.199 -22.891 1 94.62 129 ASP B C 1
ATOM 3244 O O . ASP B 1 129 ? -17.578 -2.543 -23.406 1 94.62 129 ASP B O 1
ATOM 3248 N N . HIS B 1 130 ? -15.812 -3.029 -22.312 1 94.81 130 HIS B N 1
ATOM 3249 C CA . HIS B 1 130 ? -16.141 -4.453 -22.312 1 94.81 130 HIS B CA 1
ATOM 3250 C C . HIS B 1 130 ? -17.047 -4.805 -21.141 1 94.81 130 HIS B C 1
ATOM 3252 O O . HIS B 1 130 ? -17.484 -5.953 -21.016 1 94.81 130 HIS B O 1
ATOM 3258 N N . LEU B 1 131 ? -17.359 -3.848 -20.312 1 96.44 131 LEU B N 1
ATOM 3259 C CA . LEU B 1 131 ? -18.297 -4.074 -19.203 1 96.44 131 LEU B CA 1
ATOM 3260 C C . LEU B 1 131 ? -19.734 -3.816 -19.656 1 96.44 131 LEU B C 1
ATOM 3262 O O . LEU B 1 131 ? -19.969 -3.004 -20.547 1 96.44 131 LEU B O 1
ATOM 3266 N N . PRO B 1 132 ? -20.672 -4.488 -19.047 1 96.81 132 PRO B N 1
ATOM 3267 C CA . PRO B 1 132 ? -22.078 -4.23 -19.375 1 96.81 132 PRO B CA 1
ATOM 3268 C C . PRO B 1 132 ? -22.5 -2.789 -19.094 1 96.81 132 PRO B C 1
ATOM 3270 O O . PRO B 1 132 ? -22 -2.17 -18.141 1 96.81 132 PRO B O 1
ATOM 3273 N N . GLY B 1 133 ? -23.391 -2.229 -19.828 1 96.38 133 GLY B N 1
ATOM 3274 C CA . GLY B 1 133 ? -23.906 -0.868 -19.734 1 96.38 133 GLY B CA 1
ATOM 3275 C C . GLY B 1 133 ? -24.312 -0.48 -18.328 1 96.38 133 GLY B C 1
ATOM 3276 O O . GLY B 1 133 ? -23.875 0.552 -17.812 1 96.38 133 GLY B O 1
ATOM 3277 N N . PRO B 1 134 ? -25.156 -1.285 -17.703 1 96.81 134 PRO B N 1
ATOM 3278 C CA . PRO B 1 134 ? -25.609 -0.947 -16.344 1 96.81 134 PRO B CA 1
ATOM 3279 C C . PRO B 1 134 ? -24.469 -0.776 -15.359 1 96.81 134 PRO B C 1
ATOM 3281 O O . PRO B 1 134 ? -24.547 0.059 -14.453 1 96.81 134 PRO B O 1
ATOM 3284 N N . ILE B 1 135 ? -23.453 -1.609 -15.508 1 97.88 135 ILE B N 1
ATOM 3285 C CA . ILE B 1 135 ? -22.281 -1.507 -14.641 1 97.88 135 ILE B CA 1
ATOM 3286 C C . ILE B 1 135 ? -21.594 -0.161 -14.859 1 97.88 135 ILE B C 1
ATOM 3288 O O . ILE B 1 135 ? -21.266 0.538 -13.898 1 97.88 135 ILE B O 1
ATOM 3292 N N . VAL B 1 136 ? -21.406 0.16 -16.094 1 97.88 136 VAL B N 1
ATOM 3293 C CA . VAL B 1 136 ? -20.734 1.41 -16.453 1 97.88 136 VAL B CA 1
ATOM 3294 C C . VAL B 1 136 ? -21.562 2.592 -15.938 1 97.88 136 VAL B C 1
ATOM 3296 O O . VAL B 1 136 ? -21 3.557 -15.406 1 97.88 136 VAL B O 1
ATOM 3299 N N . GLU B 1 137 ? -22.797 2.535 -16.047 1 97.5 137 GLU B N 1
ATOM 3300 C CA . GLU B 1 137 ? -23.688 3.594 -15.578 1 97.5 137 GLU B CA 1
ATOM 3301 C C . GLU B 1 137 ? -23.594 3.758 -14.062 1 97.5 137 GLU B C 1
ATOM 3303 O O . GLU B 1 137 ? -23.594 4.879 -13.555 1 97.5 137 GLU B O 1
ATOM 3308 N N . GLN B 1 138 ? -23.547 2.67 -13.375 1 97.81 138 GLN B N 1
ATOM 3309 C CA . GLN B 1 138 ? -23.406 2.719 -11.922 1 97.81 138 GLN B CA 1
ATOM 3310 C C . GLN B 1 138 ? -22.062 3.336 -11.523 1 97.81 138 GLN B C 1
ATOM 3312 O O . GLN B 1 138 ? -22 4.137 -10.594 1 97.81 138 GLN B O 1
ATOM 3317 N N . LEU B 1 139 ? -21.016 2.916 -12.211 1 98.12 139 LEU B N 1
ATOM 3318 C CA . LEU B 1 139 ? -19.703 3.482 -11.953 1 98.12 139 LEU B CA 1
ATOM 3319 C C . LEU B 1 139 ? -19.703 4.992 -12.164 1 98.12 139 LEU B C 1
ATOM 3321 O O . LEU B 1 139 ? -19.125 5.738 -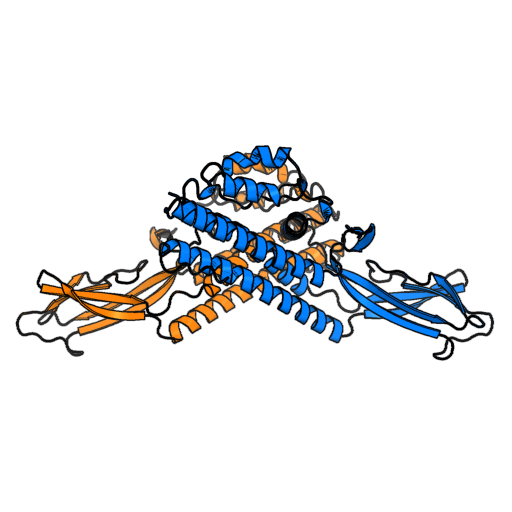11.375 1 98.12 139 LEU B O 1
ATOM 3325 N N . GLU B 1 140 ? -20.344 5.43 -13.188 1 98.06 140 GLU B N 1
ATOM 3326 C CA . GLU B 1 140 ? -20.391 6.863 -13.461 1 98.06 140 GLU B CA 1
ATOM 3327 C C . GLU B 1 140 ? -21.172 7.605 -12.383 1 98.06 140 GLU B C 1
ATOM 3329 O O . GLU B 1 140 ? -20.781 8.695 -11.961 1 98.06 140 GLU B O 1
ATOM 3334 N N . ALA B 1 141 ? -22.203 7.047 -11.93 1 97.56 141 ALA B N 1
ATOM 3335 C CA . ALA B 1 141 ? -23.109 7.688 -10.984 1 97.56 141 ALA B CA 1
ATOM 3336 C C . ALA B 1 141 ? -22.406 7.984 -9.664 1 97.56 141 ALA B C 1
ATOM 3338 O O . ALA B 1 141 ? -22.812 8.898 -8.938 1 97.56 141 ALA B O 1
ATOM 3339 N N . ILE B 1 142 ? -21.375 7.277 -9.344 1 97.25 142 ILE B N 1
ATOM 3340 C CA . ILE B 1 142 ? -20.766 7.422 -8.023 1 97.25 142 ILE B CA 1
ATOM 3341 C C . ILE B 1 142 ? -19.516 8.289 -8.125 1 97.25 142 ILE B C 1
ATOM 3343 O O . ILE B 1 142 ? -18.797 8.492 -7.137 1 97.25 142 ILE B O 1
ATOM 3347 N N . GLN B 1 143 ? -19.25 8.82 -9.328 1 97.69 143 GLN B N 1
ATOM 3348 C CA . GLN B 1 143 ? -18.062 9.664 -9.508 1 97.69 143 GLN B CA 1
ATOM 3349 C C . GLN B 1 143 ? -18.203 10.977 -8.742 1 97.69 143 GLN B C 1
ATOM 3351 O O . GLN B 1 143 ? -19.312 11.492 -8.586 1 97.69 143 GLN B O 1
ATOM 3356 N N . PRO B 1 144 ? -17.078 11.555 -8.266 1 96.38 144 PRO B N 1
ATOM 3357 C CA . PRO B 1 144 ? -17.109 12.805 -7.504 1 96.38 144 PRO B CA 1
ATOM 3358 C C . PRO B 1 144 ? -17.859 13.922 -8.219 1 96.38 144 PRO B C 1
ATOM 3360 O O . PRO B 1 144 ? -18.609 14.664 -7.59 1 96.38 144 PRO B O 1
ATOM 3363 N N . TYR B 1 145 ? -17.781 14.039 -9.547 1 96.38 145 TYR B N 1
ATOM 3364 C CA . TYR B 1 145 ? -18.375 15.164 -10.266 1 96.38 145 TYR B CA 1
ATOM 3365 C C . TYR B 1 145 ? -19.891 15.039 -10.32 1 96.38 145 TYR B C 1
ATOM 3367 O O . TYR B 1 145 ? -20.594 15.992 -10.68 1 96.38 145 TYR B O 1
ATOM 3375 N N . GLN B 1 146 ? -20.406 13.852 -9.953 1 96.25 146 GLN B N 1
ATOM 3376 C CA . GLN B 1 146 ? -21.844 13.625 -9.938 1 96.25 146 GLN B CA 1
ATOM 3377 C C . GLN B 1 146 ? -22.453 14.023 -8.602 1 96.25 146 GLN B C 1
ATOM 3379 O O . GLN B 1 146 ? -23.672 14.117 -8.469 1 96.25 146 GLN B O 1
ATOM 3384 N N . ALA B 1 147 ? -21.609 14.219 -7.57 1 92.69 147 ALA B N 1
ATOM 3385 C CA . ALA B 1 147 ? -22.109 14.508 -6.227 1 92.69 147 ALA B CA 1
ATOM 3386 C C . ALA B 1 147 ? -22.609 15.945 -6.117 1 92.69 147 ALA B C 1
ATOM 3388 O O . ALA B 1 147 ? -22.094 16.828 -6.809 1 92.69 147 ALA B O 1
ATOM 3389 N N . ALA B 1 148 ? -23.484 16.172 -5.211 1 88.88 148 ALA B N 1
ATOM 3390 C CA . ALA B 1 148 ? -23.984 17.531 -4.941 1 88.88 148 ALA B CA 1
ATOM 3391 C C . ALA B 1 148 ? -22.859 18.422 -4.422 1 88.88 148 ALA B C 1
ATOM 3393 O O . ALA B 1 148 ? -22.766 19.594 -4.809 1 88.88 148 ALA B O 1
ATOM 3394 N N . VAL B 1 149 ? -22.062 17.812 -3.557 1 87.25 149 VAL B N 1
ATOM 3395 C CA . VAL B 1 149 ? -20.859 18.484 -3.061 1 87.25 149 VAL B CA 1
ATOM 3396 C C . VAL B 1 149 ? -19.625 17.609 -3.355 1 87.25 149 VAL B C 1
ATOM 3398 O O . VAL B 1 149 ? -19.25 16.766 -2.545 1 87.25 149 VAL B O 1
ATOM 3401 N N . PRO B 1 150 ? -18.938 17.844 -4.441 1 87.25 150 PRO B N 1
ATOM 3402 C CA . PRO B 1 150 ? -17.875 16.969 -4.922 1 87.25 150 PRO B CA 1
ATOM 3403 C C . PRO B 1 150 ? -16.766 16.766 -3.893 1 87.25 150 PRO B C 1
ATOM 3405 O O . PRO B 1 150 ? -16.234 15.664 -3.77 1 87.25 150 PRO B O 1
ATOM 3408 N N . SER B 1 151 ? -16.516 17.812 -3.125 1 84.12 151 SER B N 1
ATOM 3409 C CA . SER B 1 151 ? -15.438 17.719 -2.15 1 84.12 151 SER B CA 1
ATOM 3410 C C . SER B 1 151 ? -15.797 16.75 -1.021 1 84.12 151 SER B C 1
ATOM 3412 O O . SER B 1 151 ? -14.922 16.344 -0.256 1 84.12 151 SER B O 1
ATOM 3414 N N . TRP B 1 152 ? -17.109 16.406 -0.972 1 87.38 152 TRP B N 1
ATOM 3415 C CA . TRP B 1 152 ? -17.578 15.523 0.094 1 87.38 152 TRP B CA 1
ATOM 3416 C C . TRP B 1 152 ? -17.797 14.109 -0.429 1 87.38 152 TRP B C 1
ATOM 3418 O O . TRP B 1 152 ? -18.266 13.242 0.306 1 87.38 152 TRP B O 1
ATOM 3428 N N . ASN B 1 153 ? -17.453 13.945 -1.688 1 92.25 153 ASN B N 1
ATOM 3429 C CA . ASN B 1 153 ? -17.578 12.617 -2.271 1 92.25 153 ASN B CA 1
ATOM 3430 C C . ASN B 1 153 ? -16.484 11.68 -1.753 1 92.25 153 ASN B C 1
ATOM 3432 O O . ASN B 1 153 ? -15.305 12.023 -1.766 1 92.25 153 ASN B O 1
ATOM 3436 N N . SER B 1 154 ? -16.906 10.477 -1.322 1 94.12 154 SER B N 1
ATOM 3437 C CA . SER B 1 154 ? -15.992 9.547 -0.663 1 94.12 154 SER B CA 1
ATOM 3438 C C . SER B 1 154 ? -14.867 9.117 -1.596 1 94.12 154 SER B C 1
ATOM 3440 O O . SER B 1 154 ? -13.719 8.984 -1.169 1 94.12 154 SER B O 1
ATOM 3442 N N . LEU B 1 155 ? -15.203 8.898 -2.834 1 96.31 155 LEU B N 1
ATOM 3443 C CA . LEU B 1 155 ? -14.172 8.531 -3.793 1 96.31 155 LEU B CA 1
ATOM 3444 C C . LEU B 1 155 ? -13.195 9.68 -4.016 1 96.31 155 LEU B C 1
ATOM 3446 O O . LEU B 1 155 ? -11.984 9.461 -4.137 1 96.31 155 LEU B O 1
ATOM 3450 N N . GLY B 1 156 ? -13.75 10.828 -4.09 1 93.38 156 GLY B N 1
ATOM 3451 C CA . GLY B 1 156 ? -12.891 12 -4.195 1 93.38 156 GLY B CA 1
ATOM 3452 C C . GLY B 1 156 ? -11.953 12.164 -3.016 1 93.38 156 GLY B C 1
ATOM 3453 O O . GLY B 1 156 ? -10.766 12.461 -3.195 1 93.38 156 GLY B O 1
ATOM 3454 N N . ILE B 1 157 ? -12.477 11.984 -1.86 1 91.75 157 ILE B N 1
ATOM 3455 C CA . ILE B 1 157 ? -11.68 12.07 -0.642 1 91.75 157 ILE B CA 1
ATOM 3456 C C . ILE B 1 157 ? -10.578 11.008 -0.666 1 91.75 157 ILE B C 1
ATOM 3458 O O . ILE B 1 157 ? -9.422 11.305 -0.371 1 91.75 157 ILE B O 1
ATOM 3462 N N . LEU B 1 158 ? -10.938 9.789 -1.014 1 93.5 158 LEU B N 1
ATOM 3463 C CA . LEU B 1 158 ? -9.969 8.703 -1.114 1 93.5 158 LEU B CA 1
ATOM 3464 C C . LEU B 1 158 ? -8.875 9.047 -2.113 1 93.5 158 LEU B C 1
ATOM 3466 O O . LEU B 1 158 ? -7.688 8.859 -1.825 1 93.5 158 LEU B O 1
ATOM 3470 N N . HIS B 1 159 ? -9.289 9.5 -3.236 1 90.88 159 HIS B N 1
ATOM 3471 C CA . HIS B 1 159 ? -8.352 9.852 -4.297 1 90.88 159 HIS B CA 1
ATOM 3472 C C . HIS B 1 159 ? -7.383 10.938 -3.844 1 90.88 159 HIS B C 1
ATOM 3474 O O . HIS B 1 159 ? -6.172 10.82 -4.047 1 90.88 159 HIS B O 1
ATOM 3480 N N . ASP B 1 160 ? -7.875 11.914 -3.215 1 86.62 160 ASP B N 1
ATOM 3481 C CA . ASP B 1 160 ? -7.055 13.031 -2.748 1 86.62 160 ASP B CA 1
ATOM 3482 C C . ASP B 1 160 ? -6.062 12.57 -1.681 1 86.62 160 ASP B C 1
ATOM 3484 O O . ASP B 1 160 ? -4.887 12.945 -1.716 1 86.62 160 ASP B O 1
ATOM 3488 N N . LEU B 1 161 ? -6.531 11.781 -0.783 1 87.19 161 LEU B N 1
ATOM 3489 C CA . LEU B 1 161 ? -5.668 11.289 0.287 1 87.19 161 LEU B CA 1
ATOM 3490 C C . LEU B 1 161 ? -4.594 10.352 -0.265 1 87.19 161 LEU B C 1
ATOM 3492 O O . LEU B 1 161 ? -3.439 10.406 0.165 1 87.19 161 LEU B O 1
ATOM 3496 N N . ALA B 1 162 ? -4.977 9.484 -1.19 1 84.94 162 ALA B N 1
ATOM 3497 C CA . ALA B 1 162 ? -4.062 8.477 -1.729 1 84.94 162 ALA B CA 1
ATOM 3498 C C . ALA B 1 162 ? -3.002 9.117 -2.619 1 84.94 162 ALA B C 1
ATOM 3500 O O . ALA B 1 162 ? -1.848 8.688 -2.633 1 84.94 162 ALA B O 1
ATOM 3501 N N . ARG B 1 163 ? -3.326 10.023 -3.48 1 73.69 163 ARG B N 1
ATOM 3502 C CA . ARG B 1 163 ? -2.383 10.703 -4.363 1 73.69 163 ARG B CA 1
ATOM 3503 C C . ARG B 1 163 ? -1.331 11.461 -3.559 1 73.69 163 ARG B C 1
ATOM 3505 O O . ARG B 1 163 ? -0.151 11.453 -3.914 1 73.69 163 ARG B O 1
ATOM 3512 N N . PHE B 1 164 ? -1.861 12 -2.578 1 61.91 164 PHE B N 1
ATOM 3513 C CA . PHE B 1 164 ? -0.967 12.805 -1.756 1 61.91 164 PHE B CA 1
ATOM 3514 C C . PHE B 1 164 ? 0.057 11.93 -1.048 1 61.91 164 PHE B C 1
ATOM 3516 O O . PHE B 1 164 ? 1.23 12.289 -0.947 1 61.91 164 PHE B O 1
ATOM 3523 N N . ASP B 1 165 ? -0.301 10.828 -0.603 1 60.31 165 ASP B N 1
ATOM 3524 C CA . ASP B 1 165 ? 0.574 9.906 0.123 1 60.31 165 ASP B CA 1
ATOM 3525 C C . ASP B 1 165 ? 1.708 9.414 -0.77 1 60.31 165 ASP B C 1
ATOM 3527 O O . ASP B 1 165 ? 2.861 9.352 -0.338 1 60.31 165 ASP B O 1
ATOM 3531 N N . ARG B 1 166 ? 1.333 9.094 -2.053 1 55.03 166 ARG B N 1
ATOM 3532 C CA . ARG B 1 166 ? 2.371 8.586 -2.943 1 55.03 166 ARG B CA 1
ATOM 3533 C C . ARG B 1 166 ? 3.305 9.703 -3.391 1 55.03 166 ARG B C 1
ATOM 3535 O O . ARG B 1 166 ? 4.5 9.477 -3.602 1 55.03 166 ARG B O 1
ATOM 3542 N N . HIS B 1 167 ? 2.629 10.703 -3.949 1 52.44 167 HIS B N 1
ATOM 3543 C CA . HIS B 1 167 ? 3.391 11.727 -4.648 1 52.44 167 HIS B CA 1
ATOM 3544 C C . HIS B 1 167 ? 3.922 12.773 -3.676 1 52.44 167 HIS B C 1
ATOM 3546 O O . HIS B 1 167 ? 4.488 13.789 -4.094 1 52.44 167 HIS B O 1
ATOM 3552 N N . ARG B 1 168 ? 4.375 12.453 -2.643 1 50.47 168 ARG B N 1
ATOM 3553 C CA . ARG B 1 168 ? 5.562 12.883 -1.915 1 50.47 168 ARG B CA 1
ATOM 3554 C C . ARG B 1 168 ? 5.23 14.016 -0.952 1 50.47 168 ARG B C 1
ATOM 3556 O O . ARG B 1 168 ? 6.055 14.391 -0.116 1 50.47 168 ARG B O 1
ATOM 3563 N N . ALA B 1 169 ? 4.391 15.086 -1.479 1 48.66 169 ALA B N 1
ATOM 3564 C CA . ALA B 1 169 ? 4.535 15.898 -0.28 1 48.66 169 ALA B CA 1
ATOM 3565 C C . ALA B 1 169 ? 3.943 15.203 0.939 1 48.66 169 ALA B C 1
ATOM 3567 O O . ALA B 1 169 ? 2.771 14.82 0.934 1 48.66 169 ALA B O 1
ATOM 3568 N N . PRO B 1 170 ? 4.777 14.242 1.562 1 47.72 170 PRO B N 1
ATOM 3569 C CA . PRO B 1 170 ? 4.223 13.633 2.773 1 47.72 170 PRO B CA 1
ATOM 3570 C C . PRO B 1 170 ? 3.125 14.484 3.408 1 47.72 170 PRO B C 1
ATOM 3572 O O . PRO B 1 170 ? 3.332 15.672 3.666 1 47.72 170 PRO B O 1
ATOM 3575 N N . ARG B 1 171 ? 1.835 14.391 2.861 1 57.03 171 ARG B N 1
ATOM 3576 C CA . ARG B 1 171 ? 0.903 14.969 3.826 1 57.03 171 ARG B CA 1
ATOM 3577 C C . ARG B 1 171 ? 1.343 14.672 5.258 1 57.03 171 ARG B C 1
ATOM 3579 O O . ARG B 1 171 ? 1.558 13.508 5.617 1 57.03 171 ARG B O 1
ATOM 3586 N N . THR B 1 172 ? 1.971 15.641 5.594 1 76.38 172 THR B N 1
ATOM 3587 C CA . THR B 1 172 ? 2.428 15.453 6.969 1 76.38 172 THR B CA 1
ATOM 3588 C C . THR B 1 172 ? 1.252 15.477 7.938 1 76.38 172 THR B C 1
ATOM 3590 O O . THR B 1 172 ? 0.325 16.281 7.777 1 76.38 172 THR B O 1
ATOM 3593 N N . LEU B 1 173 ? 1.124 14.398 8.539 1 89.19 173 LEU B N 1
ATOM 3594 C CA . LEU B 1 173 ? 0.197 14.438 9.664 1 89.19 173 LEU B CA 1
ATOM 3595 C C . LEU B 1 173 ? 0.544 15.578 10.617 1 89.19 173 LEU B C 1
ATOM 3597 O O . LEU B 1 173 ? 1.72 15.891 10.812 1 89.19 173 LEU B O 1
ATOM 3601 N N . ALA B 1 174 ? -0.454 16.172 11.039 1 91.5 174 ALA B N 1
ATOM 3602 C CA . ALA B 1 174 ? -0.29 17.281 11.961 1 91.5 174 ALA B CA 1
ATOM 3603 C C . ALA B 1 174 ? -1.253 17.172 13.141 1 91.5 174 ALA B C 1
ATOM 3605 O O . ALA B 1 174 ? -2.213 16.391 13.094 1 91.5 174 ALA B O 1
ATOM 3606 N N . LEU B 1 175 ? -0.901 17.938 14.156 1 93.69 175 LEU B N 1
ATOM 3607 C CA . LEU B 1 175 ? -1.782 18.031 15.312 1 93.69 175 LEU B CA 1
ATOM 3608 C C . LEU B 1 175 ? -2.979 18.922 15.016 1 93.69 175 LEU B C 1
ATOM 3610 O O . LEU B 1 175 ? -2.82 20 14.43 1 93.69 175 LEU B O 1
ATOM 3614 N N . TYR B 1 176 ? -4.086 18.422 15.32 1 94.62 176 TYR B N 1
ATOM 3615 C CA . TYR B 1 176 ? -5.324 19.188 15.172 1 94.62 176 TYR B CA 1
ATOM 3616 C C . TYR B 1 176 ? -5.969 19.438 16.531 1 94.62 176 TYR B C 1
ATOM 3618 O O . TYR B 1 176 ? -6.34 18.5 17.234 1 94.62 176 TYR B O 1
ATOM 3626 N N . LEU B 1 177 ? -6.086 20.75 16.953 1 94.5 177 LEU B N 1
ATOM 3627 C CA . LEU B 1 177 ? -6.793 21.125 18.172 1 94.5 177 LEU B CA 1
ATOM 3628 C C . LEU B 1 177 ? -8.297 20.969 18 1 94.5 177 LEU B C 1
ATOM 3630 O O . LEU B 1 177 ? -8.922 21.672 17.203 1 94.5 177 LEU B O 1
ATOM 3634 N N . VAL B 1 178 ? -8.852 20.031 18.734 1 93.31 178 VAL B N 1
ATOM 3635 C CA . VAL B 1 178 ? -10.25 19.688 18.531 1 93.31 178 VAL B CA 1
ATOM 3636 C C . VAL B 1 178 ? -11.125 20.484 19.5 1 93.31 178 VAL B C 1
ATOM 3638 O O . VAL B 1 178 ? -12.289 20.766 19.203 1 93.31 178 VAL B O 1
ATOM 3641 N N . GLU B 1 179 ? -10.578 20.781 20.656 1 92.62 179 GLU B N 1
ATOM 3642 C CA . GLU B 1 179 ? -11.391 21.469 21.672 1 92.62 179 GLU B CA 1
ATOM 3643 C C . GLU B 1 179 ? -10.516 22.312 22.578 1 92.62 179 GLU B C 1
ATOM 3645 O O . GLU B 1 179 ? -9.422 21.906 22.969 1 92.62 179 GLU B O 1
ATOM 3650 N N . VAL B 1 180 ? -10.977 23.5 22.797 1 93.5 180 VAL B N 1
ATOM 3651 C CA . VAL B 1 180 ? -10.43 24.375 23.828 1 93.5 180 VAL B CA 1
ATOM 3652 C C . VAL B 1 180 ? -11.5 24.688 24.875 1 93.5 180 VAL B C 1
ATOM 3654 O O . VAL B 1 180 ? -12.539 25.266 24.547 1 93.5 180 VAL B O 1
ATOM 3657 N N . ARG B 1 181 ? -11.297 24.203 26.062 1 94.56 181 ARG B N 1
ATOM 3658 C CA . ARG B 1 181 ? -12.148 24.562 27.203 1 94.56 181 ARG B CA 1
ATOM 3659 C C . ARG B 1 181 ? -11.414 25.5 28.156 1 94.56 181 ARG B C 1
ATOM 3661 O O . ARG B 1 181 ? -10.461 25.094 28.828 1 94.56 181 ARG B O 1
ATOM 3668 N N . LEU B 1 182 ? -11.852 26.719 28.125 1 94.12 182 LEU B N 1
ATOM 3669 C CA . LEU B 1 182 ? -11.18 27.75 28.906 1 94.12 182 LEU B CA 1
ATOM 3670 C C . LEU B 1 182 ? -12.141 28.391 29.906 1 94.12 182 LEU B C 1
ATOM 3672 O O . LEU B 1 182 ? -13.258 28.781 29.547 1 94.12 182 LEU B O 1
ATOM 3676 N N . TRP B 1 183 ? -11.773 28.328 31.141 1 94.81 183 TRP B N 1
ATOM 3677 C CA . TRP B 1 183 ? -12.461 29.094 32.188 1 94.81 183 TRP B CA 1
ATOM 3678 C C . TRP B 1 183 ? -11.508 30.078 32.844 1 94.81 183 TRP B C 1
ATOM 3680 O O . TRP B 1 183 ? -10.391 29.703 33.25 1 94.81 183 TRP B O 1
ATOM 3690 N N . ALA B 1 184 ? -11.898 31.375 32.875 1 95.81 184 ALA B N 1
ATOM 3691 C CA . ALA B 1 184 ? -11.102 32.406 33.531 1 95.81 184 ALA B CA 1
ATOM 3692 C C . ALA B 1 184 ? -11.992 33.375 34.312 1 95.81 184 ALA B C 1
ATOM 3694 O O . ALA B 1 184 ? -13.062 33.781 33.844 1 95.81 184 ALA B O 1
ATOM 3695 N N . LYS B 1 185 ? -11.516 33.719 35.469 1 96.44 185 LYS B N 1
ATOM 3696 C CA . LYS B 1 185 ? -12.227 34.719 36.281 1 96.44 185 LYS B CA 1
ATOM 3697 C C . LYS B 1 185 ? -12.07 36.125 35.688 1 96.44 185 LYS B C 1
ATOM 3699 O O . LYS B 1 185 ? -10.977 36.688 35.688 1 96.44 185 LYS B O 1
ATOM 3704 N N . PRO B 1 186 ? -13.156 36.719 35.312 1 95.31 186 PRO B N 1
ATOM 3705 C CA . PRO B 1 186 ? -13.047 37.969 34.562 1 95.31 186 PRO B CA 1
ATOM 3706 C C . PRO B 1 186 ? -12.469 39.125 35.406 1 95.31 186 PRO B C 1
ATOM 3708 O O . PRO B 1 186 ? -11.938 40.062 34.844 1 95.31 186 PRO B O 1
ATOM 3711 N N . THR B 1 187 ? -12.609 39 36.688 1 95.19 187 THR B N 1
ATOM 3712 C CA . THR B 1 187 ? -12.086 40.062 37.531 1 95.19 187 THR B CA 1
ATOM 3713 C C . THR B 1 187 ? -10.562 40.062 37.531 1 95.19 187 THR B C 1
ATOM 3715 O O . THR B 1 187 ? -9.938 41.062 37.812 1 95.19 187 THR B O 1
ATOM 3718 N N . ASP B 1 188 ? -10.055 38.875 37.188 1 96.12 188 ASP B N 1
ATOM 3719 C CA . ASP B 1 188 ? -8.609 38.719 37.312 1 96.12 188 ASP B CA 1
ATOM 3720 C C . ASP B 1 188 ? -7.941 38.656 35.938 1 96.12 188 ASP B C 1
ATOM 3722 O O . ASP B 1 188 ? -6.773 39.031 35.781 1 96.12 188 ASP B O 1
ATOM 3726 N N . ILE B 1 189 ? -8.703 38.094 34.969 1 96.62 189 ILE B N 1
ATOM 3727 C CA . ILE B 1 189 ? -8.078 37.719 33.719 1 96.62 189 ILE B CA 1
ATOM 3728 C C . ILE B 1 189 ? -8.914 38.219 32.531 1 96.62 189 ILE B C 1
ATOM 3730 O O . ILE B 1 189 ? -10.125 38 32.5 1 96.62 189 ILE B O 1
ATOM 3734 N N . THR B 1 190 ? -8.273 38.906 31.594 1 96.5 190 THR B N 1
ATOM 3735 C CA . THR B 1 190 ? -8.875 39.25 30.312 1 96.5 190 THR B CA 1
ATOM 3736 C C . THR B 1 190 ? -8.359 38.344 29.203 1 96.5 190 THR B C 1
ATOM 3738 O O . THR B 1 190 ? -7.156 38.281 28.953 1 96.5 190 THR B O 1
ATOM 3741 N N . ILE B 1 191 ? -9.281 37.656 28.578 1 96.56 191 ILE B N 1
ATOM 3742 C CA . ILE B 1 191 ? -8.906 36.781 27.484 1 96.56 191 ILE B CA 1
ATOM 3743 C C . ILE B 1 191 ? -8.742 37.594 26.188 1 96.56 191 ILE B C 1
ATOM 3745 O O . ILE B 1 191 ? -9.68 38.281 25.75 1 96.56 191 ILE B O 1
ATOM 3749 N N . ILE B 1 192 ? -7.609 37.594 25.562 1 96.69 192 ILE B N 1
ATOM 3750 C CA . ILE B 1 192 ? -7.309 38.281 24.312 1 96.69 192 ILE B CA 1
ATOM 3751 C C . ILE B 1 192 ? -7.648 37.406 23.125 1 96.69 192 ILE B C 1
ATOM 3753 O O . ILE B 1 192 ? -8.312 37.844 22.188 1 96.69 192 ILE B O 1
ATOM 3757 N N . ASP B 1 193 ? -7.25 36.188 23.125 1 95.94 193 ASP B N 1
ATOM 3758 C CA . ASP B 1 193 ? -7.527 35.156 22.125 1 95.94 193 ASP B CA 1
ATOM 3759 C C . ASP B 1 193 ? -7.883 33.844 22.797 1 95.94 193 ASP B C 1
ATOM 3761 O O . ASP B 1 193 ? -7.023 33.188 23.406 1 95.94 193 ASP B O 1
ATOM 3765 N N . PRO B 1 194 ? -9.102 33.438 22.734 1 94 194 PRO B N 1
ATOM 3766 C CA . PRO B 1 194 ? -9.539 32.25 23.438 1 94 194 PRO B CA 1
ATOM 3767 C C . PRO B 1 194 ? -9.102 30.953 22.75 1 94 194 PRO B C 1
ATOM 3769 O O . PRO B 1 194 ? -9.328 29.859 23.266 1 94 194 PRO B O 1
ATOM 3772 N N . GLY B 1 195 ? -8.383 31 21.641 1 91.25 195 GLY B N 1
ATOM 3773 C CA . GLY B 1 195 ? -8.023 29.812 20.875 1 91.25 195 GLY B CA 1
ATOM 3774 C C . GLY B 1 195 ? -9.164 29.266 20.047 1 91.25 195 GLY B C 1
ATOM 3775 O O . GLY B 1 195 ? -10.328 29.594 20.297 1 91.25 195 GLY B O 1
ATOM 3776 N N . SER B 1 196 ? -8.875 28.547 18.984 1 89.94 196 SER B N 1
ATOM 3777 C CA . SER B 1 196 ? -9.883 27.922 18.125 1 89.94 196 SER B CA 1
ATOM 3778 C C . SER B 1 196 ? -9.383 26.609 17.547 1 89.94 196 SER B C 1
ATOM 3780 O O . SER B 1 196 ? -8.188 26.328 17.547 1 89.94 196 SER B O 1
ATOM 3782 N N . GLU B 1 197 ? -10.344 25.859 17.094 1 91.12 197 GLU B N 1
ATOM 3783 C CA . GLU B 1 197 ? -10.008 24.578 16.469 1 91.12 197 GLU B CA 1
ATOM 3784 C C . GLU B 1 197 ? -9.156 24.781 15.219 1 91.12 197 GLU B C 1
ATOM 3786 O O . GLU B 1 197 ? -9.32 25.781 14.508 1 91.12 197 GLU B O 1
ATOM 3791 N N . GLY B 1 198 ? -8.25 23.781 14.953 1 93.19 198 GLY B N 1
ATOM 3792 C CA . GLY B 1 198 ? -7.449 23.828 13.742 1 93.19 198 GLY B CA 1
ATOM 3793 C C . GLY B 1 198 ? -6.086 23.172 13.906 1 93.19 198 GLY B C 1
ATOM 3794 O O . GLY B 1 198 ? -5.781 22.609 14.953 1 93.19 198 GLY B O 1
ATOM 3795 N N . ILE B 1 199 ? -5.344 23.219 12.852 1 93.75 199 ILE B N 1
ATOM 3796 C CA . ILE B 1 199 ? -3.98 22.703 12.875 1 93.75 199 ILE B CA 1
ATOM 3797 C C . ILE B 1 199 ? -3.115 23.578 13.781 1 93.75 199 ILE B C 1
ATOM 3799 O O . ILE B 1 199 ? -3.211 24.812 13.742 1 93.75 199 ILE B O 1
ATOM 3803 N N . VAL B 1 200 ? -2.334 22.922 14.609 1 94.25 200 VAL B N 1
ATOM 3804 C CA . VAL B 1 200 ? -1.457 23.641 15.523 1 94.25 200 VAL B CA 1
ATOM 3805 C C . VAL B 1 200 ? -0.01 23.203 15.312 1 94.25 200 VAL B C 1
ATOM 3807 O O . VAL B 1 200 ? 0.295 22.016 15.359 1 94.25 200 VAL B O 1
ATOM 3810 N N . LYS B 1 201 ? 0.838 24.109 15.07 1 92.44 201 LYS B N 1
ATOM 3811 C CA . LYS B 1 201 ? 2.266 23.844 14.914 1 92.44 201 LYS B CA 1
ATOM 3812 C C . LYS B 1 201 ? 2.996 23.953 16.25 1 92.44 201 LYS B C 1
ATOM 3814 O O . LYS B 1 201 ? 2.447 24.484 17.219 1 92.44 201 LYS B O 1
ATOM 3819 N N . ASP B 1 202 ? 4.191 23.422 16.297 1 91.88 202 ASP B N 1
ATOM 3820 C CA . ASP B 1 202 ? 5.023 23.562 17.484 1 91.88 202 ASP B CA 1
ATOM 3821 C C . ASP B 1 202 ? 5.316 25.031 17.781 1 91.88 202 ASP B C 1
ATOM 3823 O O . ASP B 1 202 ? 5.676 25.797 16.891 1 91.88 202 ASP B O 1
ATOM 3827 N N . GLY B 1 203 ? 5.125 25.422 19 1 93.88 203 GLY B N 1
ATOM 3828 C CA . GLY B 1 203 ? 5.406 26.781 19.438 1 93.88 203 GLY B CA 1
ATOM 3829 C C . GLY B 1 203 ? 4.25 27.734 19.203 1 93.88 203 GLY B C 1
ATOM 3830 O O . GLY B 1 203 ? 4.305 28.891 19.609 1 93.88 203 GLY B O 1
ATOM 3831 N N . GLU B 1 204 ? 3.199 27.266 18.625 1 95.06 204 GLU B N 1
ATOM 3832 C CA . GLU B 1 204 ? 2.082 28.125 18.266 1 95.06 204 GLU B CA 1
ATOM 3833 C C . GLU B 1 204 ? 1.258 28.5 19.5 1 95.06 204 GLU B C 1
ATOM 3835 O O . GLU B 1 204 ? 1.132 27.703 20.422 1 95.06 204 GLU B O 1
ATOM 3840 N N . THR B 1 205 ? 0.727 29.703 19.5 1 96.12 205 THR B N 1
ATOM 3841 C CA . THR B 1 205 ? -0.129 30.172 20.578 1 96.12 205 THR B CA 1
ATOM 3842 C C . THR B 1 205 ? -1.503 29.516 20.516 1 96.12 205 THR B C 1
ATOM 3844 O O . THR B 1 205 ? -2.141 29.5 19.453 1 96.12 205 THR B O 1
ATOM 3847 N N . LEU B 1 206 ? -1.911 29 21.688 1 96.5 206 LEU B N 1
ATOM 3848 C CA . LEU B 1 206 ? -3.236 28.391 21.781 1 96.5 206 LEU B CA 1
ATOM 3849 C C . LEU B 1 206 ? -4.242 29.375 22.375 1 96.5 206 LEU B C 1
ATOM 3851 O O . LEU B 1 206 ? -5.363 29.5 21.875 1 96.5 206 LEU B O 1
ATOM 3855 N N . VAL B 1 207 ? -3.785 30.094 23.375 1 96.94 207 VAL B N 1
ATOM 3856 C CA . VAL B 1 207 ? -4.605 31.078 24.094 1 96.94 207 VAL B CA 1
ATOM 3857 C C . VAL B 1 207 ? -3.742 32.25 24.516 1 96.94 207 VAL B C 1
ATOM 3859 O O . VAL B 1 207 ? -2.57 32.094 24.859 1 96.94 207 VAL B O 1
ATOM 3862 N N . GLN B 1 208 ? -4.301 33.375 24.438 1 97.38 208 GLN B N 1
ATOM 3863 C CA . GLN B 1 208 ? -3.631 34.562 24.922 1 97.38 208 GLN B CA 1
ATOM 3864 C C . GLN B 1 208 ? -4.52 35.344 25.891 1 97.38 208 GLN B C 1
ATOM 3866 O O . GLN B 1 208 ? -5.727 35.469 25.672 1 97.38 208 GLN B O 1
ATOM 3871 N N . TYR B 1 209 ? -3.928 35.75 27 1 96.62 209 TYR B N 1
ATOM 3872 C CA . TYR B 1 209 ? -4.688 36.469 28.016 1 96.62 209 TYR B CA 1
ATOM 3873 C C . TYR B 1 209 ? -3.828 37.531 28.688 1 96.62 209 TYR B C 1
ATOM 3875 O O . TYR B 1 209 ? -2.619 37.594 28.453 1 96.62 209 TYR B O 1
ATOM 3883 N N . ARG B 1 210 ? -4.449 38.438 29.422 1 96.81 210 ARG B N 1
ATOM 3884 C CA . ARG B 1 210 ? -3.777 39.438 30.234 1 96.81 210 ARG B CA 1
ATOM 3885 C C . ARG B 1 210 ? -4.262 39.375 31.688 1 96.81 210 ARG B C 1
ATOM 3887 O O . ARG B 1 210 ? -5.461 39.281 31.938 1 96.81 210 ARG B O 1
ATOM 3894 N N . LEU B 1 211 ? -3.309 39.375 32.531 1 94.12 211 LEU B N 1
ATOM 3895 C CA . LEU B 1 211 ? -3.631 39.438 33.969 1 94.12 211 LEU B CA 1
ATOM 3896 C C . LEU B 1 211 ? -3.838 40.875 34.406 1 94.12 211 LEU B C 1
ATOM 3898 O O . LEU B 1 211 ? -3.082 41.781 34 1 94.12 211 LEU B O 1
ATOM 3902 N N . ARG B 1 212 ? -4.852 40.969 35.156 1 93.25 212 ARG B N 1
ATOM 3903 C CA . ARG B 1 212 ? -5.035 42.281 35.781 1 93.25 212 ARG B CA 1
ATOM 3904 C C . ARG B 1 212 ? -3.902 42.594 36.75 1 93.25 212 ARG B C 1
ATOM 3906 O O . ARG B 1 212 ? -3.342 41.688 37.375 1 93.25 212 ARG B O 1
ATOM 3913 N N . ASP B 1 213 ? -3.709 43.938 36.875 1 90.94 213 ASP B N 1
ATOM 3914 C CA . ASP B 1 213 ? -2.652 44.375 37.812 1 90.94 213 ASP B CA 1
ATOM 3915 C C . ASP B 1 213 ? -2.879 43.781 39.188 1 90.94 213 ASP B C 1
ATOM 3917 O O . ASP B 1 213 ? -3.973 43.906 39.75 1 90.94 213 ASP B O 1
ATOM 3921 N N . GLY B 1 214 ? -1.902 43.094 39.75 1 90 214 GLY B N 1
ATOM 3922 C CA . GLY B 1 214 ? -1.968 42.562 41.094 1 90 214 GLY B CA 1
ATOM 3923 C C . GLY B 1 214 ? -2.502 41.156 41.156 1 90 214 GLY B C 1
ATOM 3924 O O . GLY B 1 214 ? -2.416 40.469 42.188 1 90 214 GLY B O 1
ATOM 3925 N N . ALA B 1 215 ? -3.07 40.719 40.062 1 91.88 215 ALA B N 1
ATOM 3926 C CA . ALA B 1 215 ? -3.607 39.344 40.031 1 91.88 215 ALA B CA 1
ATOM 3927 C C . ALA B 1 215 ? -2.508 38.344 39.75 1 91.88 215 ALA B C 1
ATOM 3929 O O . ALA B 1 215 ? -1.517 38.656 39.094 1 91.88 215 ALA B O 1
ATOM 3930 N N . THR B 1 216 ? -2.637 37.125 40.438 1 90.88 216 THR B N 1
ATOM 3931 C CA . THR B 1 216 ? -1.741 36 40.156 1 90.88 216 THR B CA 1
ATOM 3932 C C . THR B 1 216 ? -2.518 34.812 39.625 1 90.88 216 THR B C 1
ATOM 3934 O O . THR B 1 216 ? -3.631 34.531 40.062 1 90.88 216 THR B O 1
ATOM 3937 N N . LEU B 1 217 ? -1.9 34.156 38.656 1 90 217 LEU B N 1
ATOM 3938 C CA . LEU B 1 217 ? -2.553 33 38.062 1 90 217 LEU B CA 1
ATOM 3939 C C . LEU B 1 217 ? -2.666 31.859 39.062 1 90 217 LEU B C 1
ATOM 3941 O O . LEU B 1 217 ? -1.698 31.531 39.75 1 90 217 LEU B O 1
ATOM 3945 N N . SER B 1 218 ? -3.812 31.328 39.219 1 92 218 SER B N 1
ATOM 3946 C CA . SER B 1 218 ? -4.074 30.188 40.094 1 92 218 SER B CA 1
ATOM 3947 C C . SER B 1 218 ? -5.195 29.312 39.531 1 92 218 SER B C 1
ATOM 3949 O O . SER B 1 218 ? -5.934 29.719 38.656 1 92 218 SER B O 1
ATOM 3951 N N . PRO B 1 219 ? -5.23 28.016 39.969 1 92.56 219 PRO B N 1
ATOM 3952 C CA . PRO B 1 219 ? -6.328 27.141 39.531 1 92.56 219 PRO B CA 1
ATOM 3953 C C . PRO B 1 219 ? -7.703 27.719 39.875 1 92.56 219 PRO B C 1
ATOM 3955 O O . PRO B 1 219 ? -8.711 27.312 39.281 1 92.56 219 PRO B O 1
ATOM 3958 N N . GLU B 1 220 ? -7.711 28.734 40.781 1 93.44 220 GLU B N 1
ATOM 3959 C CA . GLU B 1 220 ? -8.977 29.312 41.219 1 93.44 220 GLU B CA 1
ATOM 3960 C C . GLU B 1 220 ? -9.469 30.359 40.219 1 93.44 220 GLU B C 1
ATOM 3962 O O . GLU B 1 220 ? -10.648 30.734 40.219 1 93.44 220 GLU B O 1
ATOM 3967 N N . ASN B 1 221 ? -8.602 30.859 39.469 1 95.31 221 ASN B N 1
ATOM 3968 C CA . ASN B 1 221 ? -9.055 31.922 38.594 1 95.31 221 ASN B CA 1
ATOM 3969 C C . ASN B 1 221 ? -8.797 31.578 37.125 1 95.31 221 ASN B C 1
ATOM 3971 O O . ASN B 1 221 ? -9.164 32.344 36.219 1 95.31 221 ASN B O 1
ATOM 3975 N N . PHE B 1 222 ? -8.164 30.438 36.875 1 94.81 222 PHE B N 1
ATOM 3976 C CA . PHE B 1 222 ? -7.852 30.062 35.5 1 94.81 222 PHE B CA 1
ATOM 3977 C C . PHE B 1 222 ? -7.805 28.547 35.375 1 94.81 222 PHE B C 1
ATOM 3979 O O . PHE B 1 222 ? -7.133 27.859 36.125 1 94.81 222 PHE B O 1
ATOM 3986 N N . ASP B 1 223 ? -8.484 27.984 34.281 1 94.88 223 ASP B N 1
ATOM 3987 C CA . ASP B 1 223 ? -8.453 26.562 33.938 1 94.88 223 ASP B CA 1
ATOM 3988 C C . ASP B 1 223 ? -8.508 26.391 32.406 1 94.88 223 ASP B C 1
ATOM 3990 O O . ASP B 1 223 ? -9.352 26.984 31.734 1 94.88 223 ASP B O 1
ATOM 3994 N N . LEU B 1 224 ? -7.516 25.672 31.875 1 94.5 224 LEU B N 1
ATOM 3995 C CA . LEU B 1 224 ? -7.445 25.422 30.438 1 94.5 224 LEU B CA 1
ATOM 3996 C C . LEU B 1 224 ? -7.301 23.922 30.156 1 94.5 224 LEU B C 1
ATOM 3998 O O . LEU B 1 224 ? -6.41 23.266 30.703 1 94.5 224 LEU B O 1
ATOM 4002 N N . ARG B 1 225 ? -8.211 23.406 29.375 1 93.44 225 ARG B N 1
ATOM 4003 C CA . ARG B 1 225 ? -8.117 22.047 28.875 1 93.44 225 ARG B CA 1
ATOM 4004 C C . ARG B 1 225 ? -8.148 22.016 27.344 1 93.44 225 ARG B C 1
ATOM 4006 O O . ARG B 1 225 ? -8.969 22.703 26.734 1 93.44 225 ARG B O 1
ATOM 4013 N N . VAL B 1 226 ? -7.152 21.375 26.812 1 94.88 226 VAL B N 1
ATOM 4014 C CA . VAL B 1 226 ? -7.113 21.25 25.359 1 94.88 226 VAL B CA 1
ATOM 4015 C C . VAL B 1 226 ? -7.109 19.781 24.953 1 94.88 226 VAL B C 1
ATOM 4017 O O . VAL B 1 226 ? -6.625 18.938 25.719 1 94.88 226 VAL B O 1
ATOM 4020 N N . GLU B 1 227 ? -7.742 19.484 23.828 1 93.94 227 GLU B N 1
ATOM 4021 C CA . GLU B 1 227 ? -7.738 18.156 23.25 1 93.94 227 GLU B CA 1
ATOM 4022 C C . GLU B 1 227 ? -7.219 18.172 21.812 1 93.94 227 GLU B C 1
ATOM 4024 O O . GLU B 1 227 ? -7.594 19.047 21.031 1 93.94 227 GLU B O 1
ATOM 4029 N N . PHE B 1 228 ? -6.344 17.203 21.547 1 94.38 228 PHE B N 1
ATOM 4030 C CA . PHE B 1 228 ? -5.758 17.141 20.203 1 94.38 228 PHE B CA 1
ATOM 4031 C C . PHE B 1 228 ? -6.152 15.844 19.5 1 94.38 228 PHE B C 1
ATOM 4033 O O . PHE B 1 228 ? -6.309 14.805 20.141 1 94.38 228 PHE B O 1
ATOM 4040 N N . ASP B 1 229 ? -6.297 16.016 18.203 1 94.38 229 ASP B N 1
ATOM 4041 C CA . ASP B 1 229 ? -6.383 14.898 17.266 1 94.38 229 ASP B CA 1
ATOM 4042 C C . ASP B 1 229 ? -5.297 14.992 16.188 1 94.38 229 ASP B C 1
ATOM 4044 O O . ASP B 1 229 ? -4.48 15.914 16.203 1 94.38 229 ASP B O 1
ATOM 4048 N N . VAL B 1 230 ? -5.242 13.914 15.414 1 95.19 230 VAL B N 1
ATOM 4049 C CA . VAL B 1 230 ? -4.324 13.93 14.281 1 95.19 230 VAL B CA 1
ATOM 4050 C C . VAL B 1 230 ? -5.109 14.086 12.984 1 95.19 230 VAL B C 1
ATOM 4052 O O . VAL B 1 230 ? -6.203 13.531 12.844 1 95.19 230 VAL B O 1
ATOM 4055 N N . ASP B 1 231 ? -4.586 14.883 12.094 1 93.56 231 ASP B N 1
ATOM 4056 C CA . ASP B 1 231 ? -5.16 15.031 10.758 1 93.56 231 ASP B CA 1
ATOM 4057 C C . ASP B 1 231 ? -4.082 15.375 9.734 1 93.56 231 ASP B C 1
ATOM 4059 O O . ASP B 1 231 ? -2.914 15.555 10.086 1 93.56 231 ASP B O 1
ATOM 4063 N N . VAL B 1 232 ? -4.441 15.305 8.453 1 90.38 232 VAL B N 1
ATOM 4064 C CA . VAL B 1 232 ? -3.521 15.789 7.43 1 90.38 232 VAL B CA 1
ATOM 4065 C C . VAL B 1 232 ? -3.367 17.297 7.543 1 90.38 232 VAL B C 1
ATOM 4067 O O . VAL B 1 232 ? -4.332 18.016 7.852 1 90.38 232 VAL B O 1
ATOM 4070 N N . GLU B 1 233 ? -2.172 17.734 7.305 1 86.38 233 GLU B N 1
ATOM 4071 C CA . GLU B 1 233 ? -1.834 19.141 7.504 1 86.38 233 GLU B CA 1
ATOM 4072 C C . GLU B 1 233 ? -2.732 20.062 6.668 1 86.38 233 GLU B C 1
ATOM 4074 O O . GLU B 1 233 ? -3.107 21.141 7.109 1 86.38 233 GLU B O 1
ATOM 4079 N N . ASP B 1 234 ? -3.143 19.625 5.477 1 83.19 234 ASP B N 1
ATOM 4080 C CA . ASP B 1 234 ? -3.941 20.453 4.57 1 83.19 234 ASP B CA 1
ATOM 4081 C C . ASP B 1 234 ? -5.406 20.031 4.59 1 83.19 234 ASP B C 1
ATOM 4083 O O . ASP B 1 234 ? -6.094 20.094 3.568 1 83.19 234 ASP B O 1
ATOM 4087 N N . VAL B 1 235 ? -5.84 19.656 5.766 1 86.44 235 VAL B N 1
ATOM 4088 C CA . VAL B 1 235 ? -7.219 19.188 5.91 1 86.44 235 VAL B CA 1
ATOM 4089 C C . VAL B 1 235 ? -8.18 20.297 5.461 1 86.44 235 VAL B C 1
ATOM 4091 O O . VAL B 1 235 ? -7.961 21.469 5.758 1 86.44 235 VAL B O 1
ATOM 4094 N N . HIS B 1 236 ? -9.078 19.922 4.672 1 81.38 236 HIS B N 1
ATOM 4095 C CA . HIS B 1 236 ? -10.062 20.859 4.141 1 81.38 236 HIS B CA 1
ATOM 4096 C C . HIS B 1 236 ? -11.148 21.156 5.172 1 81.38 236 HIS B C 1
ATOM 4098 O O . HIS B 1 236 ? -11.68 20.25 5.809 1 81.38 236 HIS B O 1
ATOM 4104 N N . ILE B 1 237 ? -11.273 22.422 5.363 1 82.25 237 ILE B N 1
ATOM 4105 C CA . ILE B 1 237 ? -12.359 22.906 6.203 1 82.25 237 ILE B CA 1
ATOM 4106 C C . ILE B 1 237 ? -13.398 23.625 5.344 1 82.25 237 ILE B C 1
ATOM 4108 O O . ILE B 1 237 ? -13.055 24.516 4.555 1 82.25 237 ILE B O 1
ATOM 4112 N N . GLY B 1 238 ? -14.586 23.125 5.277 1 77.38 238 GLY B N 1
ATOM 4113 C CA . GLY B 1 238 ? -15.602 23.781 4.465 1 77.38 238 GLY B CA 1
ATOM 4114 C C . GLY B 1 238 ? -17.016 23.359 4.82 1 77.38 238 GLY B C 1
ATOM 4115 O O . GLY B 1 238 ? -17.219 22.578 5.762 1 77.38 238 GLY B O 1
ATOM 4116 N N . PRO B 1 239 ? -17.922 23.984 4.184 1 76.94 239 PRO B N 1
ATOM 4117 C CA . PRO B 1 239 ? -19.328 23.688 4.477 1 76.94 239 PRO B CA 1
ATOM 4118 C C . PRO B 1 239 ? -19.719 22.266 4.07 1 76.94 239 PRO B C 1
ATOM 4120 O O . PRO B 1 239 ? -19.297 21.781 3.014 1 76.94 239 PRO B O 1
ATOM 4123 N N . GLY B 1 240 ? -20.359 21.594 5.023 1 70.06 240 GLY B N 1
ATOM 4124 C CA . GLY B 1 240 ? -20.906 20.281 4.707 1 70.06 240 GLY B CA 1
ATOM 4125 C C . GLY B 1 240 ? -22.266 20.359 4.023 1 70.06 240 GLY B C 1
ATOM 4126 O O . GLY B 1 240 ? -22.75 21.453 3.701 1 70.06 240 GLY B O 1
ATOM 4127 N N . PRO B 1 241 ? -22.734 19.219 3.715 1 67 241 PRO B N 1
ATOM 4128 C CA . PRO B 1 241 ? -24.047 19.188 3.037 1 67 241 PRO B CA 1
ATOM 4129 C C . PRO B 1 241 ? -25.125 19.906 3.83 1 67 241 PRO B C 1
ATOM 4131 O O . PRO B 1 241 ? -26.094 20.406 3.244 1 67 241 PRO B O 1
ATOM 4134 N N . ARG B 1 242 ? -24.969 20.031 5.195 1 69.38 242 ARG B N 1
ATOM 4135 C CA . ARG B 1 242 ? -25.984 20.672 6.008 1 69.38 242 ARG B CA 1
ATOM 4136 C C . ARG B 1 242 ? -25.609 22.125 6.316 1 69.38 242 ARG B C 1
ATOM 4138 O O . ARG B 1 242 ? -26.281 22.781 7.113 1 69.38 242 ARG B O 1
ATOM 4145 N N . GLY B 1 243 ? -24.547 22.516 5.668 1 69.38 243 GLY B N 1
ATOM 4146 C CA . GLY B 1 243 ? -24.203 23.938 5.777 1 69.38 243 GLY B CA 1
ATOM 4147 C C . GLY B 1 243 ? -23.156 24.203 6.836 1 69.38 243 GLY B C 1
ATOM 4148 O O . GLY B 1 243 ? -22.453 25.219 6.777 1 69.38 243 GLY B O 1
ATOM 4149 N N . SER B 1 244 ? -23.047 23.406 7.875 1 69.69 244 SER B N 1
ATOM 4150 C CA . SER B 1 244 ? -22.047 23.656 8.922 1 69.69 244 SER B CA 1
ATOM 4151 C C . SER B 1 244 ? -20.641 23.406 8.422 1 69.69 244 SER B C 1
ATOM 4153 O O . SER B 1 244 ? -20.406 22.453 7.668 1 69.69 244 SER B O 1
ATOM 4155 N N . SER B 1 245 ? -19.812 24.484 8.703 1 76.5 245 SER B N 1
ATOM 4156 C CA . SER B 1 245 ? -18.422 24.375 8.281 1 76.5 245 SER B CA 1
ATOM 4157 C C . SER B 1 245 ? -17.625 23.484 9.227 1 76.5 245 SER B C 1
ATOM 4159 O O . SER B 1 245 ? -17.844 23.516 10.445 1 76.5 245 SER B O 1
ATOM 4161 N N . GLY B 1 246 ? -16.906 22.719 8.773 1 81.12 246 GLY B N 1
ATOM 4162 C CA . GLY B 1 246 ? -16.016 21.859 9.531 1 81.12 246 GLY B CA 1
ATOM 4163 C C . GLY B 1 246 ? -15.141 20.969 8.656 1 81.12 246 GLY B C 1
ATOM 4164 O O . GLY B 1 246 ? -15.047 21.188 7.445 1 81.12 246 GLY B O 1
ATOM 4165 N N . ARG B 1 247 ? -14.438 20.156 9.297 1 86.69 247 ARG B N 1
ATOM 4166 C CA . ARG B 1 247 ? -13.625 19.188 8.578 1 86.69 247 ARG B CA 1
ATOM 4167 C C . ARG B 1 247 ? -14.5 18.234 7.766 1 86.69 247 ARG B C 1
ATOM 4169 O O . ARG B 1 247 ? -15.555 17.797 8.242 1 86.69 247 ARG B O 1
ATOM 4176 N N . LEU B 1 248 ? -14.047 17.938 6.641 1 82.12 248 LEU B N 1
ATOM 4177 C CA . LEU B 1 248 ? -14.773 16.984 5.805 1 82.12 248 LEU B CA 1
ATOM 4178 C C . LEU B 1 248 ? -14.945 15.656 6.527 1 82.12 248 LEU B C 1
ATOM 4180 O O . LEU B 1 248 ? -13.969 14.992 6.863 1 82.12 248 LEU B O 1
ATOM 4184 N N . TRP B 1 249 ? -16.234 15.297 6.777 1 84.62 249 TRP B N 1
ATOM 4185 C CA . TRP B 1 249 ? -16.609 14.031 7.395 1 84.62 249 TRP B CA 1
ATOM 4186 C C . TRP B 1 249 ? -16.062 13.93 8.812 1 84.62 249 TRP B C 1
ATOM 4188 O O . TRP B 1 249 ? -15.875 12.828 9.336 1 84.62 249 TRP B O 1
ATOM 4198 N N . GLY B 1 250 ? -15.664 15.016 9.367 1 88.81 250 GLY B N 1
ATOM 4199 C CA . GLY B 1 250 ? -15.234 15.047 10.758 1 88.81 250 GLY B CA 1
ATOM 4200 C C . GLY B 1 250 ? -13.75 14.789 10.93 1 88.81 250 GLY B C 1
ATOM 4201 O O . GLY B 1 250 ? -12.93 15.328 10.188 1 88.81 250 GLY B O 1
ATOM 4202 N N . SER B 1 251 ? -13.445 14.016 11.984 1 93.25 251 SER B N 1
ATOM 4203 C CA . SER B 1 251 ? -12.055 13.68 12.266 1 93.25 251 SER B CA 1
ATOM 4204 C C . SER B 1 251 ? -11.469 12.781 11.18 1 93.25 251 SER B C 1
ATOM 4206 O O . SER B 1 251 ? -12.211 12.195 10.391 1 93.25 251 SER B O 1
ATOM 4208 N N . LEU B 1 252 ? -10.188 12.695 11.141 1 93.62 252 LEU B N 1
ATOM 4209 C CA . LEU B 1 252 ? -9.539 11.797 10.195 1 93.62 252 LEU B CA 1
ATOM 4210 C C . LEU B 1 252 ? -10.031 10.367 10.375 1 93.62 252 LEU B C 1
ATOM 4212 O O . LEU B 1 252 ? -10.305 9.672 9.398 1 93.62 252 LEU B O 1
ATOM 4216 N N . ALA B 1 253 ? -10.188 9.938 11.617 1 94.94 253 ALA B N 1
ATOM 4217 C CA . ALA B 1 253 ? -10.672 8.594 11.906 1 94.94 253 ALA B CA 1
ATOM 4218 C C . ALA B 1 253 ? -12.062 8.375 11.32 1 94.94 253 ALA B C 1
ATOM 4220 O O . ALA B 1 253 ? -12.32 7.344 10.688 1 94.94 253 ALA B O 1
ATOM 4221 N N . GLN B 1 254 ? -12.914 9.32 11.555 1 94.75 254 GLN B N 1
ATOM 4222 C CA . GLN B 1 254 ? -14.266 9.219 11.023 1 94.75 254 GLN B CA 1
ATOM 4223 C C . GLN B 1 254 ? -14.266 9.242 9.5 1 94.75 254 GLN B C 1
ATOM 4225 O O . GLN B 1 254 ? -15.031 8.523 8.859 1 94.75 254 GLN B O 1
ATOM 4230 N N . ARG B 1 255 ? -13.477 10.125 8.961 1 94.38 255 ARG B N 1
ATOM 4231 C CA . ARG B 1 255 ? -13.352 10.25 7.516 1 94.38 255 ARG B CA 1
ATOM 4232 C C . ARG B 1 255 ? -12.898 8.93 6.891 1 94.38 255 ARG B C 1
ATOM 4234 O O . ARG B 1 255 ? -13.484 8.469 5.91 1 94.38 255 ARG B O 1
ATOM 4241 N N . LEU B 1 256 ? -11.914 8.273 7.465 1 95.81 256 LEU B N 1
ATOM 4242 C CA . LEU B 1 256 ? -11.414 6.996 6.965 1 95.81 256 LEU B CA 1
ATOM 4243 C C . LEU B 1 256 ? -12.477 5.91 7.09 1 95.81 256 LEU B C 1
ATOM 4245 O O . LEU B 1 256 ? -12.641 5.094 6.18 1 95.81 256 LEU B O 1
ATOM 4249 N N . ARG B 1 257 ? -13.148 5.883 8.195 1 96.75 257 ARG B N 1
ATOM 4250 C CA . ARG B 1 257 ? -14.234 4.922 8.391 1 96.75 257 ARG B CA 1
ATOM 4251 C C . ARG B 1 257 ? -15.312 5.09 7.324 1 96.75 257 ARG B C 1
ATOM 4253 O O . ARG B 1 257 ? -15.82 4.105 6.781 1 96.75 257 ARG B O 1
ATOM 4260 N N . SER B 1 258 ? -15.664 6.336 7.086 1 95.75 258 SER B N 1
ATOM 4261 C CA . SER B 1 258 ? -16.703 6.629 6.105 1 95.75 258 SER B CA 1
ATOM 4262 C C . SER B 1 258 ? -16.281 6.207 4.703 1 95.75 258 SER B C 1
ATOM 4264 O O . SER B 1 258 ? -17.078 5.656 3.945 1 95.75 258 SER B O 1
ATOM 4266 N N . VAL B 1 259 ? -15.062 6.496 4.355 1 96 259 VAL B N 1
ATOM 4267 C CA . VAL B 1 259 ? -14.516 6.094 3.062 1 96 259 VAL B CA 1
ATOM 4268 C C . VAL B 1 259 ? -14.555 4.574 2.936 1 96 259 VAL B C 1
ATOM 4270 O O . VAL B 1 259 ? -14.93 4.039 1.89 1 96 259 VAL B O 1
ATOM 4273 N N . HIS B 1 260 ? -14.148 3.873 3.988 1 98.19 260 HIS B N 1
ATOM 4274 C CA . HIS B 1 260 ? -14.172 2.414 3.996 1 98.19 260 HIS B CA 1
ATOM 4275 C C . HIS B 1 260 ? -15.586 1.888 3.775 1 98.19 260 HIS B C 1
ATOM 4277 O O . HIS B 1 260 ? -15.797 0.985 2.963 1 98.19 260 HIS B O 1
ATOM 4283 N N . GLN B 1 261 ? -16.531 2.449 4.496 1 97.81 261 GLN B N 1
ATOM 4284 C CA . GLN B 1 261 ? -17.922 2.023 4.383 1 97.81 261 GLN B CA 1
ATOM 4285 C C . GLN B 1 261 ? -18.453 2.271 2.979 1 97.81 261 GLN B C 1
ATOM 4287 O O . GLN B 1 261 ? -19.125 1.406 2.402 1 97.81 261 GLN B O 1
ATOM 4292 N N . ALA B 1 262 ? -18.172 3.424 2.492 1 97 262 ALA B N 1
ATOM 4293 C CA . ALA B 1 262 ? -18.641 3.768 1.152 1 97 262 ALA B CA 1
ATOM 4294 C C . ALA B 1 262 ? -18.047 2.83 0.106 1 97 262 ALA B C 1
ATOM 4296 O O . ALA B 1 262 ? -18.781 2.279 -0.727 1 97 262 ALA B O 1
ATOM 4297 N N . ALA B 1 263 ? -16.75 2.66 0.131 1 96.88 263 ALA B N 1
ATOM 4298 C CA . ALA B 1 263 ? -16.078 1.785 -0.825 1 96.88 263 ALA B CA 1
ATOM 4299 C C . ALA B 1 263 ? -16.625 0.36 -0.74 1 96.88 263 ALA B C 1
ATOM 4301 O O . ALA B 1 263 ? -16.859 -0.283 -1.767 1 96.88 263 ALA B O 1
ATOM 4302 N N . SER B 1 264 ? -16.797 -0.142 0.492 1 98.25 264 SER B N 1
ATOM 4303 C CA . SER B 1 264 ? -17.375 -1.472 0.687 1 98.25 264 SER B CA 1
ATOM 4304 C C . SER B 1 264 ? -18.766 -1.573 0.072 1 98.25 264 SER B C 1
ATOM 4306 O O . SER B 1 264 ? -19.094 -2.568 -0.579 1 98.25 264 SER B O 1
ATOM 4308 N N . GLY B 1 265 ? -19.5 -0.543 0.312 1 98.06 265 GLY B N 1
ATOM 4309 C CA . GLY B 1 265 ? -20.844 -0.506 -0.268 1 98.06 265 GLY B CA 1
ATOM 4310 C C . GLY B 1 265 ? -20.828 -0.49 -1.785 1 98.06 265 GLY B C 1
ATOM 4311 O O . GLY B 1 265 ? -21.625 -1.187 -2.424 1 98.06 265 GLY B O 1
ATOM 4312 N N . TYR B 1 266 ? -19.969 0.332 -2.377 1 97.88 266 TYR B N 1
ATOM 4313 C CA . TYR B 1 266 ? -19.828 0.382 -3.828 1 97.88 266 TYR B CA 1
ATOM 4314 C C . TYR B 1 266 ? -19.469 -0.988 -4.391 1 97.88 266 TYR B C 1
ATOM 4316 O O . TYR B 1 266 ? -20.047 -1.431 -5.383 1 97.88 266 TYR B O 1
ATOM 4324 N N . CYS B 1 267 ? -18.516 -1.657 -3.789 1 97.56 267 CYS B N 1
ATOM 4325 C CA . CYS B 1 267 ? -18.078 -2.973 -4.25 1 97.56 267 CYS B CA 1
ATOM 4326 C C . CYS B 1 267 ? -19.219 -3.977 -4.18 1 97.56 267 CYS B C 1
ATOM 4328 O O . CYS B 1 267 ? -19.469 -4.707 -5.141 1 97.56 267 CYS B O 1
ATOM 4330 N N . GLU B 1 268 ? -19.875 -3.963 -3.035 1 97.62 268 GLU B N 1
ATOM 4331 C CA . GLU B 1 268 ? -21 -4.883 -2.859 1 97.62 268 GLU B CA 1
ATOM 4332 C C . GLU B 1 268 ? -22.062 -4.652 -3.916 1 97.62 268 GLU B C 1
ATOM 4334 O O . GLU B 1 268 ? -22.562 -5.605 -4.52 1 97.62 268 GLU B O 1
ATOM 4339 N N . GLY B 1 269 ? -22.406 -3.418 -4.078 1 97.69 269 GLY B N 1
ATOM 4340 C CA . GLY B 1 269 ? -23.422 -3.076 -5.062 1 97.69 269 GLY B CA 1
ATOM 4341 C C . GLY B 1 269 ? -23.047 -3.471 -6.477 1 97.69 269 GLY B C 1
ATOM 4342 O O . GLY B 1 269 ? -23.859 -4.027 -7.215 1 97.69 269 GLY B O 1
ATOM 4343 N N . LEU B 1 270 ? -21.875 -3.174 -6.867 1 97.5 270 LEU B N 1
ATOM 4344 C CA . LEU B 1 270 ? -21.438 -3.477 -8.227 1 97.5 270 LEU B CA 1
ATOM 4345 C C . LEU B 1 270 ? -21.359 -4.984 -8.445 1 97.5 270 LEU B C 1
ATOM 4347 O O . LEU B 1 270 ? -21.672 -5.469 -9.539 1 97.5 270 LEU B O 1
ATOM 4351 N N . LEU B 1 271 ? -20.875 -5.711 -7.477 1 96.75 271 LEU B N 1
ATOM 4352 C CA . LEU B 1 271 ? -20.797 -7.164 -7.586 1 96.75 271 LEU B CA 1
ATOM 4353 C C . LEU B 1 271 ? -22.203 -7.762 -7.75 1 96.75 271 LEU B C 1
ATOM 4355 O O . LEU B 1 271 ? -22.391 -8.695 -8.531 1 96.75 271 LEU B O 1
ATOM 4359 N N . GLN B 1 272 ? -23.094 -7.242 -6.969 1 96.5 272 GLN B N 1
ATOM 4360 C CA . GLN B 1 272 ? -24.469 -7.695 -7.098 1 96.5 272 GLN B CA 1
ATOM 4361 C C . GLN B 1 272 ? -25 -7.449 -8.508 1 96.5 272 GLN B C 1
ATOM 4363 O O . GLN B 1 272 ? -25.625 -8.328 -9.109 1 96.5 272 GLN B O 1
ATOM 4368 N N . SER B 1 273 ? -24.766 -6.273 -9.016 1 96.62 273 SER B N 1
ATOM 4369 C CA . SER B 1 273 ? -25.188 -5.938 -10.367 1 96.62 273 SER B CA 1
ATOM 4370 C C . SER B 1 273 ? -24.516 -6.84 -11.398 1 96.62 273 SER B C 1
ATOM 4372 O O . SER B 1 273 ? -25.125 -7.23 -12.391 1 96.62 273 SER B O 1
ATOM 4374 N N . ALA B 1 274 ? -23.25 -7.121 -11.188 1 96 274 ALA B N 1
ATOM 4375 C CA . ALA B 1 274 ? -22.516 -8 -12.086 1 96 274 ALA B CA 1
ATOM 4376 C C . ALA B 1 274 ? -23.141 -9.391 -12.133 1 96 274 ALA B C 1
ATOM 4378 O O . ALA B 1 274 ? -23.266 -9.984 -13.211 1 96 274 ALA B O 1
ATOM 4379 N N . ALA B 1 275 ? -23.5 -9.875 -10.992 1 94.12 275 ALA B N 1
ATOM 4380 C CA . ALA B 1 275 ? -24.156 -11.188 -10.914 1 94.12 275 ALA B CA 1
ATOM 4381 C C . ALA B 1 275 ? -25.469 -11.188 -11.68 1 94.12 275 ALA B C 1
ATOM 4383 O O . ALA B 1 275 ? -25.797 -12.164 -12.352 1 94.12 275 ALA B O 1
ATOM 4384 N N . GLU B 1 276 ? -26.172 -10.164 -11.594 1 93.88 276 GLU B N 1
ATOM 4385 C CA . GLU B 1 276 ? -27.453 -10.031 -12.297 1 93.88 276 GLU B CA 1
ATOM 4386 C C . GLU B 1 276 ? -27.234 -10 -13.812 1 93.88 276 GLU B C 1
ATOM 4388 O O . GLU B 1 276 ? -28 -10.617 -14.562 1 93.88 276 GLU B O 1
ATOM 4393 N N . CYS B 1 277 ? -26.234 -9.289 -14.188 1 93 277 CYS B N 1
ATOM 4394 C CA . CYS B 1 277 ? -25.922 -9.203 -15.609 1 93 277 CYS B CA 1
ATOM 4395 C C . CYS B 1 277 ? -25.516 -10.562 -16.172 1 93 277 CYS B C 1
ATOM 4397 O O . CYS B 1 277 ? -25.812 -10.883 -17.312 1 93 277 CYS B O 1
ATOM 4399 N N . ALA B 1 278 ? -24.781 -11.336 -15.398 1 89.5 278 ALA B N 1
ATOM 4400 C CA . ALA B 1 278 ? -24.266 -12.633 -15.828 1 89.5 278 ALA B CA 1
ATOM 4401 C C . ALA B 1 278 ? -25.406 -13.648 -15.953 1 89.5 278 ALA B C 1
ATOM 4403 O O . ALA B 1 278 ? -25.328 -14.586 -16.75 1 89.5 278 ALA B O 1
ATOM 4404 N N . MET B 1 279 ? -26.438 -13.531 -15.172 1 86.5 279 MET B N 1
ATOM 4405 C CA . MET B 1 279 ? -27.578 -14.43 -15.219 1 86.5 279 MET B CA 1
ATOM 4406 C C . MET B 1 279 ? -28.469 -14.125 -16.422 1 86.5 279 MET B C 1
ATOM 4408 O O . MET B 1 279 ? -29.203 -14.992 -16.891 1 86.5 279 MET B O 1
ATOM 4412 N N . GLU B 1 280 ? -28.5 -12.906 -16.844 1 79.06 280 GLU B N 1
ATOM 4413 C CA . GLU B 1 280 ? -29.344 -12.508 -17.969 1 79.06 280 GLU B CA 1
ATOM 4414 C C . GLU B 1 280 ? -28.734 -12.969 -19.297 1 79.06 280 GLU B C 1
ATOM 4416 O O . GLU B 1 280 ? -29.453 -13.117 -20.297 1 79.06 280 GLU B O 1
ATOM 4421 N N . ASP B 1 281 ? -27.453 -13.266 -19.391 1 62.59 281 ASP B N 1
ATOM 4422 C CA . ASP B 1 281 ? -26.859 -13.781 -20.625 1 62.59 281 ASP B CA 1
ATOM 4423 C C . ASP B 1 281 ? -26.875 -15.305 -20.641 1 62.59 281 ASP B C 1
ATOM 4425 O O . ASP B 1 281 ? -26.547 -15.953 -19.641 1 62.59 281 ASP B O 1
#